Protein AF-A0A371RET3-F1 (afdb_monomer_lite)

Sequence (493 aa):
MRVFHLTDGVKMNFEPLLAAPWHIQLHAVAALTALFLGIIQIAAPKGTLPHRIIGPIWAILMTIVILTAIFIIRPRAPGEPFLQHFTFIHYIFIPVSTWGLIGGLYHVFKGGPNMKKHAGPFFGLFLGGLIIAGFFTFMPGRIMHDVLFNKNMSDNPYAYPAPYLYFLPGAEPPARDVTRPERAEEEAEDVSPAPDGARLMAVVTELSSDAYEGRATGSAGNLLARQFIIRQFEEIGLAPFGTEGFLDPFEWQRSVTEDGEVNKGAGNNILGLIPGEETGTDGPYFVITAHYDHLGTGASTDGSDALYNGADDNASGVAVALELARYFTANPPKHSVVIAILDAEEHGLQGARALLADEAIPHQDFALNLNLDMVSRADKGEIYASGSYHFPAMIPLIDEVATKAPLELLKGHDRPEDGYDDWTYLSDQGPFIAKGIPALYIGVEDHPDYHQPSDTADKINPETFLYSARTIQMLAKAMDEQLAEITASVEQE

Foldseek 3Di:
DDDDDPDPDQDFDCVLLVPDPPLSVLLVVLLVVLLVLLVVLVPDPPPDPSVVVSVVVSLVSLVSNLVSLLVVFADDDPPDDSVVRDDPLNVPLSVLLVCLSVQLVCQVVVDDPSVVVSVVSSVSNNCSVRVVSVVVCLDFQHSVVCRRPPDDCPVPVQPDGDDDDDDDDDDDDDQDPPDFDPDDDDDDAPPADFFDLVLLLVLLQVLLDVCLQQLAFPDPSVVVLLVVLVVLLVVLPFFQQAPVTQWPKDKDQLDADPVGDTDIGIHIKGKTKFAAPAQGRHFLEEEEEEESHGDGFDDDPPPDGRRASCSLFPSNSSSLLSRLSSRCNVVPFNGMYMYIHFYCQVSQLVRLLSQCVDPVRPNVSHAEYEYEGRQQPCSVLEKEKEQCVVQVLCVVVQVVLCVRASGNYYYDLCDVVCPVSNCCRSGSNVSCVVVLHRYIYMHDDDDPCVSHSPSHSVNGDSVSSSSSSRSVSSSSRSCSVCSVVRRVVSVVD

Structure (mmCIF, N/CA/C/O backbone):
data_AF-A0A371RET3-F1
#
_entry.id   AF-A0A371RET3-F1
#
loop_
_atom_site.group_PDB
_atom_site.id
_atom_site.type_symbol
_atom_site.label_atom_id
_atom_site.label_alt_id
_atom_site.label_comp_id
_atom_site.label_asym_id
_atom_site.label_entity_id
_atom_site.label_seq_id
_atom_site.pdbx_PDB_ins_code
_atom_site.Cartn_x
_atom_site.Cartn_y
_atom_site.Cartn_z
_atom_site.occupancy
_atom_site.B_iso_or_equiv
_atom_site.auth_seq_id
_atom_site.auth_comp_id
_atom_site.auth_asym_id
_atom_site.auth_atom_id
_atom_site.pdbx_PDB_model_num
ATOM 1 N N . MET A 1 1 ? -24.646 21.245 -45.099 1.00 36.22 1 MET A N 1
ATOM 2 C CA . MET A 1 1 ? -23.457 22.085 -44.850 1.00 36.22 1 MET A CA 1
ATOM 3 C C . MET A 1 1 ? -22.517 21.231 -44.010 1.00 36.22 1 MET A C 1
ATOM 5 O O . MET A 1 1 ? -22.825 20.984 -42.856 1.00 36.22 1 MET A O 1
ATOM 9 N N . ARG A 1 2 ? -21.512 20.598 -44.633 1.00 29.28 2 ARG A N 1
ATOM 10 C CA . ARG A 1 2 ? -20.566 19.706 -43.940 1.00 29.28 2 ARG A CA 1
ATOM 11 C C . ARG A 1 2 ? -19.534 20.574 -43.228 1.00 29.28 2 ARG A C 1
ATOM 13 O O . ARG A 1 2 ? -18.834 21.323 -43.901 1.00 29.28 2 ARG A O 1
ATOM 20 N N . VAL A 1 3 ? -19.459 20.469 -41.907 1.00 26.11 3 VAL A N 1
ATOM 21 C CA . VAL A 1 3 ? -18.337 20.992 -41.125 1.00 26.11 3 VAL A CA 1
ATOM 22 C C . VAL A 1 3 ? -17.346 19.841 -40.987 1.00 26.11 3 VAL A C 1
ATOM 24 O O . VAL A 1 3 ? -17.660 18.818 -40.389 1.00 26.11 3 VAL A O 1
ATOM 27 N N . PHE A 1 4 ? -16.189 19.975 -41.630 1.00 27.69 4 PHE A N 1
ATOM 28 C CA . PHE A 1 4 ? -15.026 19.135 -41.367 1.00 27.69 4 PHE A CA 1
ATOM 29 C C . PHE A 1 4 ? -14.347 19.690 -40.111 1.00 27.69 4 PHE A C 1
ATOM 31 O O . PHE A 1 4 ? -13.847 20.812 -40.150 1.00 27.69 4 PHE A O 1
ATOM 38 N N . HIS A 1 5 ? -14.331 18.927 -39.019 1.00 28.75 5 HIS A N 1
ATOM 39 C CA . HIS A 1 5 ? -13.410 19.174 -37.912 1.00 28.75 5 HIS A CA 1
ATOM 40 C C . HIS A 1 5 ? -12.123 18.389 -38.189 1.00 28.75 5 HIS A C 1
ATOM 42 O O . HIS A 1 5 ? -12.120 17.162 -38.211 1.00 28.75 5 HIS A O 1
ATOM 48 N N . LEU A 1 6 ? -11.049 19.120 -38.486 1.00 35.03 6 LEU A N 1
ATOM 49 C CA . LEU A 1 6 ? -9.684 18.610 -38.553 1.00 35.03 6 LEU A CA 1
ATOM 50 C C . LEU A 1 6 ? -9.080 18.684 -37.142 1.00 35.03 6 LEU A C 1
ATOM 52 O O . LEU A 1 6 ? -8.957 19.779 -36.605 1.00 35.03 6 LEU A O 1
ATOM 56 N N . THR A 1 7 ? -8.715 17.517 -36.599 1.00 41.16 7 THR A N 1
ATOM 57 C CA . THR A 1 7 ? -7.655 17.257 -35.599 1.00 41.16 7 THR A CA 1
ATOM 58 C C . THR A 1 7 ? -7.583 18.155 -34.354 1.00 41.16 7 THR A C 1
ATOM 60 O O . THR A 1 7 ? -7.038 19.258 -34.412 1.00 41.16 7 THR A O 1
ATOM 63 N N . ASP A 1 8 ? -7.957 17.613 -33.192 1.00 44.78 8 ASP A N 1
ATOM 64 C CA . ASP A 1 8 ? -7.431 18.085 -31.905 1.00 44.78 8 ASP A CA 1
ATOM 65 C C . ASP A 1 8 ? -5.951 17.687 -31.806 1.00 44.78 8 ASP A C 1
ATOM 67 O O . ASP A 1 8 ? -5.604 16.567 -31.435 1.00 44.78 8 ASP A O 1
ATOM 71 N N . GLY A 1 9 ? -5.065 18.589 -32.231 1.00 47.34 9 GLY A N 1
ATOM 72 C CA . GLY A 1 9 ? -3.621 18.364 -32.235 1.00 47.34 9 GLY A CA 1
ATOM 73 C C . GLY A 1 9 ? -3.044 18.151 -30.832 1.00 47.34 9 GLY A C 1
ATOM 74 O O . GLY A 1 9 ? -3.478 18.777 -29.864 1.00 47.34 9 GLY A O 1
ATOM 75 N N . VAL A 1 10 ? -2.028 17.289 -30.743 1.00 51.75 10 VAL A N 1
ATOM 76 C CA . VAL A 1 10 ? -1.144 17.147 -29.576 1.00 51.75 10 VAL A CA 1
ATOM 77 C C . VAL A 1 10 ? -0.599 18.532 -29.209 1.00 51.75 10 VAL A C 1
ATOM 79 O O . VAL A 1 10 ? 0.108 19.157 -30.003 1.00 51.75 10 VAL A O 1
ATOM 82 N N . LYS A 1 11 ? -0.965 19.050 -28.033 1.00 59.75 11 LYS A N 1
ATOM 83 C CA . LYS A 1 11 ? -0.403 20.298 -27.502 1.00 59.75 11 LYS A CA 1
ATOM 84 C C . LYS A 1 11 ? 0.820 19.945 -26.661 1.00 59.75 11 LYS A C 1
ATOM 86 O O . LYS A 1 11 ? 0.682 19.231 -25.680 1.00 59.75 11 LYS A O 1
ATOM 91 N N . MET A 1 12 ? 1.989 20.450 -27.051 1.00 75.44 12 MET A N 1
ATOM 92 C CA . MET A 1 12 ? 3.217 20.333 -26.255 1.00 75.44 12 MET A CA 1
ATOM 93 C C . MET A 1 12 ? 3.064 21.088 -24.924 1.00 75.44 12 MET A C 1
ATOM 95 O O . MET A 1 12 ? 2.618 22.240 -24.940 1.00 75.44 12 MET A O 1
ATOM 99 N N . ASN A 1 13 ? 3.472 20.478 -23.806 1.00 79.00 13 ASN A N 1
ATOM 100 C CA . ASN A 1 13 ? 3.495 21.106 -22.480 1.00 79.00 13 ASN A CA 1
ATOM 101 C C . ASN A 1 13 ? 4.944 21.330 -22.014 1.00 79.00 13 ASN A C 1
ATOM 103 O O . ASN A 1 13 ? 5.669 20.381 -21.765 1.00 79.00 13 ASN A O 1
ATOM 107 N N . PHE A 1 14 ? 5.390 22.577 -21.856 1.00 81.88 14 PHE A N 1
ATOM 108 C CA . PHE A 1 14 ? 6.772 22.866 -21.436 1.00 81.88 14 PHE A CA 1
ATOM 109 C C . PHE A 1 14 ? 6.984 22.885 -19.918 1.00 81.88 14 PHE A C 1
ATOM 111 O O . PHE A 1 14 ? 8.122 23.011 -19.467 1.00 81.88 14 PHE A O 1
ATOM 118 N N . GLU A 1 15 ? 5.921 22.760 -19.131 1.00 75.38 15 GLU A N 1
ATOM 119 C CA . GLU A 1 15 ? 5.962 22.821 -17.671 1.00 75.38 15 GLU A CA 1
ATOM 120 C C . GLU A 1 15 ? 6.931 21.809 -17.021 1.00 75.38 15 GLU A C 1
ATOM 122 O O . GLU A 1 15 ? 7.744 22.257 -16.211 1.00 75.38 15 GLU A O 1
ATOM 127 N N . PRO A 1 16 ? 7.004 20.521 -17.437 1.00 74.50 16 PRO A N 1
ATOM 128 C CA . PRO A 1 16 ? 7.999 19.586 -16.897 1.00 74.50 16 PRO A CA 1
ATOM 129 C C . PRO A 1 16 ? 9.444 20.064 -17.088 1.00 74.50 16 PRO A C 1
ATOM 131 O O . PRO A 1 16 ? 10.289 19.928 -16.205 1.00 74.50 16 PRO A O 1
ATOM 134 N N . LEU A 1 17 ? 9.745 20.651 -18.253 1.00 78.69 17 LEU A N 1
ATOM 135 C CA . LEU A 1 17 ? 11.084 21.152 -18.546 1.00 78.69 17 LEU A CA 1
ATOM 136 C C . LEU A 1 17 ? 11.394 22.407 -17.729 1.00 78.69 17 LEU A C 1
ATOM 138 O O . LEU A 1 17 ? 12.512 22.549 -17.247 1.00 78.69 17 LEU A O 1
ATOM 142 N N . LEU A 1 18 ? 10.422 23.305 -17.559 1.00 80.50 18 LEU A N 1
ATOM 143 C CA . LEU A 1 18 ? 10.592 24.533 -16.779 1.00 80.50 18 LEU A CA 1
ATOM 144 C C . LEU A 1 18 ? 10.752 24.262 -15.275 1.00 80.50 18 LEU A C 1
ATOM 146 O O . LEU A 1 18 ? 11.455 25.022 -14.609 1.00 80.50 18 LEU A O 1
ATOM 150 N N . ALA A 1 19 ? 10.149 23.186 -14.764 1.00 73.56 19 ALA A N 1
ATOM 151 C CA . ALA A 1 19 ? 10.296 22.738 -13.379 1.00 73.56 19 ALA A CA 1
ATOM 152 C C . ALA A 1 19 ? 11.629 22.010 -13.113 1.00 73.56 19 ALA A C 1
ATOM 154 O O . ALA A 1 19 ? 12.092 21.955 -11.976 1.00 73.56 19 ALA A O 1
ATOM 155 N N . ALA A 1 20 ? 12.280 21.475 -14.151 1.00 73.88 20 ALA A N 1
ATOM 156 C CA . ALA A 1 20 ? 13.540 20.754 -14.006 1.00 73.88 20 ALA A CA 1
ATOM 157 C C . ALA A 1 20 ? 14.702 21.672 -13.563 1.00 73.88 20 ALA A C 1
ATOM 159 O O . ALA A 1 20 ? 14.724 22.859 -13.903 1.00 73.88 20 ALA A O 1
ATOM 160 N N . PRO A 1 21 ? 15.744 21.141 -12.896 1.00 81.56 21 PRO A N 1
ATOM 161 C CA . PRO A 1 21 ? 16.955 21.894 -12.586 1.00 81.56 21 PRO A CA 1
ATOM 162 C C . PRO A 1 21 ? 17.569 22.615 -13.800 1.00 81.56 21 PRO A C 1
ATOM 164 O O . PRO A 1 21 ? 17.599 22.092 -14.917 1.00 81.56 21 PRO A O 1
ATOM 167 N N . TRP A 1 22 ? 18.147 23.801 -13.572 1.00 85.56 22 TRP A N 1
ATOM 168 C CA . TRP A 1 22 ? 18.626 24.702 -14.638 1.00 85.56 22 TRP A CA 1
ATOM 169 C C . TRP A 1 22 ? 19.601 24.055 -15.640 1.00 85.56 22 TRP A C 1
ATOM 171 O O . TRP A 1 22 ? 19.653 24.447 -16.806 1.00 85.56 22 TRP A O 1
ATOM 181 N N . HIS A 1 23 ? 20.384 23.064 -15.209 1.00 82.62 23 HIS A N 1
ATOM 182 C CA . HIS A 1 23 ? 21.344 22.368 -16.064 1.00 82.62 23 HIS A CA 1
ATOM 183 C C . HIS A 1 23 ? 20.660 21.399 -17.043 1.00 82.62 23 HIS A C 1
ATOM 185 O O . HIS A 1 23 ? 21.146 21.251 -18.164 1.00 82.62 23 HIS A O 1
ATOM 191 N N . ILE A 1 24 ? 19.511 20.814 -16.677 1.00 85.25 24 ILE A N 1
ATOM 192 C CA . ILE A 1 24 ? 18.667 20.011 -17.577 1.00 85.25 24 ILE A CA 1
ATOM 193 C C . ILE A 1 24 ? 18.012 20.917 -18.624 1.00 85.25 24 ILE A C 1
ATOM 195 O O . ILE A 1 24 ? 18.049 20.609 -19.816 1.00 85.25 24 ILE A O 1
ATOM 199 N N . GLN A 1 25 ? 17.501 22.080 -18.207 1.00 88.88 25 GLN A N 1
ATOM 200 C CA . GLN A 1 25 ? 16.955 23.090 -19.124 1.00 88.88 25 GLN A CA 1
ATOM 201 C C . GLN A 1 25 ? 17.999 23.543 -20.149 1.00 88.88 25 GLN A C 1
ATOM 203 O O . GLN A 1 25 ? 17.754 23.532 -21.359 1.00 88.88 25 GLN A O 1
ATOM 208 N N . LEU A 1 26 ? 19.198 23.890 -19.669 1.00 92.94 26 LEU A N 1
ATOM 209 C CA . LEU A 1 26 ? 20.318 24.290 -20.515 1.00 92.94 26 LEU A CA 1
ATOM 210 C C . LEU A 1 26 ? 20.721 23.173 -21.485 1.00 92.94 26 LEU A C 1
ATOM 212 O O . LEU A 1 26 ? 20.967 23.453 -22.660 1.00 92.94 26 LEU A O 1
ATOM 216 N N . HIS A 1 27 ? 20.764 21.923 -21.016 1.00 93.81 27 HIS A N 1
ATOM 217 C CA . HIS A 1 27 ? 21.063 20.765 -21.852 1.00 93.81 27 HIS A CA 1
ATOM 218 C C . HIS A 1 27 ? 20.042 20.603 -22.979 1.00 93.81 27 HIS A C 1
ATOM 220 O O . HIS A 1 27 ? 20.431 20.526 -24.144 1.00 93.81 27 HIS A O 1
ATOM 226 N N . ALA A 1 28 ? 18.746 20.604 -22.654 1.00 92.12 28 ALA A N 1
ATOM 227 C CA . ALA A 1 28 ? 17.669 20.416 -23.623 1.00 92.12 28 ALA A CA 1
ATOM 228 C C . ALA A 1 28 ? 17.676 21.513 -24.700 1.00 92.12 28 ALA A C 1
ATOM 230 O O . ALA A 1 28 ? 17.648 21.215 -25.896 1.00 92.12 28 ALA A O 1
ATOM 231 N N . VAL A 1 29 ? 17.803 22.782 -24.297 1.00 94.88 29 VAL A N 1
ATOM 232 C CA . VAL A 1 29 ? 17.883 23.912 -25.236 1.00 94.88 29 VAL A CA 1
ATOM 233 C C . VAL A 1 29 ? 19.122 23.801 -26.127 1.00 94.88 29 VAL A C 1
ATOM 235 O O . VAL A 1 29 ? 19.026 23.983 -27.346 1.00 94.88 29 VAL A O 1
ATOM 238 N N . ALA A 1 30 ? 20.282 23.473 -25.551 1.00 96.44 30 ALA A N 1
ATOM 239 C CA . ALA A 1 30 ? 21.515 23.311 -26.313 1.00 96.44 30 ALA A CA 1
ATOM 240 C C . ALA A 1 30 ? 21.424 22.141 -27.305 1.00 96.44 30 ALA A C 1
ATOM 242 O O . ALA A 1 30 ? 21.817 22.302 -28.461 1.00 96.44 30 ALA A O 1
ATOM 243 N N . ALA A 1 31 ? 20.862 21.003 -26.890 1.00 94.62 31 ALA A N 1
ATOM 244 C CA . ALA A 1 31 ? 20.708 19.805 -27.709 1.00 94.62 31 ALA A CA 1
ATOM 245 C C . ALA A 1 31 ? 19.727 20.020 -28.870 1.00 94.62 31 ALA A C 1
ATOM 247 O O . ALA A 1 31 ? 20.065 19.715 -30.014 1.00 94.62 31 ALA A O 1
ATOM 248 N N . LEU A 1 32 ? 18.557 20.616 -28.617 1.00 93.75 32 LEU A N 1
ATOM 249 C CA . LEU A 1 32 ? 17.570 20.923 -29.661 1.00 93.75 32 LEU A CA 1
ATOM 250 C C . LEU A 1 32 ? 18.116 21.938 -30.674 1.00 93.75 32 LEU A C 1
ATOM 252 O O . LEU A 1 32 ? 17.972 21.763 -31.888 1.00 93.75 32 LEU A O 1
ATOM 256 N N . THR A 1 33 ? 18.817 22.967 -30.190 1.00 95.69 33 THR A N 1
ATOM 257 C CA . THR A 1 33 ? 19.465 23.956 -31.063 1.00 95.69 33 THR A CA 1
ATOM 258 C C . THR A 1 33 ? 20.584 23.312 -31.885 1.00 95.69 33 THR A C 1
ATOM 260 O O . THR A 1 33 ? 20.694 23.559 -33.089 1.00 95.69 33 THR A O 1
ATOM 263 N N . ALA A 1 34 ? 21.400 22.450 -31.269 1.00 96.06 34 ALA A N 1
ATOM 264 C CA . ALA A 1 34 ? 22.457 21.715 -31.956 1.00 96.06 34 ALA A CA 1
ATOM 265 C C . ALA A 1 34 ? 21.891 20.740 -32.998 1.00 96.06 34 ALA A C 1
ATOM 267 O O . ALA A 1 34 ? 22.461 20.617 -34.081 1.00 96.06 34 ALA A O 1
ATOM 268 N N . LEU A 1 35 ? 20.762 20.086 -32.724 1.00 94.75 35 LEU A N 1
ATOM 269 C CA . LEU A 1 35 ? 20.097 19.201 -33.677 1.00 94.75 35 LEU A CA 1
ATOM 270 C C . LEU A 1 35 ? 19.680 19.978 -34.930 1.00 94.75 35 LEU A C 1
ATOM 272 O O . LEU A 1 35 ? 20.059 19.610 -36.043 1.00 94.75 35 LEU A O 1
ATOM 276 N N . PHE A 1 36 ? 18.988 21.104 -34.759 1.00 94.56 36 PHE A N 1
ATOM 277 C CA . PHE A 1 36 ? 18.542 21.924 -35.885 1.00 94.56 36 PHE A CA 1
ATOM 278 C C . PHE A 1 36 ? 19.715 22.508 -36.690 1.00 94.56 36 PHE A C 1
ATOM 280 O O . PHE A 1 36 ? 19.783 22.356 -37.913 1.00 94.56 36 PHE A O 1
ATOM 287 N N . LEU A 1 37 ? 20.684 23.131 -36.011 1.00 94.38 37 LEU A N 1
ATOM 288 C CA . LEU A 1 37 ? 21.859 23.705 -36.672 1.00 94.38 37 LEU A CA 1
ATOM 289 C C . LEU A 1 37 ? 22.749 22.634 -37.313 1.00 94.38 37 LEU A C 1
ATOM 291 O O . LEU A 1 37 ? 23.374 22.903 -38.337 1.00 94.38 37 LEU A O 1
ATOM 295 N N . GLY A 1 38 ? 22.785 21.423 -36.755 1.00 92.25 38 GLY A N 1
ATOM 296 C CA . GLY A 1 38 ? 23.534 20.292 -37.296 1.00 92.25 38 GLY A CA 1
ATOM 297 C C . GLY A 1 38 ? 23.011 19.845 -38.659 1.00 92.25 38 GLY A C 1
ATOM 298 O O . GLY A 1 38 ? 23.808 19.666 -39.581 1.00 92.25 38 GLY A O 1
ATOM 299 N N . ILE A 1 39 ? 21.685 19.768 -38.833 1.00 91.88 39 ILE A N 1
ATOM 300 C CA . ILE A 1 39 ? 21.051 19.464 -40.130 1.00 91.88 39 ILE A CA 1
ATOM 301 C C . ILE A 1 39 ? 21.478 20.496 -41.179 1.00 91.88 39 ILE A C 1
ATOM 303 O O . ILE A 1 39 ? 21.927 20.137 -42.272 1.00 91.88 39 ILE A O 1
ATOM 307 N N . ILE A 1 40 ? 21.403 21.784 -40.827 1.00 90.38 40 ILE A N 1
ATOM 308 C CA . ILE A 1 40 ? 21.799 22.882 -41.716 1.00 90.38 40 ILE A CA 1
ATOM 309 C C . ILE A 1 40 ? 23.296 22.800 -42.039 1.00 90.38 40 ILE A C 1
ATOM 311 O O . ILE A 1 40 ? 23.684 22.935 -43.198 1.00 90.38 40 ILE A O 1
ATOM 315 N N . GLN A 1 41 ? 24.142 22.552 -41.038 1.00 90.88 41 GLN A N 1
ATOM 316 C CA . GLN A 1 41 ? 25.594 22.487 -41.196 1.00 90.88 41 GLN A CA 1
ATOM 317 C C . GLN A 1 41 ? 26.038 21.327 -42.096 1.00 90.88 41 GLN A C 1
ATOM 319 O O . GLN A 1 41 ? 26.979 21.494 -42.878 1.00 90.88 41 GLN A O 1
ATOM 324 N N . ILE A 1 42 ? 25.371 20.172 -41.998 1.00 87.81 42 ILE A N 1
ATOM 325 C CA . ILE A 1 42 ? 25.636 18.985 -42.824 1.00 87.81 42 ILE A CA 1
ATOM 326 C C . ILE A 1 42 ? 25.182 19.218 -44.271 1.00 87.81 42 ILE A C 1
ATOM 328 O O . ILE A 1 42 ? 25.889 18.827 -45.200 1.00 87.81 42 ILE A O 1
ATOM 332 N N . ALA A 1 43 ? 24.041 19.883 -44.472 1.00 86.69 43 ALA A N 1
ATOM 333 C CA . ALA A 1 43 ? 23.526 20.208 -45.801 1.00 86.69 43 ALA A CA 1
ATOM 334 C C . ALA A 1 43 ? 24.286 21.366 -46.481 1.00 86.69 43 ALA A C 1
ATOM 336 O O . ALA A 1 43 ? 24.328 21.448 -47.711 1.00 86.69 43 ALA A O 1
ATOM 337 N N . ALA A 1 44 ? 24.891 22.270 -45.704 1.00 85.75 44 ALA A N 1
ATOM 338 C CA . ALA A 1 44 ? 25.589 23.439 -46.225 1.00 85.75 44 ALA A CA 1
ATOM 339 C C . ALA A 1 44 ? 26.874 23.049 -46.984 1.00 85.75 44 ALA A C 1
ATOM 341 O O . ALA A 1 44 ? 27.750 22.381 -46.420 1.00 85.75 44 ALA A O 1
ATOM 342 N N . PRO A 1 45 ? 27.072 23.534 -48.229 1.00 83.75 45 PRO A N 1
ATOM 343 C CA . PRO A 1 45 ? 28.295 23.267 -48.969 1.00 83.75 45 PRO A CA 1
ATOM 344 C C . PRO A 1 45 ? 29.518 23.766 -48.204 1.00 83.75 45 PRO A C 1
ATOM 346 O O . PRO A 1 45 ? 29.570 24.898 -47.705 1.00 83.75 45 PRO A O 1
ATOM 349 N N . LYS A 1 46 ? 30.532 22.910 -48.120 1.00 77.69 46 LYS A N 1
ATOM 350 C CA . LYS A 1 46 ? 31.742 23.195 -47.358 1.00 77.69 46 LYS A CA 1
ATOM 351 C C . LYS A 1 46 ? 32.445 24.458 -47.866 1.00 77.69 46 LYS A C 1
ATOM 353 O O . LYS A 1 46 ? 32.636 24.638 -49.065 1.00 77.69 46 LYS A O 1
ATOM 358 N N . GLY A 1 47 ? 32.897 25.297 -46.934 1.00 74.31 47 GLY A N 1
ATOM 359 C CA . GLY A 1 47 ? 33.648 26.524 -47.232 1.00 74.31 47 GLY A CA 1
ATOM 360 C C . GLY A 1 47 ? 32.778 27.744 -47.535 1.00 74.31 47 GLY A C 1
ATOM 361 O O . GLY A 1 47 ? 33.311 28.848 -47.641 1.00 74.31 47 GLY A O 1
ATOM 362 N N . THR A 1 48 ? 31.457 27.572 -47.610 1.00 84.12 48 THR A N 1
ATOM 363 C CA . THR A 1 48 ? 30.511 28.688 -47.689 1.00 84.12 48 THR A CA 1
ATOM 364 C C . THR A 1 48 ? 30.471 29.477 -46.380 1.00 84.12 48 THR A C 1
ATOM 366 O O . THR A 1 48 ? 30.832 28.972 -45.313 1.00 84.12 48 THR A O 1
ATOM 369 N N . LEU A 1 49 ? 30.030 30.736 -46.458 1.00 80.81 49 LEU A N 1
ATOM 370 C CA . LEU A 1 49 ? 29.899 31.605 -45.290 1.00 80.81 49 LEU A CA 1
ATOM 371 C C . LEU A 1 49 ? 28.996 30.990 -44.194 1.00 80.81 49 LEU A C 1
ATOM 373 O O . LEU A 1 49 ? 29.446 30.963 -43.048 1.00 80.81 49 LEU A O 1
ATOM 377 N N . PRO A 1 50 ? 27.823 30.393 -44.504 1.00 81.44 50 PRO A N 1
ATOM 378 C CA . PRO A 1 50 ? 27.012 29.697 -43.502 1.00 81.44 50 PRO A CA 1
ATOM 379 C C . PRO A 1 50 ? 27.766 28.557 -42.808 1.00 81.44 50 PRO A C 1
ATOM 381 O O . PRO A 1 50 ? 27.772 28.493 -41.584 1.00 81.44 50 PRO A O 1
ATOM 384 N N . HIS A 1 51 ? 28.498 27.724 -43.559 1.00 84.88 51 HIS A N 1
ATOM 385 C CA . HIS A 1 51 ? 29.244 26.593 -42.996 1.00 84.88 51 HIS A CA 1
ATOM 386 C C . HIS A 1 51 ? 30.357 27.035 -42.027 1.00 84.88 51 HIS A C 1
ATOM 388 O O . HIS A 1 51 ? 30.672 26.334 -41.065 1.00 84.88 51 HIS A O 1
ATOM 394 N N . ARG A 1 52 ? 30.975 28.198 -42.275 1.00 84.50 52 ARG A N 1
ATOM 395 C CA . ARG A 1 52 ? 32.049 28.752 -41.430 1.00 84.50 52 ARG A CA 1
ATOM 396 C C . ARG A 1 52 ? 31.531 29.461 -40.178 1.00 84.50 52 ARG A C 1
ATOM 398 O O . ARG A 1 52 ? 32.293 29.591 -39.227 1.00 84.50 52 ARG A O 1
ATOM 405 N N . ILE A 1 53 ? 30.276 29.909 -40.187 1.00 88.88 53 ILE A N 1
ATOM 406 C CA . ILE A 1 53 ? 29.628 30.574 -39.049 1.00 88.88 53 ILE A CA 1
ATOM 407 C C . ILE A 1 53 ? 28.925 29.549 -38.154 1.00 88.88 53 ILE A C 1
ATOM 409 O O . ILE A 1 53 ? 29.119 29.559 -36.942 1.00 88.88 53 ILE A O 1
ATOM 413 N N . ILE A 1 54 ? 28.146 28.638 -38.742 1.00 91.44 54 ILE A N 1
ATOM 414 C CA . ILE A 1 54 ? 27.329 27.671 -37.999 1.00 91.44 54 ILE A CA 1
ATOM 415 C C . ILE A 1 54 ? 28.206 26.594 -37.344 1.00 91.44 54 ILE A C 1
ATOM 417 O O . ILE A 1 54 ? 27.946 26.214 -36.208 1.00 91.44 54 ILE A O 1
ATOM 421 N N . GLY A 1 55 ? 29.283 26.148 -38.002 1.00 90.12 55 GLY A N 1
ATOM 422 C CA . GLY A 1 55 ? 30.169 25.098 -37.480 1.00 90.12 55 GLY A CA 1
ATOM 423 C C . GLY A 1 55 ? 30.734 25.369 -36.073 1.00 90.12 55 GLY A C 1
ATOM 424 O O . GLY A 1 55 ? 30.570 24.523 -35.194 1.00 90.12 55 GLY A O 1
ATOM 425 N N . PRO A 1 56 ? 31.370 26.528 -35.814 1.00 91.06 56 PRO A N 1
ATOM 426 C CA . PRO A 1 56 ? 31.851 26.880 -34.476 1.00 91.06 56 PRO A CA 1
ATOM 427 C C . PRO A 1 56 ? 30.738 26.991 -33.429 1.00 91.06 56 PRO A C 1
ATOM 429 O O . PRO A 1 56 ? 30.908 26.508 -32.313 1.00 91.06 56 PRO A O 1
ATOM 432 N N . ILE A 1 57 ? 29.592 27.581 -33.791 1.00 94.50 57 ILE A N 1
ATOM 433 C CA . ILE A 1 57 ? 28.427 27.701 -32.898 1.00 94.50 57 ILE A CA 1
ATOM 434 C C . ILE A 1 57 ? 27.934 26.309 -32.498 1.00 94.50 57 ILE A C 1
ATOM 436 O O . ILE A 1 57 ? 27.731 26.029 -31.321 1.00 94.50 57 ILE A O 1
ATOM 440 N N . TRP A 1 58 ? 27.815 25.411 -33.473 1.00 94.94 58 TRP A N 1
ATOM 441 C CA . TRP A 1 58 ? 27.412 24.031 -33.244 1.00 94.94 58 TRP A CA 1
ATOM 442 C C . TRP A 1 58 ? 28.405 23.280 -32.344 1.00 94.94 58 TRP A C 1
ATOM 444 O O . TRP A 1 58 ? 27.989 22.577 -31.428 1.00 94.94 58 TRP A O 1
ATOM 454 N N . ALA A 1 59 ? 29.716 23.478 -32.523 1.00 93.62 59 ALA A N 1
ATOM 455 C CA . ALA A 1 59 ? 30.728 22.869 -31.656 1.00 93.62 59 ALA A CA 1
ATOM 456 C C . ALA A 1 59 ? 30.646 23.370 -30.198 1.00 93.62 59 ALA A C 1
ATOM 458 O O . ALA A 1 59 ? 30.818 22.582 -29.266 1.00 93.62 59 ALA A O 1
ATOM 459 N N . ILE A 1 60 ? 30.344 24.658 -29.990 1.00 95.69 60 ILE A N 1
ATOM 460 C CA . ILE A 1 60 ? 30.098 25.227 -28.654 1.00 95.69 60 ILE A CA 1
ATOM 461 C C . ILE A 1 60 ? 28.854 24.590 -28.026 1.00 95.69 60 ILE A C 1
ATOM 463 O O . ILE A 1 60 ? 28.918 24.140 -26.885 1.00 95.69 60 ILE A O 1
ATOM 467 N N . LEU A 1 61 ? 27.752 24.480 -28.774 1.00 96.56 61 LEU A N 1
ATOM 468 C CA . LEU A 1 61 ? 26.531 23.831 -28.288 1.00 96.56 61 LEU A CA 1
ATOM 469 C C . LEU A 1 61 ? 26.782 22.371 -27.903 1.00 96.56 61 LEU A C 1
ATOM 471 O O . LEU A 1 61 ? 26.394 21.959 -26.816 1.00 96.56 61 LEU A O 1
ATOM 475 N N . MET A 1 62 ? 27.513 21.611 -28.722 1.00 95.56 62 MET A N 1
ATOM 476 C CA . MET A 1 62 ? 27.882 20.234 -28.378 1.00 95.56 62 MET A CA 1
ATOM 477 C C . MET A 1 62 ? 28.767 20.147 -27.134 1.00 95.56 62 MET A C 1
ATOM 479 O O . MET A 1 62 ? 28.655 19.192 -26.371 1.00 95.56 62 MET A O 1
ATOM 483 N N . THR A 1 63 ? 29.621 21.144 -26.896 1.00 95.88 63 THR A N 1
ATOM 484 C CA . THR A 1 63 ? 30.421 21.214 -25.665 1.00 95.88 63 THR A CA 1
ATOM 485 C C . THR A 1 63 ? 29.509 21.396 -24.452 1.00 95.88 63 THR A C 1
ATOM 487 O O . THR A 1 63 ? 29.675 20.700 -23.455 1.00 95.88 63 THR A O 1
ATOM 490 N N . ILE A 1 64 ? 28.509 22.277 -24.552 1.00 96.31 64 ILE A N 1
ATOM 491 C CA . ILE A 1 64 ? 27.506 22.491 -23.499 1.00 96.31 64 ILE A CA 1
ATOM 492 C C . ILE A 1 64 ? 26.711 21.207 -23.248 1.00 96.31 64 ILE A C 1
ATOM 494 O O . ILE A 1 64 ? 26.586 20.807 -22.095 1.00 96.31 64 ILE A O 1
ATOM 498 N N . VAL A 1 65 ? 26.239 20.531 -24.301 1.00 94.94 65 VAL A N 1
ATOM 499 C CA . VAL A 1 65 ? 25.519 19.247 -24.209 1.00 94.94 65 VAL A CA 1
ATOM 500 C C . VAL A 1 65 ? 26.353 18.207 -23.455 1.00 94.94 65 VAL A C 1
ATOM 502 O O . VAL A 1 65 ? 25.863 17.612 -22.501 1.00 94.94 65 VAL A O 1
ATOM 505 N N . ILE A 1 66 ? 27.629 18.031 -23.813 1.00 93.69 66 ILE A N 1
ATOM 506 C CA . ILE A 1 66 ? 28.518 17.058 -23.157 1.00 93.69 66 ILE A CA 1
ATOM 507 C C . ILE A 1 66 ? 28.744 17.409 -21.681 1.00 93.69 66 ILE A C 1
ATOM 509 O O . ILE A 1 66 ? 28.661 16.531 -20.828 1.00 93.69 66 ILE A O 1
ATOM 513 N N . LEU A 1 67 ? 29.028 18.678 -21.369 1.00 94.31 67 LEU A N 1
ATOM 514 C CA . LEU A 1 67 ? 29.323 19.104 -19.998 1.00 94.31 67 LEU A CA 1
ATOM 515 C C . LEU A 1 67 ? 28.098 19.022 -19.088 1.00 94.31 67 LEU A C 1
ATOM 517 O O . LEU A 1 67 ? 28.218 18.613 -17.940 1.00 94.31 67 LEU A O 1
ATOM 521 N N . THR A 1 68 ? 26.928 19.399 -19.598 1.00 91.81 68 THR A N 1
ATOM 522 C CA . THR A 1 68 ? 25.678 19.333 -18.833 1.00 91.81 68 THR A CA 1
ATOM 523 C C . THR A 1 68 ? 25.203 17.894 -18.650 1.00 91.81 68 THR A C 1
ATOM 525 O O . THR A 1 68 ? 24.736 17.577 -17.563 1.00 91.81 68 THR A O 1
ATOM 528 N N . ALA A 1 69 ? 25.419 16.999 -19.627 1.00 88.44 69 ALA A N 1
ATOM 529 C CA . ALA A 1 69 ? 25.070 15.576 -19.520 1.00 88.44 69 ALA A CA 1
ATOM 530 C C . ALA A 1 69 ? 25.719 14.873 -18.317 1.00 88.44 69 ALA A C 1
ATOM 532 O O . ALA A 1 69 ? 25.124 13.965 -17.759 1.00 88.44 69 ALA A O 1
ATOM 533 N N . ILE A 1 70 ? 26.909 15.305 -17.882 1.00 88.38 70 ILE A N 1
ATOM 534 C CA . ILE A 1 70 ? 27.609 14.750 -16.705 1.00 88.38 70 ILE A CA 1
ATOM 535 C C . ILE A 1 70 ? 26.775 14.880 -15.421 1.00 88.38 70 ILE A C 1
ATOM 537 O O . ILE A 1 70 ? 26.960 14.102 -14.491 1.00 88.38 70 ILE A O 1
ATOM 541 N N . PHE A 1 71 ? 25.881 15.867 -15.367 1.00 82.75 71 PHE A N 1
ATOM 542 C CA . PHE A 1 71 ? 25.066 16.177 -14.197 1.00 82.75 71 PHE A CA 1
ATOM 543 C C . PHE A 1 71 ? 23.620 15.681 -14.323 1.00 82.75 71 PHE A C 1
ATOM 545 O O . PHE A 1 71 ? 22.870 15.792 -13.362 1.00 82.75 71 PHE A O 1
ATOM 552 N N . ILE A 1 72 ? 23.228 15.098 -15.463 1.00 81.88 72 ILE A N 1
ATOM 553 C CA . ILE A 1 72 ? 21.892 14.502 -15.667 1.00 81.88 72 ILE A CA 1
ATOM 554 C C . ILE A 1 72 ? 21.925 13.034 -15.223 1.00 81.88 72 ILE A C 1
ATOM 556 O O . ILE A 1 72 ? 21.636 12.106 -15.976 1.00 81.88 72 ILE A O 1
ATOM 560 N N . ILE A 1 73 ? 22.354 12.833 -13.984 1.00 74.62 73 ILE A N 1
ATOM 561 C CA . ILE A 1 73 ? 22.558 11.522 -13.368 1.00 74.62 73 ILE A CA 1
ATOM 562 C C . ILE A 1 73 ? 21.329 11.102 -12.563 1.00 74.62 73 ILE A C 1
ATOM 564 O O . ILE A 1 73 ? 20.432 11.909 -12.316 1.00 74.62 73 ILE A O 1
ATOM 568 N N . ARG A 1 74 ? 21.279 9.827 -12.166 1.00 64.56 74 ARG A N 1
ATOM 569 C CA . ARG A 1 74 ? 20.262 9.361 -11.214 1.00 64.56 74 ARG A CA 1
ATOM 570 C C . ARG A 1 74 ? 20.437 10.075 -9.858 1.00 64.56 74 ARG A C 1
ATOM 572 O O . ARG A 1 74 ? 21.558 10.520 -9.579 1.00 64.56 74 ARG A O 1
ATOM 579 N N . PRO A 1 75 ? 19.372 10.192 -9.043 1.00 54.38 75 PRO A N 1
ATOM 580 C CA . PRO A 1 75 ? 19.454 10.741 -7.690 1.00 54.38 75 PRO A CA 1
ATOM 581 C C . PRO A 1 75 ? 20.581 10.100 -6.876 1.00 54.38 75 PRO A C 1
ATOM 583 O O . PRO A 1 75 ? 20.950 8.948 -7.100 1.00 54.38 75 PRO A O 1
ATOM 586 N N . ARG A 1 76 ? 21.189 10.890 -5.988 1.00 52.56 76 ARG A N 1
ATOM 587 C CA . ARG A 1 76 ? 22.417 10.518 -5.285 1.00 52.56 76 ARG A CA 1
ATOM 588 C C . ARG A 1 76 ? 22.097 9.830 -3.962 1.00 52.56 76 ARG A C 1
ATOM 590 O O . ARG A 1 76 ? 21.799 10.530 -2.999 1.00 52.56 76 ARG A O 1
ATOM 597 N N . ALA A 1 77 ? 22.264 8.512 -3.889 1.00 48.16 77 ALA A N 1
ATOM 598 C CA . ALA A 1 77 ? 22.182 7.796 -2.621 1.00 48.16 77 ALA A CA 1
ATOM 599 C C . ALA A 1 77 ? 23.344 8.211 -1.683 1.00 48.16 77 ALA A C 1
ATOM 601 O O . ALA A 1 77 ? 24.489 8.395 -2.138 1.00 48.16 77 ALA A O 1
ATOM 602 N N . PRO A 1 78 ? 23.105 8.394 -0.371 1.00 43.19 78 PRO A N 1
ATOM 603 C CA . PRO A 1 78 ? 24.161 8.728 0.578 1.00 43.19 78 PRO A CA 1
ATOM 604 C C . PRO A 1 78 ? 25.261 7.655 0.600 1.00 43.19 78 PRO A C 1
ATOM 606 O O . PRO A 1 78 ? 25.018 6.490 0.885 1.00 43.19 78 PRO A O 1
ATOM 609 N N . GLY A 1 79 ? 26.505 8.056 0.326 1.00 55.53 79 GLY A N 1
ATOM 610 C CA . GLY A 1 79 ? 27.672 7.164 0.391 1.00 55.53 79 GLY A CA 1
ATOM 611 C C . GLY A 1 79 ? 28.092 6.518 -0.934 1.00 55.53 79 GLY A C 1
ATOM 612 O O . GLY A 1 79 ? 29.203 5.989 -1.005 1.00 55.53 79 GLY A O 1
ATOM 613 N N . GLU A 1 80 ? 27.303 6.634 -2.005 1.00 54.44 80 GLU A N 1
ATOM 614 C CA . GLU A 1 80 ? 27.686 6.068 -3.301 1.00 54.44 80 GLU A CA 1
ATOM 615 C C . GLU A 1 80 ? 28.788 6.884 -4.022 1.00 54.44 80 GLU A C 1
ATOM 617 O O . GLU A 1 80 ? 28.754 8.127 -4.078 1.00 54.44 80 GLU A O 1
ATOM 622 N N . PRO A 1 81 ? 29.791 6.214 -4.626 1.00 72.50 81 PRO A N 1
ATOM 623 C CA . PRO A 1 81 ? 30.760 6.840 -5.517 1.00 72.50 81 PRO A CA 1
ATOM 624 C C . PRO A 1 81 ? 30.093 7.579 -6.687 1.00 72.50 81 PRO A C 1
ATOM 626 O O . PRO A 1 81 ? 29.225 7.049 -7.371 1.00 72.50 81 PRO A O 1
ATOM 629 N N . PHE A 1 82 ? 30.575 8.785 -7.008 1.00 70.88 82 PHE A N 1
ATOM 630 C CA . PHE A 1 82 ? 29.992 9.658 -8.045 1.00 70.88 82 PHE A CA 1
ATOM 631 C C . PHE A 1 82 ? 29.725 8.958 -9.391 1.00 70.88 82 PHE A C 1
ATOM 633 O O . PHE A 1 82 ? 28.692 9.191 -10.007 1.00 70.88 82 PHE A O 1
ATOM 640 N N . LEU A 1 83 ? 30.619 8.067 -9.827 1.00 68.38 83 LEU A N 1
ATOM 641 C CA . LEU A 1 83 ? 30.487 7.371 -11.108 1.00 68.38 83 LEU A CA 1
ATOM 642 C C . LEU A 1 83 ? 29.345 6.339 -11.131 1.00 68.38 83 LEU A C 1
ATOM 644 O O . LEU A 1 83 ? 28.804 6.083 -12.199 1.00 68.38 83 LEU A O 1
ATOM 648 N N . GLN A 1 84 ? 28.923 5.774 -9.996 1.00 65.00 84 GLN A N 1
ATOM 649 C CA . GLN A 1 84 ? 27.868 4.745 -9.969 1.00 65.00 84 GLN A CA 1
ATOM 650 C C . GLN A 1 84 ? 26.473 5.290 -10.331 1.00 65.00 84 GLN A C 1
ATOM 652 O O . GLN A 1 84 ? 25.629 4.549 -10.820 1.00 65.00 84 GLN A O 1
ATOM 657 N N . HIS A 1 85 ? 26.293 6.611 -10.284 1.00 67.88 85 HIS A N 1
ATOM 658 C CA . HIS A 1 85 ? 25.063 7.309 -10.676 1.00 67.88 85 HIS A CA 1
ATOM 659 C C . HIS A 1 85 ? 24.873 7.430 -12.200 1.00 67.88 85 HIS A C 1
ATOM 661 O O . HIS A 1 85 ? 23.837 7.900 -12.685 1.00 67.88 85 HIS A O 1
ATOM 667 N N . PHE A 1 86 ? 25.881 7.043 -12.987 1.00 74.38 86 PHE A N 1
ATOM 668 C CA . PHE A 1 86 ? 25.845 7.123 -14.443 1.00 74.38 86 PHE A CA 1
ATOM 669 C C . PHE A 1 86 ? 24.990 5.976 -14.997 1.00 74.38 86 PHE A C 1
ATOM 671 O O . PHE A 1 86 ? 25.207 4.803 -14.697 1.00 74.38 86 PHE A O 1
ATOM 678 N N . THR A 1 87 ? 24.019 6.288 -15.857 1.00 72.50 87 THR A N 1
ATOM 679 C CA . THR A 1 87 ? 23.314 5.249 -16.630 1.00 72.50 87 THR A CA 1
ATOM 680 C C . THR A 1 87 ? 24.217 4.700 -17.739 1.00 72.50 87 THR A C 1
ATOM 682 O O . THR A 1 87 ? 25.204 5.336 -18.118 1.00 72.50 87 THR A O 1
ATOM 685 N N . PHE A 1 88 ? 23.866 3.554 -18.336 1.00 75.94 88 PHE A N 1
ATOM 686 C CA . PHE A 1 88 ? 24.621 2.999 -19.472 1.00 75.94 88 PHE A CA 1
ATOM 687 C C . PHE A 1 88 ? 24.786 4.013 -20.626 1.00 75.94 88 PHE A C 1
ATOM 689 O O . PHE A 1 88 ? 25.815 4.036 -21.299 1.00 75.94 88 PHE A O 1
ATOM 696 N N . ILE A 1 89 ? 23.805 4.908 -20.810 1.00 76.44 89 ILE A N 1
ATOM 697 C CA . ILE A 1 89 ? 23.840 5.989 -21.804 1.00 76.44 89 ILE A CA 1
ATOM 698 C C . ILE A 1 89 ? 25.018 6.932 -21.524 1.00 76.44 89 ILE A C 1
ATOM 700 O O . ILE A 1 89 ? 25.731 7.305 -22.451 1.00 76.44 89 ILE A O 1
ATOM 704 N N . HIS A 1 90 ? 25.288 7.272 -20.264 1.00 82.75 90 HIS A N 1
ATOM 705 C CA . HIS A 1 90 ? 26.403 8.150 -19.904 1.00 82.75 90 HIS A CA 1
ATOM 706 C C . HIS A 1 90 ? 27.750 7.509 -20.241 1.00 82.75 90 HIS A C 1
ATOM 708 O O . HIS A 1 90 ? 28.606 8.155 -20.847 1.00 82.75 90 HIS A O 1
ATOM 714 N N . TYR A 1 91 ? 27.915 6.224 -19.916 1.00 82.31 91 TYR A N 1
ATOM 715 C CA . TYR A 1 91 ? 29.146 5.477 -20.183 1.00 82.31 91 TYR A CA 1
ATOM 716 C C . TYR A 1 91 ? 29.467 5.337 -21.672 1.00 82.31 91 TYR A C 1
ATOM 718 O O . TYR A 1 91 ? 30.633 5.217 -22.041 1.00 82.31 91 TYR A O 1
ATOM 726 N N . ILE A 1 92 ? 28.453 5.387 -22.535 1.00 81.31 92 ILE A N 1
ATOM 727 C CA . ILE A 1 92 ? 28.627 5.282 -23.984 1.00 81.31 92 ILE A CA 1
ATOM 728 C C . ILE A 1 92 ? 28.727 6.673 -24.616 1.00 81.31 92 ILE A C 1
ATOM 730 O O . ILE A 1 92 ? 29.705 6.989 -25.298 1.00 81.31 92 ILE A O 1
ATOM 734 N N . PHE A 1 93 ? 27.733 7.532 -24.395 1.00 84.00 93 PHE A N 1
ATOM 735 C CA . PHE A 1 93 ? 27.581 8.763 -25.162 1.00 84.00 93 PHE A CA 1
ATOM 736 C C . PHE A 1 93 ? 28.492 9.893 -24.692 1.00 84.00 93 PHE A C 1
ATOM 738 O O . PHE A 1 93 ? 28.930 10.659 -25.550 1.00 84.00 93 PHE A O 1
ATOM 745 N N . ILE A 1 94 ? 28.857 9.994 -23.406 1.00 88.94 94 ILE A N 1
ATOM 746 C CA . ILE A 1 94 ? 29.800 11.036 -22.959 1.00 88.94 94 ILE A CA 1
ATOM 747 C C . ILE A 1 94 ? 31.197 10.795 -23.560 1.00 88.94 94 ILE A C 1
ATOM 749 O O . ILE A 1 94 ? 31.720 11.715 -24.202 1.00 88.94 94 ILE A O 1
ATOM 753 N N . PRO A 1 95 ? 31.803 9.591 -23.466 1.00 87.31 95 PRO A N 1
ATOM 754 C CA . PRO A 1 95 ? 33.110 9.336 -24.072 1.00 87.31 95 PRO A CA 1
ATOM 755 C C . PRO A 1 95 ? 33.100 9.447 -25.598 1.00 87.31 95 PRO A C 1
ATOM 757 O O . PRO A 1 95 ? 33.975 10.103 -26.168 1.00 87.31 95 PRO A O 1
ATOM 760 N N . VAL A 1 96 ? 32.094 8.867 -26.267 1.00 84.94 96 VAL A N 1
ATOM 761 C CA . VAL A 1 96 ? 31.975 8.924 -27.734 1.00 84.94 96 VAL A CA 1
ATOM 762 C C . VAL A 1 96 ? 31.817 10.366 -28.209 1.00 84.94 96 VAL A C 1
ATOM 764 O O . VAL A 1 96 ? 32.493 10.779 -29.155 1.00 84.94 96 VAL A O 1
ATOM 767 N N . SER A 1 97 ? 30.985 11.157 -27.528 1.00 89.75 97 SER A N 1
ATOM 768 C CA . SER A 1 97 ? 30.747 12.548 -27.912 1.00 89.75 97 SER A CA 1
ATOM 769 C C . SER A 1 97 ? 31.973 13.425 -27.671 1.00 89.75 97 SER A C 1
ATOM 771 O O . SER A 1 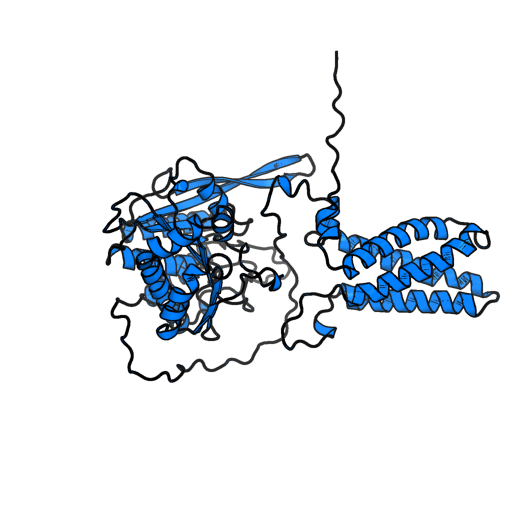97 ? 32.348 14.230 -28.526 1.00 89.75 97 SER A O 1
ATOM 773 N N . THR A 1 98 ? 32.660 13.211 -26.547 1.00 91.38 98 THR A N 1
ATOM 774 C CA . THR A 1 98 ? 33.907 13.911 -26.208 1.00 91.38 98 THR A CA 1
ATOM 775 C C . THR A 1 98 ? 35.001 13.607 -27.230 1.00 91.38 98 THR A C 1
ATOM 777 O O . THR A 1 98 ? 35.636 14.522 -27.760 1.00 91.38 98 THR A O 1
ATOM 780 N N . TRP A 1 99 ? 35.190 12.331 -27.578 1.00 87.31 99 TRP A N 1
ATOM 781 C CA . TRP A 1 99 ? 36.186 11.918 -28.565 1.00 87.31 99 TRP A CA 1
ATOM 782 C C . TRP A 1 99 ? 35.857 12.430 -29.972 1.00 87.31 99 TRP A C 1
ATOM 784 O O . TRP A 1 99 ? 36.745 12.902 -30.687 1.00 87.31 99 TRP A O 1
ATOM 794 N N . GLY A 1 100 ? 34.578 12.394 -30.360 1.00 88.12 100 GLY A N 1
ATOM 795 C CA . GLY A 1 100 ? 34.097 12.942 -31.628 1.00 88.12 100 GLY A CA 1
ATOM 796 C C . GLY A 1 100 ? 34.353 14.445 -31.750 1.00 88.12 100 GLY A C 1
ATOM 797 O O . GLY A 1 100 ? 34.866 14.902 -32.775 1.00 88.12 100 GLY A O 1
ATOM 798 N N . LEU A 1 101 ? 34.076 15.205 -30.687 1.00 91.94 101 LEU A N 1
ATOM 799 C CA . LEU A 1 101 ? 34.298 16.650 -30.642 1.00 91.94 101 LEU A CA 1
ATOM 800 C C . LEU A 1 101 ? 35.792 17.002 -30.707 1.00 91.94 101 LEU A C 1
ATOM 802 O O . LEU A 1 101 ? 36.197 17.806 -31.550 1.00 91.94 101 LEU A O 1
ATOM 806 N N . ILE A 1 102 ? 36.625 16.362 -29.878 1.00 91.38 102 ILE A N 1
ATOM 807 C CA . ILE A 1 102 ? 38.081 16.578 -29.871 1.00 91.38 102 ILE A CA 1
ATOM 808 C C . ILE A 1 102 ? 38.690 16.183 -31.221 1.00 91.38 102 ILE A C 1
ATOM 810 O O . ILE A 1 102 ? 39.471 16.947 -31.793 1.00 91.38 102 ILE A O 1
ATOM 814 N N . GLY A 1 103 ? 38.314 15.025 -31.770 1.00 85.25 103 GLY A N 1
ATOM 815 C CA . GLY A 1 103 ? 38.800 14.547 -33.065 1.00 85.25 103 GLY A CA 1
ATOM 816 C C . GLY A 1 103 ? 38.395 15.462 -34.224 1.00 85.25 103 GLY A C 1
ATOM 817 O O . GLY A 1 103 ? 39.216 15.768 -35.096 1.00 85.25 103 GLY A O 1
ATOM 818 N N . GLY A 1 104 ? 37.152 15.954 -34.218 1.00 85.56 104 GLY A N 1
ATOM 819 C CA . GLY A 1 104 ? 36.655 16.927 -35.190 1.00 85.56 104 GLY A CA 1
ATOM 820 C C . GLY A 1 104 ? 37.442 18.237 -35.143 1.00 85.56 104 GLY A C 1
ATOM 821 O O . GLY A 1 104 ? 37.969 18.678 -36.169 1.00 85.56 104 GLY A O 1
ATOM 822 N N . LEU A 1 105 ? 37.601 18.817 -33.948 1.00 87.25 105 LEU A N 1
ATOM 823 C CA . LEU A 1 105 ? 38.359 20.054 -33.736 1.00 87.25 105 LEU A CA 1
ATOM 824 C C . LEU A 1 105 ? 39.841 19.892 -34.088 1.00 87.25 105 LEU A C 1
ATOM 826 O O . LEU A 1 105 ? 40.401 20.749 -34.771 1.00 87.25 105 LEU A O 1
ATOM 830 N N . TYR A 1 106 ? 40.470 18.774 -33.723 1.00 86.38 106 TYR A N 1
ATOM 831 C CA . TYR A 1 106 ? 41.856 18.472 -34.087 1.00 86.38 106 TYR A CA 1
ATOM 832 C C . TYR A 1 106 ? 42.075 18.531 -35.606 1.00 86.38 106 TYR A C 1
ATOM 834 O O . TYR A 1 106 ? 43.037 19.140 -36.081 1.00 86.38 106 TYR A O 1
ATOM 842 N N . HIS A 1 107 ? 41.164 17.946 -36.390 1.00 82.88 107 HIS A N 1
ATOM 843 C CA . HIS A 1 107 ? 41.244 17.983 -37.851 1.00 82.88 107 HIS A CA 1
ATOM 844 C C . HIS A 1 107 ? 40.962 19.365 -38.454 1.00 82.88 107 HIS A C 1
ATOM 846 O O . HIS A 1 107 ? 41.467 19.650 -39.543 1.00 82.88 107 HIS A O 1
ATOM 852 N N . VAL A 1 108 ? 40.197 20.216 -37.765 1.00 82.38 108 VAL A N 1
ATOM 853 C CA . VAL A 1 108 ? 40.003 21.623 -38.143 1.00 82.38 108 VAL A CA 1
ATOM 854 C C . VAL A 1 108 ? 41.279 22.430 -37.878 1.00 82.38 108 VAL A C 1
ATOM 856 O O . VAL A 1 108 ? 41.762 23.107 -38.784 1.00 82.38 108 VAL A O 1
ATOM 859 N N . PHE A 1 109 ? 41.872 22.311 -36.685 1.00 82.19 109 PHE A N 1
ATOM 860 C CA . PHE A 1 109 ? 43.056 23.084 -36.284 1.00 82.19 109 PHE A CA 1
ATOM 861 C C . PHE A 1 109 ? 44.347 22.660 -36.990 1.00 82.19 109 PHE A C 1
ATOM 863 O O . PHE A 1 109 ? 45.179 23.508 -37.301 1.00 82.19 109 PHE A O 1
ATOM 870 N N . LYS A 1 110 ? 44.523 21.366 -37.289 1.00 79.38 110 LYS A N 1
ATOM 871 C CA . LYS A 1 110 ? 45.728 20.861 -37.972 1.00 79.38 110 LYS A CA 1
ATOM 872 C C . LYS A 1 110 ? 45.872 21.383 -39.410 1.00 79.38 110 LYS A C 1
ATOM 874 O O . LYS A 1 110 ? 46.986 21.428 -39.925 1.00 79.38 110 LYS A O 1
ATOM 879 N N . GLY A 1 111 ? 44.767 21.774 -40.055 1.00 67.00 111 GLY A N 1
ATOM 880 C CA . GLY A 1 111 ? 44.753 22.285 -41.430 1.00 67.00 111 GLY A CA 1
ATOM 881 C C . GLY A 1 111 ? 45.240 21.284 -42.499 1.00 67.00 111 GLY A C 1
ATOM 882 O O . GLY A 1 111 ? 45.691 20.174 -42.213 1.00 67.00 111 GLY A O 1
ATOM 883 N N . GLY A 1 112 ? 45.128 21.660 -43.779 1.00 66.12 112 GLY A N 1
ATOM 884 C CA . GLY A 1 112 ? 45.703 20.911 -44.913 1.00 66.12 112 GLY A CA 1
ATOM 885 C C . GLY A 1 112 ? 44.769 19.901 -45.619 1.00 66.12 112 GLY A C 1
ATOM 886 O O . GLY A 1 112 ? 43.549 19.930 -45.437 1.00 66.12 112 GLY A O 1
ATOM 887 N N . PRO A 1 113 ? 45.304 18.987 -46.461 1.00 60.09 113 PRO A N 1
ATOM 888 C CA . PRO A 1 113 ? 44.511 18.097 -47.330 1.00 60.09 113 PRO A CA 1
ATOM 889 C C . PRO A 1 113 ? 43.605 17.114 -46.564 1.00 60.09 113 PRO A C 1
ATOM 891 O O . PRO A 1 113 ? 42.619 16.611 -47.104 1.00 60.09 113 PRO A O 1
ATOM 894 N N . ASN A 1 114 ? 43.882 16.899 -45.273 1.00 58.09 114 ASN A N 1
ATOM 895 C CA . ASN A 1 114 ? 43.058 16.104 -44.362 1.00 58.09 114 ASN A CA 1
ATOM 896 C C . ASN A 1 114 ? 41.793 16.828 -43.876 1.00 58.09 114 ASN A C 1
ATOM 898 O O . ASN A 1 114 ? 41.004 16.228 -43.153 1.00 58.09 114 ASN A O 1
ATOM 902 N N . MET A 1 115 ? 41.520 18.064 -44.305 1.00 63.66 115 MET A N 1
ATOM 903 C CA . MET A 1 115 ? 40.289 18.768 -43.937 1.00 63.66 115 MET A CA 1
ATOM 904 C C . MET A 1 115 ? 39.032 18.061 -44.466 1.00 63.66 115 MET A C 1
ATOM 906 O O . MET A 1 115 ? 37.928 18.380 -44.053 1.00 63.66 115 MET A O 1
ATOM 910 N N . LYS A 1 116 ? 39.130 17.089 -45.380 1.00 65.62 116 LYS A N 1
ATOM 911 C CA . LYS A 1 116 ? 37.992 16.211 -45.719 1.00 65.62 116 LYS A CA 1
ATOM 912 C C . LYS A 1 116 ? 37.629 15.237 -44.582 1.00 65.62 116 LYS A C 1
ATOM 914 O O . LYS A 1 116 ? 36.486 14.811 -44.516 1.00 65.62 116 LYS A O 1
ATOM 919 N N . LYS A 1 117 ? 38.556 14.953 -43.660 1.00 71.31 117 LYS A N 1
ATOM 920 C CA . LYS A 1 117 ? 38.387 13.995 -42.556 1.00 71.31 117 LYS A CA 1
ATOM 921 C C . LYS A 1 117 ? 37.703 14.572 -41.311 1.00 71.31 117 LYS A C 1
ATOM 923 O O . LYS A 1 117 ? 37.183 13.790 -40.532 1.00 71.31 117 LYS A O 1
ATOM 928 N N . HIS A 1 118 ? 37.630 15.901 -41.143 1.00 79.56 118 HIS A N 1
ATOM 929 C CA . HIS A 1 118 ? 36.930 16.510 -39.991 1.00 79.56 118 HIS A CA 1
ATOM 930 C C . HIS A 1 118 ? 35.418 16.227 -39.981 1.00 79.56 118 HIS A C 1
ATOM 932 O O . HIS A 1 118 ? 34.805 16.206 -38.922 1.00 79.56 118 HIS A O 1
ATOM 938 N N . ALA A 1 119 ? 34.825 15.985 -41.156 1.00 82.38 119 ALA A N 1
ATOM 939 C CA . ALA A 1 119 ? 33.390 15.768 -41.287 1.00 82.38 119 ALA A CA 1
ATOM 940 C C . ALA A 1 119 ? 32.939 14.449 -40.645 1.00 82.38 119 ALA A C 1
ATOM 942 O O . ALA A 1 119 ? 31.846 14.394 -40.105 1.00 82.38 119 ALA A O 1
ATOM 943 N N . GLY A 1 120 ? 33.783 13.409 -40.661 1.00 84.62 120 GLY A N 1
ATOM 944 C CA . GLY A 1 120 ? 33.450 12.097 -40.097 1.00 84.62 120 GLY A CA 1
ATOM 945 C C . GLY A 1 120 ? 33.145 12.148 -38.594 1.00 84.62 120 GLY A C 1
ATOM 946 O O . GLY A 1 120 ? 32.047 11.761 -38.206 1.00 84.62 120 GLY A O 1
ATOM 947 N N . PRO A 1 121 ? 34.058 12.670 -37.750 1.00 87.38 121 PRO A N 1
ATOM 948 C CA . PRO A 1 121 ? 33.810 12.823 -36.317 1.00 87.38 121 PRO A CA 1
ATOM 949 C C . PRO A 1 121 ? 32.586 13.686 -35.994 1.00 87.38 121 PRO A C 1
ATOM 951 O O . PRO A 1 121 ? 31.797 13.312 -35.134 1.00 87.38 121 PRO A O 1
ATOM 954 N N . PHE A 1 122 ? 32.380 14.797 -36.710 1.00 88.31 122 PHE A N 1
ATOM 955 C CA . PHE A 1 122 ? 31.211 15.657 -36.491 1.00 88.31 122 PHE A CA 1
ATOM 956 C C . PHE A 1 122 ? 29.898 15.015 -36.945 1.00 88.31 122 PHE A C 1
ATOM 958 O O . PHE A 1 122 ? 28.884 15.162 -36.271 1.00 88.31 122 PHE A O 1
ATOM 965 N N . PHE A 1 123 ? 29.914 14.253 -38.038 1.00 88.44 123 PHE A N 1
ATOM 966 C CA . PHE A 1 123 ? 28.758 13.476 -38.476 1.00 88.44 123 PHE A CA 1
ATOM 967 C C . PHE A 1 123 ? 28.429 12.348 -37.490 1.00 88.44 123 PHE A C 1
ATOM 969 O O . PHE A 1 123 ? 27.267 12.152 -37.154 1.00 88.44 123 PHE A O 1
ATOM 976 N N . GLY A 1 124 ? 29.444 11.653 -36.966 1.00 85.44 124 GLY A N 1
ATOM 977 C CA . GLY A 1 124 ? 29.269 10.659 -35.905 1.00 85.44 124 GLY A CA 1
ATOM 978 C C . GLY A 1 124 ? 28.727 11.271 -34.612 1.00 85.44 124 GLY A C 1
ATOM 979 O O . GLY A 1 124 ? 27.852 10.686 -33.984 1.00 85.44 124 GLY A O 1
ATOM 980 N N . LEU A 1 125 ? 29.183 12.473 -34.254 1.00 89.00 125 LEU A N 1
ATOM 981 C CA . LEU A 1 125 ? 28.681 13.228 -33.105 1.00 89.00 125 LEU A CA 1
ATOM 982 C C . LEU A 1 125 ? 27.221 13.664 -33.296 1.00 89.00 125 LEU A C 1
ATOM 984 O O . LEU A 1 125 ? 26.436 13.581 -32.361 1.00 89.00 125 LEU A O 1
ATOM 988 N N . PHE A 1 126 ? 26.840 14.072 -34.506 1.00 91.00 126 PHE A N 1
ATOM 989 C CA . PHE A 1 126 ? 25.456 14.395 -34.845 1.00 91.00 126 PHE A CA 1
ATOM 990 C C . PHE A 1 126 ? 24.547 13.153 -34.800 1.00 91.00 126 PHE A C 1
ATOM 992 O O . PHE A 1 126 ? 23.499 13.171 -34.158 1.00 91.00 126 PHE A O 1
ATOM 999 N N . LEU A 1 127 ? 24.959 12.048 -35.428 1.00 88.25 127 LEU A N 1
ATOM 1000 C CA . LEU A 1 127 ? 24.160 10.823 -35.475 1.00 88.25 127 LEU A CA 1
ATOM 1001 C C . LEU A 1 127 ? 24.077 10.137 -34.102 1.00 88.25 127 LEU A C 1
ATOM 1003 O O . LEU A 1 127 ? 22.995 9.804 -33.642 1.00 88.25 127 LEU A O 1
ATOM 1007 N N . GLY A 1 128 ? 25.205 9.948 -33.422 1.00 80.12 128 GLY A N 1
ATOM 1008 C CA . GLY A 1 128 ? 25.243 9.318 -32.104 1.00 80.12 128 GLY A CA 1
ATOM 1009 C C . GLY A 1 128 ? 24.747 10.246 -31.000 1.00 80.12 128 GLY A C 1
ATOM 1010 O O . GLY A 1 128 ? 23.793 9.928 -30.300 1.00 80.12 128 GLY A O 1
ATOM 1011 N N . GLY A 1 129 ? 25.384 11.407 -30.856 1.00 81.25 129 GLY A N 1
ATOM 1012 C CA . GLY A 1 129 ? 25.175 12.313 -29.725 1.00 81.25 129 GLY A CA 1
ATOM 1013 C C . GLY A 1 129 ? 23.887 13.135 -29.766 1.00 81.25 129 GLY A C 1
ATOM 1014 O O . GLY A 1 129 ? 23.509 13.660 -28.727 1.00 81.25 129 GLY A O 1
ATOM 1015 N N . LEU A 1 130 ? 23.206 13.252 -30.915 1.00 87.38 130 LEU A N 1
ATOM 1016 C CA . LEU A 1 130 ? 21.940 13.994 -31.017 1.00 87.38 130 LEU A CA 1
ATOM 1017 C C . LEU A 1 130 ? 20.776 13.145 -31.530 1.00 87.38 130 LEU A C 1
ATOM 1019 O O . LEU A 1 130 ? 19.693 13.241 -30.968 1.00 87.38 130 LEU A O 1
ATOM 1023 N N . ILE A 1 131 ? 20.964 12.308 -32.557 1.00 86.56 131 ILE A N 1
ATOM 1024 C CA . ILE A 1 131 ? 19.860 11.475 -33.071 1.00 86.56 131 ILE A CA 1
ATOM 1025 C C . ILE A 1 131 ? 19.623 10.266 -32.164 1.00 86.56 131 ILE A C 1
ATOM 1027 O O . ILE A 1 131 ? 18.528 10.110 -31.632 1.00 86.56 131 ILE A O 1
ATOM 1031 N N . ILE A 1 132 ? 20.639 9.419 -31.965 1.00 82.56 132 ILE A N 1
ATOM 1032 C CA . ILE A 1 132 ? 20.478 8.198 -31.163 1.00 82.56 132 ILE A CA 1
ATOM 1033 C C . ILE A 1 132 ? 20.258 8.564 -29.694 1.00 82.56 132 ILE A C 1
ATOM 1035 O O . ILE A 1 132 ? 19.291 8.103 -29.102 1.00 82.56 132 ILE A O 1
ATOM 1039 N N . ALA A 1 133 ? 21.096 9.425 -29.111 1.00 80.56 133 ALA A N 1
ATOM 1040 C CA . ALA A 1 133 ? 20.891 9.887 -27.739 1.00 80.56 133 ALA A CA 1
ATOM 1041 C C . ALA A 1 133 ? 19.552 10.632 -27.572 1.00 80.56 133 ALA A C 1
ATOM 1043 O O . ALA A 1 133 ? 18.844 10.393 -26.598 1.00 80.56 133 ALA A O 1
ATOM 1044 N N . GLY A 1 134 ? 19.168 11.470 -28.545 1.00 83.31 134 GLY A N 1
ATOM 1045 C CA . GLY A 1 134 ? 17.889 12.184 -28.540 1.00 83.31 134 GLY A CA 1
ATOM 1046 C C . GLY A 1 134 ? 16.685 11.245 -28.527 1.00 83.31 134 GLY A C 1
ATOM 1047 O O . GLY A 1 134 ? 15.746 11.490 -27.778 1.00 83.31 134 GLY A O 1
ATOM 1048 N N . PHE A 1 135 ? 16.734 10.126 -29.255 1.00 85.19 135 PHE A N 1
ATOM 1049 C CA . PHE A 1 135 ? 15.687 9.100 -29.205 1.00 85.19 135 PHE A CA 1
ATOM 1050 C C . PHE A 1 135 ? 15.433 8.597 -27.774 1.00 85.19 135 PHE A C 1
ATOM 1052 O O . PHE A 1 135 ? 14.285 8.529 -27.345 1.00 85.19 135 PHE A O 1
ATOM 1059 N N . PHE A 1 136 ? 16.490 8.339 -26.995 1.00 79.44 136 PHE A N 1
ATOM 1060 C CA . PHE A 1 136 ? 16.351 7.905 -25.598 1.00 79.44 136 PHE A CA 1
ATOM 1061 C C . PHE A 1 136 ? 15.755 8.978 -24.678 1.00 79.44 136 PHE A C 1
ATOM 1063 O O . PHE A 1 136 ? 15.160 8.635 -23.660 1.00 79.44 136 PHE A O 1
ATOM 1070 N N . THR A 1 137 ? 15.878 10.267 -25.013 1.00 79.06 137 THR A N 1
ATOM 1071 C CA . THR A 1 137 ? 15.266 11.341 -24.206 1.00 79.06 137 THR A CA 1
ATOM 1072 C C . THR A 1 137 ? 13.746 11.399 -24.337 1.00 79.06 137 THR A C 1
ATOM 1074 O O . THR A 1 137 ? 13.094 11.983 -23.479 1.00 79.06 137 THR A O 1
ATOM 1077 N N . PHE A 1 138 ? 13.192 10.767 -25.373 1.00 80.88 138 PHE A N 1
ATOM 1078 C CA . PHE A 1 138 ? 11.756 10.673 -25.621 1.00 80.88 138 PHE A CA 1
ATOM 1079 C C . PHE A 1 138 ? 11.164 9.329 -25.189 1.00 80.88 138 PHE A C 1
ATOM 1081 O O . PHE A 1 138 ? 10.026 9.040 -25.535 1.00 80.88 138 PHE A O 1
ATOM 1088 N N . MET A 1 139 ? 11.914 8.492 -24.466 1.00 74.00 139 MET A N 1
ATOM 1089 C CA . MET A 1 139 ? 11.345 7.290 -23.853 1.00 74.00 139 MET A CA 1
ATOM 1090 C C . MET A 1 139 ? 10.432 7.660 -22.673 1.00 74.00 139 MET A C 1
ATOM 1092 O O . MET A 1 139 ? 10.728 8.647 -21.992 1.00 74.00 139 MET A O 1
ATOM 1096 N N . 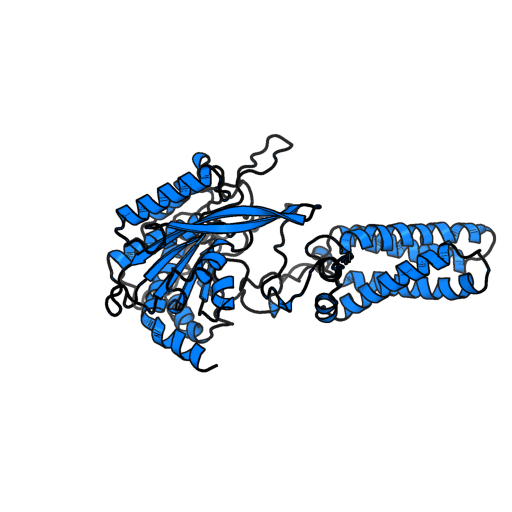PRO A 1 140 ? 9.373 6.873 -22.401 1.00 63.09 140 PRO A N 1
ATOM 1097 C CA . PRO A 1 140 ? 8.544 7.039 -21.207 1.00 63.09 140 PRO A CA 1
ATOM 1098 C C . PRO A 1 140 ? 9.388 7.161 -19.928 1.00 63.09 140 PRO A C 1
ATOM 1100 O O . PRO A 1 140 ? 10.429 6.511 -19.805 1.00 63.09 140 PRO A O 1
ATOM 1103 N N . GLY A 1 141 ? 8.976 8.037 -19.004 1.00 57.88 141 GLY A N 1
ATOM 1104 C CA . GLY A 1 141 ? 9.725 8.337 -17.773 1.00 57.88 141 GLY A CA 1
ATOM 1105 C C . GLY A 1 141 ? 10.866 9.354 -17.940 1.00 57.88 141 GLY A C 1
ATOM 1106 O O . GLY A 1 141 ? 11.728 9.486 -17.069 1.00 57.88 141 GLY A O 1
ATOM 1107 N N . ARG A 1 142 ? 10.924 10.076 -19.067 1.00 70.50 142 ARG A N 1
ATOM 1108 C CA . ARG A 1 142 ? 11.885 11.166 -19.307 1.00 70.50 142 ARG A CA 1
ATOM 1109 C C . ARG A 1 142 ? 11.160 12.494 -19.490 1.00 70.50 142 ARG A C 1
ATOM 1111 O O . ARG A 1 142 ? 10.182 12.576 -20.216 1.00 70.50 142 ARG A O 1
ATOM 1118 N N . ILE A 1 143 ? 11.745 13.573 -18.977 1.00 76.44 143 ILE A N 1
ATOM 1119 C CA . ILE A 1 143 ? 11.166 14.929 -19.038 1.00 76.44 143 ILE A CA 1
ATOM 1120 C C . ILE A 1 143 ? 10.736 15.333 -20.462 1.00 76.44 143 ILE A C 1
ATOM 1122 O O . ILE A 1 143 ? 9.673 15.912 -20.655 1.00 76.44 143 ILE A O 1
ATOM 1126 N N . MET A 1 144 ? 11.541 15.021 -21.486 1.00 81.50 144 MET A N 1
ATOM 1127 C CA . MET A 1 144 ? 11.218 15.391 -22.872 1.00 81.50 144 MET A CA 1
ATOM 1128 C C . MET A 1 144 ? 10.124 14.516 -23.504 1.00 81.50 144 MET A C 1
ATOM 1130 O O . MET A 1 144 ? 9.497 14.959 -24.467 1.00 81.50 144 MET A O 1
ATOM 1134 N N . HIS A 1 145 ? 9.873 13.313 -22.975 1.00 78.44 145 HIS A N 1
ATOM 1135 C CA . HIS A 1 145 ? 8.690 12.524 -23.320 1.00 78.44 145 HIS A CA 1
ATOM 1136 C C . HIS A 1 145 ? 7.431 13.238 -22.822 1.00 78.44 145 HIS A C 1
ATOM 1138 O O . HIS A 1 145 ? 6.505 13.460 -23.599 1.00 78.44 145 HIS A O 1
ATOM 1144 N N . ASP A 1 146 ? 7.438 13.719 -21.582 1.00 74.94 146 ASP A N 1
ATOM 1145 C CA . ASP A 1 146 ? 6.267 14.382 -20.999 1.00 74.94 146 ASP A CA 1
ATOM 1146 C C . ASP A 1 146 ? 5.974 15.720 -21.682 1.00 74.94 146 ASP A C 1
ATOM 1148 O O . ASP A 1 146 ? 4.816 16.069 -21.904 1.00 74.94 146 ASP A O 1
ATOM 1152 N N . VAL A 1 147 ? 7.017 16.426 -22.132 1.00 79.12 147 VAL A N 1
ATOM 1153 C CA . VAL A 1 147 ? 6.856 17.663 -22.907 1.00 79.12 147 VAL A CA 1
ATOM 1154 C C . VAL A 1 147 ? 6.121 17.448 -24.233 1.00 79.12 147 VAL A C 1
ATOM 1156 O O . VAL A 1 147 ? 5.365 18.319 -24.676 1.00 79.12 147 VAL A O 1
ATOM 1159 N N . LEU A 1 148 ? 6.360 16.314 -24.897 1.00 78.69 148 LEU A N 1
ATOM 1160 C CA . LEU A 1 148 ? 5.808 16.035 -26.223 1.00 78.69 148 LEU A CA 1
ATOM 1161 C C . LEU A 1 148 ? 4.506 15.240 -26.191 1.00 78.69 148 LEU A C 1
ATOM 1163 O O . LEU A 1 148 ? 3.677 15.426 -27.082 1.00 78.69 148 LEU A O 1
ATOM 1167 N N . PHE A 1 149 ? 4.347 14.351 -25.214 1.00 74.00 149 PHE A N 1
ATOM 1168 C CA . PHE A 1 149 ? 3.314 13.320 -25.236 1.00 74.00 149 PHE A CA 1
ATOM 1169 C C . PHE A 1 149 ? 2.312 13.426 -24.083 1.00 74.00 149 PHE A C 1
ATOM 1171 O O . PHE A 1 149 ? 1.261 12.794 -24.168 1.00 74.00 149 PHE A O 1
ATOM 1178 N N . ASN A 1 150 ? 2.564 14.247 -23.054 1.00 61.91 150 ASN A N 1
ATOM 1179 C CA . ASN A 1 150 ? 1.628 14.404 -21.942 1.00 61.91 150 ASN A CA 1
ATOM 1180 C C . ASN A 1 150 ? 0.654 15.576 -22.179 1.00 61.91 150 ASN A C 1
ATOM 1182 O O . ASN A 1 150 ? 1.059 16.720 -22.405 1.00 61.91 150 ASN A O 1
ATOM 1186 N N . LYS A 1 151 ? -0.653 15.293 -22.150 1.00 48.41 151 LYS A N 1
ATOM 1187 C CA . LYS A 1 151 ? -1.728 16.261 -22.413 1.00 48.41 151 LYS A CA 1
ATOM 1188 C C . LYS A 1 151 ? -2.236 16.794 -21.067 1.00 48.41 151 LYS A C 1
ATOM 1190 O O . LYS A 1 151 ? -2.845 16.042 -20.327 1.00 48.41 151 LYS A O 1
ATOM 1195 N N . ASN A 1 152 ? -2.004 18.085 -20.804 1.00 40.44 152 ASN A N 1
ATOM 1196 C CA . ASN A 1 152 ? -2.518 18.873 -19.668 1.00 40.44 152 ASN A CA 1
ATOM 1197 C C . ASN A 1 152 ? -2.286 18.281 -18.256 1.00 40.44 152 ASN A C 1
ATOM 1199 O O . ASN A 1 152 ? -3.080 17.481 -17.775 1.00 40.44 152 ASN A O 1
ATOM 1203 N N . MET A 1 153 ? -1.309 18.818 -17.511 1.00 37.69 153 MET A N 1
ATOM 1204 C CA . MET A 1 153 ? -1.225 18.607 -16.051 1.00 37.69 153 MET A CA 1
ATOM 1205 C C . MET A 1 153 ? -2.445 19.161 -15.288 1.00 37.69 153 MET A C 1
ATOM 1207 O O . MET A 1 153 ? -2.708 18.740 -14.169 1.00 37.69 153 MET A O 1
ATOM 1211 N N . SER A 1 154 ? -3.230 20.065 -15.891 1.00 37.66 154 SER A N 1
ATOM 1212 C CA . SER A 1 154 ? -4.433 20.628 -15.261 1.00 37.66 154 SER A CA 1
ATOM 1213 C C . SER A 1 154 ? -5.601 19.646 -15.130 1.00 37.66 154 SER A C 1
ATOM 1215 O O . SER A 1 154 ? -6.513 19.922 -14.360 1.00 37.66 154 SER A O 1
ATOM 1217 N N . ASP A 1 155 ? -5.589 18.537 -15.879 1.00 38.00 155 ASP A N 1
ATOM 1218 C CA . ASP A 1 155 ? -6.689 17.561 -15.902 1.00 38.00 155 ASP A CA 1
ATOM 1219 C C . ASP A 1 155 ? -6.321 16.244 -15.182 1.00 38.00 155 ASP A C 1
ATOM 1221 O O . ASP A 1 155 ? -7.165 15.360 -15.048 1.00 38.00 155 ASP A O 1
ATOM 1225 N N . ASN A 1 156 ? -5.079 16.105 -14.698 1.00 36.41 156 ASN A N 1
ATOM 1226 C CA . ASN A 1 156 ? -4.635 14.977 -13.879 1.00 36.41 156 ASN A CA 1
ATOM 1227 C C . ASN A 1 156 ? -3.461 15.392 -12.963 1.00 36.41 156 ASN A C 1
ATOM 1229 O O . ASN A 1 156 ? -2.306 15.335 -13.397 1.00 36.41 156 ASN A O 1
ATOM 1233 N N . PRO A 1 157 ? -3.726 15.778 -11.703 1.00 34.88 157 PRO A N 1
ATOM 1234 C CA . PRO A 1 157 ? -2.682 16.142 -10.744 1.00 34.88 157 PRO A CA 1
ATOM 1235 C C . PRO A 1 157 ? -1.822 14.953 -10.257 1.00 34.88 157 PRO A C 1
ATOM 1237 O O . PRO A 1 157 ? -0.922 15.167 -9.454 1.00 34.88 157 PRO A O 1
ATOM 1240 N N . TYR A 1 158 ? -2.046 13.724 -10.752 1.00 41.75 158 TYR A N 1
ATOM 1241 C CA . TYR A 1 158 ? -1.366 12.495 -10.300 1.00 41.75 158 TYR A CA 1
ATOM 1242 C C . TYR A 1 158 ? -0.471 11.841 -11.361 1.00 41.75 158 TYR A C 1
ATOM 1244 O O . TYR A 1 158 ? -0.085 10.682 -11.225 1.00 41.75 158 TYR A O 1
ATOM 1252 N N . ALA A 1 159 ? -0.139 12.550 -12.443 1.00 31.61 159 ALA A N 1
ATOM 1253 C CA . ALA A 1 159 ? 0.736 12.032 -13.493 1.00 31.61 159 ALA A CA 1
ATOM 1254 C C . ALA A 1 159 ? 2.228 12.164 -13.120 1.00 31.61 159 ALA A C 1
ATOM 1256 O O . ALA A 1 159 ? 2.970 12.895 -13.777 1.00 31.61 159 ALA A O 1
ATOM 1257 N N . TYR A 1 160 ? 2.673 11.437 -12.094 1.00 33.78 160 TYR A N 1
ATOM 1258 C CA . TYR A 1 160 ? 4.077 11.032 -11.989 1.00 33.78 160 TYR A CA 1
ATOM 1259 C C . TYR A 1 160 ? 4.259 9.709 -12.749 1.00 33.78 160 TYR A C 1
ATOM 1261 O O . TYR A 1 160 ? 3.400 8.829 -12.655 1.00 33.78 160 TYR A O 1
ATOM 1269 N N . PRO A 1 161 ? 5.313 9.550 -13.568 1.00 36.53 161 PRO A N 1
ATOM 1270 C CA . PRO A 1 161 ? 5.525 8.306 -14.289 1.00 36.53 161 PRO A CA 1
ATOM 1271 C C . PRO A 1 161 ? 5.924 7.204 -13.305 1.00 36.53 161 PRO A C 1
ATOM 1273 O O . PRO A 1 161 ? 6.954 7.320 -12.648 1.00 36.53 161 PRO A O 1
ATOM 1276 N N . ALA A 1 162 ? 5.147 6.120 -13.270 1.00 29.77 162 ALA A N 1
ATOM 1277 C CA . ALA A 1 162 ? 5.575 4.847 -12.698 1.00 29.77 162 ALA A CA 1
ATOM 1278 C C . ALA A 1 162 ? 6.919 4.427 -13.337 1.00 29.77 162 ALA A C 1
ATOM 1280 O O . ALA A 1 162 ? 6.997 4.323 -14.571 1.00 29.77 162 ALA A O 1
ATOM 1281 N N . PRO A 1 163 ? 7.993 4.214 -12.559 1.00 34.59 163 PRO A N 1
ATOM 1282 C CA . PRO A 1 163 ? 9.272 3.789 -13.096 1.00 34.59 163 PRO A CA 1
ATOM 1283 C C . PRO A 1 163 ? 9.427 2.272 -12.953 1.00 34.59 163 PRO A C 1
ATOM 1285 O O . PRO A 1 163 ? 9.886 1.779 -11.934 1.00 34.59 163 PRO A O 1
ATOM 1288 N N . TYR A 1 164 ? 9.146 1.530 -14.024 1.00 28.77 164 TYR A N 1
ATOM 1289 C CA . TYR A 1 164 ? 9.616 0.150 -14.160 1.00 28.77 164 TYR A CA 1
ATOM 1290 C C . TYR A 1 164 ? 10.770 0.044 -15.170 1.00 28.77 164 TYR A C 1
ATOM 1292 O O . TYR A 1 164 ? 10.765 0.680 -16.226 1.00 28.77 164 TYR A O 1
ATOM 1300 N N . LEU A 1 165 ? 11.722 -0.834 -14.829 1.00 27.22 165 LEU A N 1
ATOM 1301 C CA . LEU A 1 165 ? 12.958 -1.248 -15.518 1.00 27.22 165 LEU A CA 1
ATOM 1302 C C . LEU A 1 165 ? 14.176 -0.307 -15.414 1.00 27.22 165 LEU A C 1
ATOM 1304 O O . LEU A 1 165 ? 14.325 0.648 -16.170 1.00 27.22 165 LEU A O 1
ATOM 1308 N N . TYR A 1 166 ? 15.134 -0.662 -14.545 1.00 27.16 166 TYR A N 1
ATOM 1309 C CA . TYR A 1 166 ? 16.438 -1.262 -14.909 1.00 27.16 166 TYR A CA 1
ATOM 1310 C C . TYR A 1 166 ? 17.313 -1.394 -13.642 1.00 27.16 166 TYR A C 1
ATOM 1312 O O . TYR A 1 166 ? 18.057 -0.464 -13.305 1.00 27.16 166 TYR A O 1
ATOM 1320 N N . PHE A 1 167 ? 17.304 -2.566 -12.998 1.00 27.39 167 PHE A N 1
ATOM 1321 C CA . PHE A 1 167 ? 18.365 -2.981 -12.072 1.00 27.39 167 PHE A CA 1
ATOM 1322 C C . PHE A 1 167 ? 19.192 -4.101 -12.723 1.00 27.39 167 PHE A C 1
ATOM 1324 O O . PHE A 1 167 ? 18.647 -5.046 -13.289 1.00 27.39 167 PHE A O 1
ATOM 1331 N N . LEU A 1 168 ? 20.519 -3.956 -12.720 1.00 25.59 168 LEU A N 1
ATOM 1332 C CA . LEU A 1 168 ? 21.460 -5.036 -13.038 1.00 25.59 168 LEU A CA 1
ATOM 1333 C C . LEU A 1 168 ? 21.951 -5.617 -11.705 1.00 25.59 168 LEU A C 1
ATOM 1335 O O . LEU A 1 168 ? 22.197 -4.839 -10.784 1.00 25.59 168 LEU A O 1
ATOM 1339 N N . PRO A 1 169 ? 22.131 -6.942 -11.585 1.00 31.12 169 PRO A N 1
ATOM 1340 C CA . PRO A 1 169 ? 22.416 -7.578 -10.308 1.00 31.12 169 PRO A CA 1
ATOM 1341 C C . PRO A 1 169 ? 23.866 -7.330 -9.890 1.00 31.12 169 PRO A C 1
ATOM 1343 O O . PRO A 1 169 ? 24.782 -7.435 -10.712 1.00 31.12 169 PRO A O 1
ATOM 1346 N N . GLY A 1 170 ? 24.090 -7.080 -8.599 1.00 31.67 170 GLY A N 1
ATOM 1347 C CA . GLY A 1 170 ? 25.419 -7.254 -8.017 1.00 31.67 170 GLY A CA 1
ATOM 1348 C C . GLY A 1 170 ? 25.762 -6.352 -6.842 1.00 31.67 170 GLY A C 1
ATOM 1349 O O . GLY A 1 170 ? 26.589 -5.460 -7.001 1.00 31.67 170 GLY A O 1
ATOM 1350 N N . ALA A 1 171 ? 25.208 -6.653 -5.669 1.00 24.91 171 ALA A N 1
ATOM 1351 C CA . ALA A 1 171 ? 25.943 -6.757 -4.403 1.00 24.91 171 ALA A CA 1
ATOM 1352 C C . ALA A 1 171 ? 24.951 -7.145 -3.296 1.00 24.91 171 ALA A C 1
ATOM 1354 O O . ALA A 1 171 ? 24.068 -6.361 -2.969 1.00 24.91 171 ALA A O 1
ATOM 1355 N N . GLU A 1 172 ? 25.096 -8.338 -2.716 1.00 27.05 172 GLU A N 1
ATOM 1356 C CA . GLU A 1 172 ? 24.435 -8.653 -1.445 1.00 27.05 172 GLU A CA 1
ATOM 1357 C C . GLU A 1 172 ? 25.052 -7.773 -0.343 1.00 27.05 172 GLU A C 1
ATOM 1359 O O . GLU A 1 172 ? 26.277 -7.816 -0.149 1.00 27.05 172 GLU A O 1
ATOM 1364 N N . PRO A 1 173 ? 24.263 -6.967 0.388 1.00 29.80 173 PRO A N 1
ATOM 1365 C CA . PRO A 1 173 ? 24.742 -6.365 1.619 1.00 29.80 173 PRO A CA 1
ATOM 1366 C C . PRO A 1 173 ? 24.902 -7.459 2.691 1.00 29.80 173 PRO A C 1
ATOM 1368 O O . PRO A 1 173 ? 24.151 -8.435 2.706 1.00 29.80 173 PRO A O 1
ATOM 1371 N N . PRO A 1 174 ? 25.888 -7.337 3.596 1.00 27.08 174 PRO A N 1
ATOM 1372 C CA . PRO A 1 174 ? 26.107 -8.343 4.624 1.00 27.08 174 PRO A CA 1
ATOM 1373 C C . PRO A 1 174 ? 24.907 -8.400 5.574 1.00 27.08 174 PRO A C 1
ATOM 1375 O O . PRO A 1 174 ? 24.514 -7.378 6.138 1.00 27.08 174 PRO A O 1
ATOM 1378 N N . ALA A 1 175 ? 24.373 -9.605 5.779 1.00 30.61 175 ALA A N 1
ATOM 1379 C CA . ALA A 1 175 ? 23.359 -9.884 6.785 1.00 30.61 175 ALA A CA 1
ATOM 1380 C C . ALA A 1 175 ? 23.834 -9.386 8.160 1.00 30.61 175 ALA A C 1
ATOM 1382 O O . ALA A 1 175 ? 24.878 -9.817 8.664 1.00 30.61 175 ALA A O 1
ATOM 1383 N N . ARG A 1 176 ? 23.085 -8.457 8.761 1.00 36.34 176 ARG A N 1
ATOM 1384 C CA . ARG A 1 176 ? 23.212 -8.160 10.188 1.00 36.34 176 ARG A CA 1
ATOM 1385 C C . ARG A 1 176 ? 22.380 -9.184 10.946 1.00 36.34 176 ARG A C 1
ATOM 1387 O O . ARG A 1 176 ? 21.227 -9.417 10.614 1.00 36.34 176 ARG A O 1
ATOM 1394 N N . ASP A 1 177 ? 23.003 -9.798 11.941 1.00 35.97 177 ASP A N 1
ATOM 1395 C CA . ASP A 1 177 ? 22.339 -10.654 12.916 1.00 35.97 177 ASP A CA 1
ATOM 1396 C C . ASP A 1 177 ? 21.376 -9.779 13.731 1.00 35.97 177 ASP A C 1
ATOM 1398 O O . ASP A 1 177 ? 21.814 -8.934 14.518 1.00 35.97 177 ASP A O 1
ATOM 1402 N N . VAL A 1 178 ? 20.074 -9.899 13.465 1.00 41.38 178 VAL A N 1
ATOM 1403 C CA . VAL A 1 178 ? 19.014 -9.103 14.103 1.00 41.38 178 VAL A CA 1
ATOM 1404 C C . VAL A 1 178 ? 18.709 -9.697 15.480 1.00 41.38 178 VAL A C 1
ATOM 1406 O O . VAL A 1 178 ? 17.603 -10.136 15.775 1.00 41.38 178 VAL A O 1
ATOM 1409 N N . THR A 1 179 ? 19.710 -9.754 16.356 1.00 39.59 179 THR A N 1
ATOM 1410 C CA . THR A 1 179 ? 19.456 -9.993 17.777 1.00 39.59 179 THR A CA 1
ATOM 1411 C C . THR A 1 179 ? 18.938 -8.698 18.394 1.00 39.59 179 THR A C 1
ATOM 1413 O O . THR A 1 179 ? 19.648 -7.692 18.361 1.00 39.59 179 THR A O 1
ATOM 1416 N N . ARG A 1 180 ? 17.711 -8.753 18.934 1.00 43.75 180 ARG A N 1
ATOM 1417 C CA . ARG A 1 180 ? 17.020 -7.759 19.783 1.00 43.75 180 ARG A CA 1
ATOM 1418 C C . ARG A 1 180 ? 17.947 -6.628 20.277 1.00 43.75 180 ARG A C 1
ATOM 1420 O O . ARG A 1 180 ? 18.835 -6.920 21.082 1.00 43.75 180 ARG A O 1
ATOM 1427 N N . PRO A 1 181 ? 17.751 -5.352 19.884 1.00 41.91 181 PRO A N 1
ATOM 1428 C CA . PRO A 1 181 ? 18.450 -4.260 20.545 1.00 41.91 181 PRO A CA 1
ATOM 1429 C C . PRO A 1 181 ? 18.057 -4.259 22.028 1.00 41.91 181 PRO A C 1
ATOM 1431 O O . PRO A 1 181 ? 16.880 -4.278 22.386 1.00 41.91 181 PRO A O 1
ATOM 1434 N N . GLU A 1 182 ? 19.064 -4.305 22.894 1.00 38.97 182 GLU A N 1
ATOM 1435 C CA . GLU A 1 182 ? 18.936 -4.346 24.351 1.00 38.97 182 GLU A CA 1
ATOM 1436 C C . GLU A 1 182 ? 18.376 -2.994 24.850 1.00 38.97 182 GLU A C 1
ATOM 1438 O O . GLU A 1 182 ? 19.122 -2.088 25.220 1.00 38.97 182 GLU A O 1
ATOM 1443 N N . ARG A 1 183 ? 17.049 -2.805 24.784 1.00 50.22 183 ARG A N 1
ATOM 1444 C CA . ARG A 1 183 ? 16.332 -1.657 25.371 1.00 50.22 183 ARG A CA 1
ATOM 1445 C C . ARG A 1 183 ? 15.807 -2.039 26.759 1.00 50.22 183 ARG A C 1
ATOM 1447 O O . ARG A 1 183 ? 15.272 -3.127 26.948 1.00 50.22 183 ARG A O 1
ATOM 1454 N N . ALA A 1 184 ? 16.023 -1.146 27.724 1.00 35.97 184 ALA A N 1
ATOM 1455 C CA . ALA A 1 184 ? 15.778 -1.348 29.151 1.00 35.97 184 ALA A CA 1
ATOM 1456 C C . ALA A 1 184 ? 14.308 -1.693 29.476 1.00 35.97 184 ALA A C 1
ATOM 1458 O O . ALA A 1 184 ? 13.389 -1.032 29.007 1.00 35.97 184 ALA A O 1
ATOM 1459 N N . GLU A 1 185 ? 14.117 -2.719 30.309 1.00 37.88 185 GLU A N 1
ATOM 1460 C CA . GLU A 1 185 ? 12.854 -3.411 30.630 1.00 37.88 185 GLU A CA 1
ATOM 1461 C C . GLU A 1 185 ? 11.885 -2.666 31.581 1.00 37.88 185 GLU A C 1
ATOM 1463 O O . GLU A 1 185 ? 11.215 -3.305 32.386 1.00 37.88 185 GLU A O 1
ATOM 1468 N N . GLU A 1 186 ? 11.761 -1.338 31.542 1.00 43.09 186 GLU A N 1
ATOM 1469 C CA . GLU A 1 186 ? 10.891 -0.639 32.512 1.00 43.09 186 GLU A CA 1
ATOM 1470 C C . GLU A 1 186 ? 10.072 0.524 31.929 1.00 43.09 186 GLU A C 1
ATOM 1472 O O . GLU A 1 186 ? 10.069 1.609 32.493 1.00 43.09 186 GLU A O 1
ATOM 1477 N N . GLU A 1 187 ? 9.302 0.316 30.854 1.00 43.19 187 GLU A N 1
ATOM 1478 C CA . GLU A 1 187 ? 8.178 1.211 30.508 1.00 43.19 187 GLU A CA 1
ATOM 1479 C C . GLU A 1 187 ? 6.973 0.399 29.994 1.00 43.19 187 GLU A C 1
ATOM 1481 O O . GLU A 1 187 ? 7.142 -0.638 29.362 1.00 43.19 187 GLU A O 1
ATOM 1486 N N . ALA A 1 188 ? 5.757 0.825 30.361 1.00 44.72 188 ALA A N 1
ATOM 1487 C CA . ALA A 1 188 ? 4.513 0.051 30.288 1.00 44.72 188 ALA A CA 1
ATOM 1488 C C . ALA A 1 188 ? 4.305 -0.684 28.946 1.00 44.72 188 ALA A C 1
ATOM 1490 O O . ALA A 1 188 ? 4.044 -0.052 27.922 1.00 44.72 188 ALA A O 1
ATOM 1491 N N . GLU A 1 189 ? 4.385 -2.019 28.975 1.00 56.53 189 GLU A N 1
ATOM 1492 C CA . GLU A 1 189 ? 4.116 -2.876 27.816 1.00 56.53 189 GLU A CA 1
ATOM 1493 C C . GLU A 1 189 ? 2.676 -2.683 27.317 1.00 56.53 189 GLU A C 1
ATOM 1495 O O . GLU A 1 189 ? 1.727 -2.633 28.105 1.00 56.53 189 GLU A O 1
ATOM 1500 N N . ASP A 1 190 ? 2.496 -2.610 25.994 1.00 65.62 190 ASP A N 1
ATOM 1501 C CA . ASP A 1 190 ? 1.171 -2.728 25.387 1.00 65.62 190 ASP A CA 1
ATOM 1502 C C . ASP A 1 190 ? 0.590 -4.112 25.723 1.00 65.62 190 ASP A C 1
ATOM 1504 O O . ASP A 1 190 ? 1.018 -5.130 25.179 1.00 65.62 190 ASP A O 1
ATOM 1508 N N . VAL A 1 191 ? -0.399 -4.137 26.619 1.00 71.81 191 VAL A N 1
ATOM 1509 C CA . VAL A 1 191 ? -1.074 -5.351 27.110 1.00 71.81 191 VAL A CA 1
ATOM 1510 C C . VAL A 1 191 ? -2.104 -5.929 26.133 1.00 71.81 191 VAL A C 1
ATOM 1512 O O . VAL A 1 191 ? -2.732 -6.946 26.437 1.00 71.81 191 VAL A O 1
ATOM 1515 N N . SER A 1 192 ? -2.318 -5.303 24.970 1.00 76.88 192 SER A N 1
ATOM 1516 C CA . SER A 1 192 ? -3.231 -5.845 23.962 1.00 76.88 192 SER A CA 1
ATOM 1517 C C . SER A 1 192 ? -2.729 -7.193 23.423 1.00 76.88 192 SER A C 1
ATOM 1519 O O . SER A 1 192 ? -1.517 -7.363 23.262 1.00 76.88 192 SER A O 1
ATOM 1521 N N . PRO A 1 193 ? -3.626 -8.146 23.106 1.00 87.50 193 PRO A N 1
ATOM 1522 C CA . PRO A 1 193 ? -3.241 -9.389 22.446 1.00 87.50 193 PRO A CA 1
ATOM 1523 C C . PRO A 1 193 ? -2.413 -9.123 21.184 1.00 87.50 193 PRO A C 1
ATOM 1525 O O . PRO A 1 193 ? -2.813 -8.317 20.342 1.00 87.50 193 PRO A O 1
ATOM 1528 N N . ALA A 1 194 ? -1.261 -9.785 21.077 1.00 89.31 194 ALA A N 1
ATOM 1529 C CA . ALA A 1 194 ? -0.393 -9.695 19.907 1.00 89.31 194 ALA A CA 1
ATOM 1530 C C . ALA A 1 194 ? -1.037 -10.360 18.671 1.00 89.31 194 ALA A C 1
ATOM 1532 O O . ALA A 1 194 ? -1.876 -11.255 18.841 1.00 89.31 194 ALA A O 1
ATOM 1533 N N . PRO A 1 195 ? -0.636 -9.973 17.443 1.00 94.75 195 PRO A N 1
ATOM 1534 C CA . PRO A 1 195 ? -1.072 -10.644 16.223 1.00 94.75 195 PRO A CA 1
ATOM 1535 C C . PRO A 1 195 ? -0.628 -12.108 16.214 1.00 94.75 195 PRO A C 1
ATOM 1537 O O . PRO A 1 195 ? 0.352 -12.485 16.862 1.00 94.75 195 PRO A O 1
ATOM 1540 N N . ASP A 1 196 ? -1.324 -12.951 15.457 1.00 95.75 196 ASP A N 1
ATOM 1541 C CA . ASP A 1 196 ? -0.939 -14.354 15.319 1.00 95.75 196 ASP A CA 1
ATOM 1542 C C . ASP A 1 196 ? -0.022 -14.550 14.110 1.00 95.75 196 ASP A C 1
ATOM 1544 O O . ASP A 1 196 ? -0.465 -14.556 12.959 1.00 95.75 196 ASP A O 1
ATOM 1548 N N . GLY A 1 197 ? 1.267 -14.758 14.385 1.00 94.50 197 GLY A N 1
ATOM 1549 C CA . GLY A 1 197 ? 2.283 -14.992 13.358 1.00 94.50 197 GLY A CA 1
ATOM 1550 C C . GLY A 1 197 ? 1.984 -16.182 12.440 1.00 94.50 197 GLY A C 1
ATOM 1551 O O . GLY A 1 197 ? 2.333 -16.147 11.261 1.00 94.50 197 GLY A O 1
ATOM 1552 N N . ALA A 1 198 ? 1.295 -17.220 12.928 1.00 96.56 198 ALA A N 1
ATOM 1553 C CA . ALA A 1 198 ? 0.933 -18.361 12.093 1.00 96.56 198 ALA A CA 1
ATOM 1554 C C . ALA A 1 198 ? -0.196 -18.009 11.115 1.00 96.56 198 ALA A C 1
ATOM 1556 O O . ALA A 1 198 ? -0.151 -18.445 9.966 1.00 96.56 198 ALA A O 1
ATOM 1557 N N . ARG A 1 199 ? -1.178 -17.195 11.534 1.00 97.62 199 ARG A N 1
ATOM 1558 C CA . ARG A 1 199 ? -2.220 -16.690 10.622 1.00 97.62 199 ARG A CA 1
ATOM 1559 C C . ARG A 1 199 ? -1.654 -15.724 9.589 1.00 97.62 199 ARG A C 1
ATOM 1561 O O . ARG A 1 199 ? -2.004 -15.854 8.419 1.00 97.62 199 ARG A O 1
ATOM 1568 N N . LEU A 1 200 ? -0.752 -14.828 9.998 1.00 98.44 200 LEU A N 1
ATOM 1569 C CA . LEU A 1 200 ? -0.039 -13.930 9.084 1.00 98.44 200 LEU A CA 1
ATOM 1570 C C . LEU A 1 200 ? 0.666 -14.723 7.976 1.00 98.44 200 LEU A C 1
ATOM 1572 O O . LEU A 1 200 ? 0.383 -14.528 6.795 1.00 98.44 200 LEU A O 1
ATOM 1576 N N . MET A 1 201 ? 1.506 -15.691 8.356 1.00 98.38 201 MET A N 1
ATOM 1577 C CA . MET A 1 201 ? 2.215 -16.530 7.387 1.00 98.38 201 MET A CA 1
ATOM 1578 C C . MET A 1 201 ? 1.275 -17.390 6.539 1.00 98.38 201 MET A C 1
ATOM 1580 O O . MET A 1 201 ? 1.564 -17.613 5.365 1.00 98.38 201 MET A O 1
ATOM 1584 N N . ALA A 1 202 ? 0.157 -17.870 7.093 1.00 97.75 202 ALA A N 1
ATOM 1585 C CA . ALA A 1 202 ? -0.817 -18.653 6.337 1.00 97.75 202 ALA A CA 1
ATOM 1586 C C . ALA A 1 202 ? -1.482 -17.831 5.224 1.00 97.75 202 ALA A C 1
ATOM 1588 O O . ALA A 1 202 ? -1.605 -18.330 4.108 1.00 97.75 202 ALA A O 1
ATOM 1589 N N . VAL A 1 203 ? -1.865 -16.578 5.500 1.00 98.62 203 VAL A N 1
ATOM 1590 C CA . VAL A 1 203 ? -2.437 -15.684 4.480 1.00 98.62 203 VAL A CA 1
ATOM 1591 C C . VAL A 1 203 ? -1.419 -15.402 3.380 1.00 98.62 203 VAL A C 1
ATOM 1593 O O . VAL A 1 203 ? -1.751 -15.563 2.207 1.00 98.62 203 VAL A O 1
ATOM 1596 N N . VAL A 1 204 ? -0.182 -15.044 3.744 1.00 98.56 204 VAL A N 1
ATOM 1597 C CA . VAL A 1 204 ? 0.857 -14.756 2.746 1.00 98.56 204 VAL A CA 1
ATOM 1598 C C . VAL A 1 204 ? 1.157 -15.987 1.897 1.00 98.56 204 VAL A C 1
ATOM 1600 O O . VAL A 1 204 ? 1.161 -15.897 0.673 1.00 98.56 204 VAL A O 1
ATOM 1603 N N . THR A 1 205 ? 1.340 -17.151 2.526 1.00 97.88 205 THR A N 1
ATOM 1604 C CA . THR A 1 205 ? 1.622 -18.412 1.818 1.00 97.88 205 THR A CA 1
ATOM 1605 C C . THR A 1 205 ? 0.503 -18.781 0.848 1.00 97.88 205 THR A C 1
ATOM 1607 O O . THR A 1 205 ? 0.780 -19.257 -0.248 1.00 97.88 205 THR A O 1
ATOM 1610 N N . GLU A 1 206 ? -0.757 -18.569 1.232 1.00 96.88 206 GLU A N 1
ATOM 1611 C CA . GLU A 1 206 ? -1.904 -18.853 0.370 1.00 96.88 206 GLU A CA 1
ATOM 1612 C C . GLU A 1 206 ? -1.947 -17.891 -0.823 1.00 96.88 206 GLU A C 1
ATOM 1614 O O . GLU A 1 206 ? -1.888 -18.342 -1.968 1.00 96.88 206 GLU A O 1
ATOM 1619 N N . LEU A 1 207 ? -2.003 -16.579 -0.563 1.00 97.94 207 LEU A N 1
ATOM 1620 C CA . LEU A 1 207 ? -2.173 -15.560 -1.603 1.00 97.94 207 LEU A CA 1
ATOM 1621 C C . LEU A 1 207 ? -1.002 -15.519 -2.584 1.00 97.94 207 LEU A C 1
ATOM 1623 O O . LEU A 1 207 ? -1.225 -15.260 -3.765 1.00 97.94 207 LEU A O 1
ATOM 1627 N N . SER A 1 208 ? 0.217 -15.797 -2.117 1.00 97.69 208 SER A N 1
ATOM 1628 C CA . SER A 1 208 ? 1.426 -15.847 -2.948 1.00 97.69 208 SER A CA 1
ATOM 1629 C C . SER A 1 208 ? 1.745 -17.240 -3.496 1.00 97.69 208 SER A C 1
ATOM 1631 O O . SER A 1 208 ? 2.814 -17.447 -4.059 1.00 97.69 208 SER A O 1
ATOM 1633 N N . SER A 1 209 ? 0.850 -18.223 -3.376 1.00 93.81 209 SER A N 1
ATOM 1634 C CA . SER A 1 209 ? 1.078 -19.532 -3.998 1.00 93.81 209 SER A CA 1
ATOM 1635 C C . SER A 1 209 ? 0.857 -19.498 -5.513 1.00 93.81 209 SER A C 1
ATOM 1637 O O . SER A 1 209 ? 0.060 -18.710 -6.027 1.00 93.81 209 SER A O 1
ATOM 1639 N N . ASP A 1 210 ? 1.491 -20.421 -6.240 1.00 91.88 210 ASP A N 1
ATOM 1640 C CA . ASP A 1 210 ? 1.371 -20.503 -7.703 1.00 91.88 210 ASP A CA 1
ATOM 1641 C C . ASP A 1 210 ? -0.073 -20.658 -8.198 1.00 91.88 210 ASP A C 1
ATOM 1643 O O . ASP A 1 210 ? -0.406 -20.265 -9.315 1.00 91.88 210 ASP A O 1
ATOM 1647 N N . ALA A 1 211 ? -0.957 -21.202 -7.353 1.00 90.88 211 ALA A N 1
ATOM 1648 C CA . ALA A 1 211 ? -2.380 -21.344 -7.647 1.00 90.88 211 ALA A CA 1
ATOM 1649 C C . ALA A 1 211 ? -3.085 -19.996 -7.888 1.00 90.88 211 ALA A C 1
ATOM 1651 O O . ALA A 1 211 ? -4.129 -19.968 -8.538 1.00 90.88 211 ALA A O 1
ATOM 1652 N N . TYR A 1 212 ? -2.521 -18.898 -7.377 1.00 93.50 212 TYR A N 1
ATOM 1653 C CA . TYR A 1 212 ? -3.046 -17.543 -7.519 1.00 93.50 212 TYR A CA 1
ATOM 1654 C C . TYR A 1 212 ? -2.404 -16.779 -8.680 1.00 93.50 212 TYR A C 1
ATOM 1656 O O . TYR A 1 212 ? -2.713 -15.604 -8.851 1.00 93.50 212 TYR A O 1
ATOM 1664 N N . GLU A 1 213 ? -1.551 -17.420 -9.488 1.00 91.56 213 GLU A N 1
ATOM 1665 C CA . GLU A 1 213 ? -1.062 -16.916 -10.783 1.00 91.56 213 GLU A CA 1
ATOM 1666 C C . GLU A 1 213 ? -0.578 -15.446 -10.750 1.00 91.56 213 GLU A C 1
ATOM 1668 O O . GLU A 1 213 ? -0.748 -14.698 -11.714 1.00 91.56 213 GLU A O 1
ATOM 1673 N N . GLY A 1 214 ? -0.006 -15.016 -9.619 1.00 90.75 214 GLY A N 1
ATOM 1674 C CA . GLY A 1 214 ? 0.497 -13.659 -9.400 1.00 90.75 214 GLY A CA 1
ATOM 1675 C C . GLY A 1 214 ? -0.565 -12.562 -9.355 1.00 90.75 214 GLY A C 1
ATOM 1676 O O . GLY A 1 214 ? -0.241 -11.393 -9.504 1.00 90.75 214 GLY A O 1
ATOM 1677 N N . ARG A 1 215 ? -1.841 -12.925 -9.189 1.00 96.56 215 ARG A N 1
ATOM 1678 C CA . ARG A 1 215 ? -2.968 -12.035 -8.855 1.00 96.56 215 ARG A CA 1
ATOM 1679 C C . ARG A 1 215 ? -3.164 -10.808 -9.758 1.00 96.56 215 ARG A C 1
ATOM 1681 O O . ARG A 1 215 ? -3.869 -9.885 -9.356 1.00 96.56 215 ARG A O 1
ATOM 1688 N N . ALA A 1 216 ? -2.672 -10.836 -11.000 1.00 93.62 216 ALA A N 1
ATOM 1689 C CA . ALA A 1 216 ? -2.916 -9.770 -11.977 1.00 93.62 216 ALA A CA 1
ATOM 1690 C C . ALA A 1 216 ? -4.403 -9.458 -12.111 1.00 93.62 216 ALA A C 1
ATOM 1692 O O . ALA A 1 216 ? -5.214 -10.378 -12.272 1.00 93.62 216 ALA A O 1
ATOM 1693 N N . THR A 1 217 ? -4.771 -8.178 -12.074 1.00 92.19 217 THR A N 1
ATOM 1694 C CA . THR A 1 217 ? -6.181 -7.793 -12.028 1.00 92.19 217 THR A CA 1
ATOM 1695 C C . THR A 1 217 ? -6.997 -8.404 -13.166 1.00 92.19 217 THR A C 1
ATOM 1697 O O . THR A 1 217 ? -6.622 -8.373 -14.343 1.00 92.19 217 THR A O 1
ATOM 1700 N N . GLY A 1 218 ? -8.143 -8.987 -12.801 1.00 89.06 218 GLY A N 1
ATOM 1701 C CA . GLY A 1 218 ? -9.055 -9.659 -13.727 1.00 89.06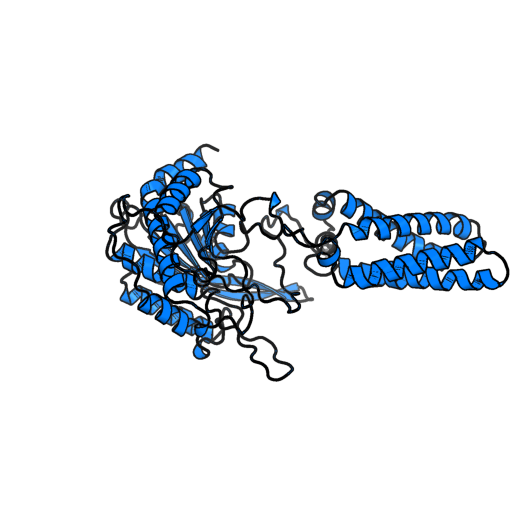 218 GLY A CA 1
ATOM 1702 C C . GLY A 1 218 ? -8.613 -11.061 -14.173 1.00 89.06 218 GLY A C 1
ATOM 1703 O O . GLY A 1 218 ? -9.318 -11.690 -14.965 1.00 89.06 218 GLY A O 1
ATOM 1704 N N . SER A 1 219 ? -7.479 -11.574 -13.683 1.00 89.69 219 SER A N 1
ATOM 1705 C CA . SER A 1 219 ? -7.050 -12.964 -13.900 1.00 89.69 219 SER A CA 1
ATOM 1706 C C . SER A 1 219 ? -7.846 -13.969 -13.054 1.00 89.69 219 SER A C 1
ATOM 1708 O O . SER A 1 219 ? -8.584 -13.608 -12.133 1.00 89.69 219 SER A O 1
ATOM 1710 N N . ALA A 1 220 ? -7.674 -15.264 -13.345 1.00 87.62 220 ALA A N 1
ATOM 1711 C CA . ALA A 1 220 ? -8.234 -16.333 -12.519 1.00 87.62 220 ALA A CA 1
ATOM 1712 C C . ALA A 1 220 ? -7.643 -16.317 -11.099 1.00 87.62 220 ALA A C 1
ATOM 1714 O O . ALA A 1 220 ? -8.380 -16.463 -10.126 1.00 87.62 220 ALA A O 1
ATOM 1715 N N . GLY A 1 221 ? -6.340 -16.062 -10.985 1.00 91.69 221 GLY A N 1
ATOM 1716 C CA . GLY A 1 221 ? -5.645 -15.901 -9.716 1.00 91.69 221 GLY A CA 1
ATOM 1717 C C . GLY A 1 221 ? -6.158 -14.745 -8.851 1.00 91.69 221 GLY A C 1
ATOM 1718 O O . GLY A 1 221 ? -6.411 -14.919 -7.660 1.00 91.69 221 GLY A O 1
ATOM 1719 N N . ASN A 1 222 ? -6.426 -13.587 -9.460 1.00 97.00 222 ASN A N 1
ATOM 1720 C CA . ASN A 1 222 ? -7.046 -12.442 -8.781 1.00 97.00 222 ASN A CA 1
ATOM 1721 C C . ASN A 1 222 ? -8.469 -12.771 -8.286 1.00 97.00 222 ASN A C 1
ATOM 1723 O O . ASN A 1 222 ? -8.826 -12.466 -7.148 1.00 97.00 222 ASN A O 1
ATOM 1727 N N . LEU A 1 223 ? -9.267 -13.492 -9.085 1.00 94.38 223 LEU A N 1
ATOM 1728 C CA . LEU A 1 223 ? -10.583 -13.981 -8.657 1.00 94.38 223 LEU A CA 1
ATOM 1729 C C . LEU A 1 223 ? -10.487 -14.929 -7.449 1.00 94.38 223 LEU A C 1
ATOM 1731 O O . LEU A 1 223 ? -11.332 -14.856 -6.552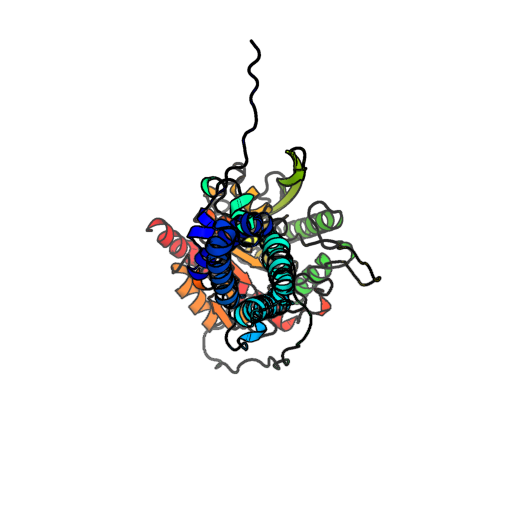 1.00 94.38 223 LEU A O 1
ATOM 1735 N N . LEU A 1 224 ? -9.488 -15.817 -7.420 1.00 90.31 224 LEU A N 1
ATOM 1736 C CA . LEU A 1 224 ? -9.238 -16.695 -6.276 1.00 90.31 224 LEU A CA 1
ATOM 1737 C C . LEU A 1 224 ? -8.850 -15.888 -5.033 1.00 90.31 224 LEU A C 1
ATOM 1739 O O . LEU A 1 224 ? -9.425 -16.136 -3.971 1.00 90.31 224 LEU A O 1
ATOM 1743 N N . ALA A 1 225 ? -7.963 -14.893 -5.170 1.00 98.12 225 ALA A N 1
ATOM 1744 C CA . ALA A 1 225 ? -7.563 -13.984 -4.086 1.00 98.12 225 ALA A CA 1
ATOM 1745 C C . ALA A 1 225 ? -8.782 -13.300 -3.474 1.00 98.12 225 ALA A C 1
ATOM 1747 O O . ALA A 1 225 ? -9.027 -13.399 -2.272 1.00 98.12 225 ALA A O 1
ATOM 1748 N N . ARG A 1 226 ? -9.631 -12.726 -4.326 1.00 98.00 226 ARG A N 1
ATOM 1749 C CA . ARG A 1 226 ? -10.876 -12.083 -3.917 1.00 98.00 226 ARG A CA 1
ATOM 1750 C C . ARG A 1 226 ? -11.803 -13.020 -3.148 1.00 98.00 226 ARG A C 1
ATOM 1752 O O . ARG A 1 226 ? -12.324 -12.657 -2.099 1.00 98.00 226 ARG A O 1
ATOM 1759 N N . GLN A 1 227 ? -12.002 -14.243 -3.639 1.00 96.75 227 GLN A N 1
ATOM 1760 C CA . GLN A 1 227 ? -12.829 -15.234 -2.942 1.00 96.75 227 GLN A CA 1
ATOM 1761 C C . GLN A 1 227 ? -12.224 -15.656 -1.601 1.00 96.75 227 GLN A C 1
ATOM 1763 O O . GLN A 1 227 ? -12.966 -15.899 -0.652 1.00 96.75 227 GLN A O 1
ATOM 1768 N N . PHE A 1 228 ? -10.899 -15.776 -1.518 1.00 98.19 228 PHE A N 1
ATOM 1769 C CA . PHE A 1 228 ? -10.207 -16.066 -0.268 1.00 98.19 228 PHE A CA 1
ATOM 1770 C C . PHE A 1 228 ? -10.407 -14.941 0.753 1.00 98.19 228 PHE A C 1
ATOM 1772 O O . PHE A 1 228 ? -10.840 -15.219 1.869 1.00 98.19 228 PHE A O 1
ATOM 1779 N N . ILE A 1 229 ? -10.190 -13.686 0.356 1.00 98.75 229 ILE A N 1
ATOM 1780 C CA . ILE A 1 229 ? -10.324 -12.514 1.232 1.00 98.75 229 ILE A CA 1
ATOM 1781 C C . ILE A 1 229 ? -11.772 -12.343 1.708 1.00 98.75 229 ILE A C 1
ATOM 1783 O O . ILE A 1 229 ? -11.990 -12.147 2.900 1.00 98.75 229 ILE A O 1
ATOM 1787 N N . ILE A 1 230 ? -12.771 -12.513 0.832 1.00 98.56 230 ILE A N 1
ATOM 1788 C CA . ILE A 1 230 ? -14.189 -12.467 1.234 1.00 98.56 230 ILE A CA 1
ATOM 1789 C C . ILE A 1 230 ? -14.504 -13.541 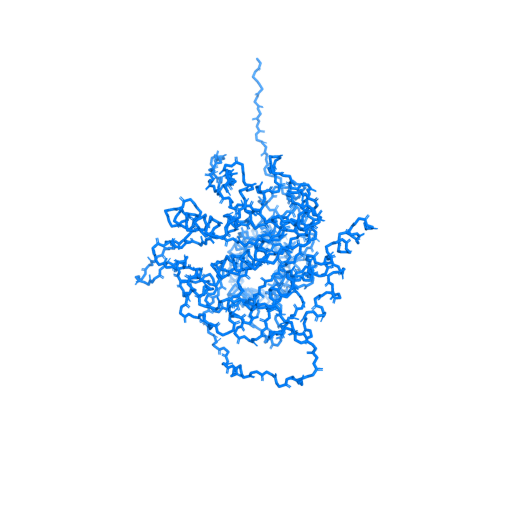2.278 1.00 98.56 230 ILE A C 1
ATOM 1791 O O . ILE A 1 230 ? -15.145 -13.237 3.280 1.00 98.56 230 ILE A O 1
ATOM 1795 N N . ARG A 1 231 ? -14.013 -14.778 2.103 1.00 98.19 231 ARG A N 1
ATOM 1796 C CA . ARG A 1 231 ? -14.184 -15.824 3.127 1.00 98.19 231 ARG A CA 1
ATOM 1797 C C . ARG A 1 231 ? -13.534 -15.426 4.449 1.00 98.19 231 ARG A C 1
ATOM 1799 O O . ARG A 1 231 ? -14.120 -15.667 5.496 1.00 98.19 231 ARG A O 1
ATOM 1806 N N . GLN A 1 232 ? -12.356 -14.800 4.412 1.00 98.75 232 GLN A N 1
ATOM 1807 C CA . GLN A 1 232 ? -11.729 -14.277 5.625 1.00 98.75 232 GLN A CA 1
ATOM 1808 C C . GLN A 1 232 ? -12.593 -13.188 6.273 1.00 98.75 232 GLN A C 1
ATOM 1810 O O . GLN A 1 232 ? -12.789 -13.227 7.482 1.00 98.75 232 GLN A O 1
ATOM 1815 N N . PHE A 1 233 ? -13.177 -12.268 5.500 1.00 98.81 233 PHE A N 1
ATOM 1816 C CA . PHE A 1 233 ? -14.086 -11.253 6.039 1.00 98.81 233 PHE A CA 1
ATOM 1817 C C . PHE A 1 233 ? -15.329 -11.874 6.696 1.00 98.81 233 PHE A C 1
ATOM 1819 O O . PHE A 1 233 ? -15.705 -11.483 7.803 1.00 98.81 233 PHE A O 1
ATOM 1826 N N . GLU A 1 234 ? -15.932 -12.877 6.059 1.00 98.56 234 GLU A N 1
ATOM 1827 C CA . GLU A 1 234 ? -17.078 -13.620 6.598 1.00 98.56 234 GLU A CA 1
ATOM 1828 C C . GLU A 1 234 ? -16.724 -14.393 7.880 1.00 98.56 234 GLU A C 1
ATOM 1830 O O . GLU A 1 234 ? -17.493 -14.372 8.840 1.00 98.56 234 GLU A O 1
ATOM 1835 N N . GLU A 1 235 ? -15.562 -15.053 7.919 1.00 98.19 235 GLU A N 1
ATOM 1836 C CA . GLU A 1 235 ? -15.072 -15.803 9.086 1.00 98.19 235 GLU A CA 1
ATOM 1837 C C . GLU A 1 235 ? -14.763 -14.895 10.281 1.00 98.19 235 GLU A C 1
ATOM 1839 O O . GLU A 1 235 ? -15.009 -15.276 11.426 1.00 98.19 235 GLU A O 1
ATOM 1844 N N . ILE A 1 236 ? -14.229 -13.700 10.019 1.00 98.44 236 ILE A N 1
ATOM 1845 C CA . ILE A 1 236 ? -13.966 -12.681 11.041 1.00 98.44 236 ILE A CA 1
ATOM 1846 C C . ILE A 1 236 ? -15.282 -12.056 11.527 1.00 98.44 236 ILE A C 1
ATOM 1848 O O . ILE A 1 236 ? -15.406 -11.744 12.710 1.00 98.44 236 ILE A O 1
ATOM 1852 N N . GLY A 1 237 ? -16.272 -11.924 10.639 1.00 98.38 237 GLY A N 1
ATOM 1853 C CA . GLY A 1 237 ? -17.583 -11.352 10.939 1.00 98.38 237 GLY A CA 1
ATOM 1854 C C . GLY A 1 237 ? -17.707 -9.862 10.615 1.00 98.38 237 GLY A C 1
ATOM 1855 O O . GLY A 1 237 ? -18.486 -9.173 11.275 1.00 98.38 237 GLY A O 1
ATOM 1856 N N . LEU A 1 238 ? -16.964 -9.358 9.620 1.00 98.69 238 LEU A N 1
ATOM 1857 C CA . LEU A 1 238 ? -17.129 -7.977 9.150 1.00 98.69 238 LEU A CA 1
ATOM 1858 C C . LEU A 1 238 ? -18.516 -7.773 8.525 1.00 98.69 238 LEU A C 1
ATOM 1860 O O . LEU A 1 238 ? -19.075 -8.676 7.899 1.00 98.69 238 LEU A O 1
ATOM 1864 N N . ALA A 1 239 ? -19.062 -6.564 8.649 1.00 98.38 239 ALA A N 1
ATOM 1865 C CA . ALA A 1 239 ? -20.245 -6.170 7.895 1.00 98.38 239 ALA A CA 1
ATOM 1866 C C . ALA A 1 239 ? -19.843 -5.776 6.459 1.00 98.38 239 ALA A C 1
ATOM 1868 O O . ALA A 1 239 ? -18.802 -5.149 6.279 1.00 98.38 239 ALA A O 1
ATOM 1869 N N . PRO A 1 240 ? -20.625 -6.108 5.422 1.00 98.44 240 PRO A N 1
ATOM 1870 C CA . PRO A 1 240 ? -20.307 -5.673 4.065 1.00 98.44 240 PRO A CA 1
ATOM 1871 C C . PRO A 1 240 ? -20.432 -4.152 3.900 1.00 98.44 240 PRO A C 1
ATOM 1873 O O . PRO A 1 240 ? -21.403 -3.569 4.384 1.00 98.44 240 PRO A O 1
ATOM 1876 N N . PHE A 1 241 ? -19.467 -3.527 3.218 1.00 98.19 241 PHE A N 1
ATOM 1877 C CA . PHE A 1 241 ? -19.425 -2.074 2.976 1.00 98.19 241 PHE A CA 1
ATOM 1878 C C . PHE A 1 241 ? -19.355 -1.701 1.484 1.00 98.19 241 PHE A C 1
ATOM 1880 O O . PHE A 1 241 ? -19.381 -0.526 1.136 1.00 98.19 241 PHE A O 1
ATOM 1887 N N . GLY A 1 242 ? -19.266 -2.692 0.596 1.00 97.62 242 GLY A N 1
ATOM 1888 C CA . GLY A 1 242 ? -19.258 -2.489 -0.848 1.00 97.62 242 GLY A CA 1
ATOM 1889 C C . GLY A 1 242 ? -20.657 -2.302 -1.439 1.00 97.62 242 GLY A C 1
ATOM 1890 O O . GLY A 1 242 ? -21.684 -2.578 -0.810 1.00 97.62 242 GLY A O 1
ATOM 1891 N N . THR A 1 243 ? -20.699 -1.865 -2.694 1.00 97.44 243 THR A N 1
ATOM 1892 C CA . THR A 1 243 ? -21.939 -1.682 -3.461 1.00 97.44 243 THR A CA 1
ATOM 1893 C C . THR A 1 243 ? -22.631 -3.008 -3.802 1.00 97.44 243 THR A C 1
ATOM 1895 O O . THR A 1 243 ? -23.859 -3.066 -3.916 1.00 97.44 243 THR A O 1
ATOM 1898 N N . GLU A 1 244 ? -21.868 -4.101 -3.877 1.00 97.31 244 GLU A N 1
ATOM 1899 C CA . GLU A 1 244 ? -22.332 -5.474 -4.082 1.00 97.31 244 GLU A CA 1
ATOM 1900 C C . GLU A 1 244 ? -21.892 -6.388 -2.923 1.00 97.31 244 GLU A C 1
ATOM 1902 O O . GLU A 1 244 ? -21.087 -7.315 -3.065 1.00 97.31 244 GLU A O 1
ATOM 1907 N N . GLY A 1 245 ? -22.435 -6.136 -1.730 1.00 97.94 245 GLY A N 1
ATOM 1908 C CA . GLY A 1 245 ? -22.039 -6.863 -0.525 1.00 97.94 245 GLY A CA 1
ATOM 1909 C C . GLY A 1 245 ? -20.655 -6.410 -0.074 1.00 97.94 245 GLY A C 1
ATOM 1910 O O . GLY A 1 245 ? -20.493 -5.266 0.324 1.00 97.94 245 GLY A O 1
ATOM 1911 N N . PHE A 1 246 ? -19.662 -7.302 -0.070 1.00 98.62 246 PHE A N 1
ATOM 1912 C CA . PHE A 1 246 ? -18.278 -6.896 0.216 1.00 98.62 246 PHE A CA 1
ATOM 1913 C C . PHE A 1 246 ? -17.592 -6.293 -1.009 1.00 98.62 246 PHE A C 1
ATOM 1915 O O . PHE A 1 246 ? -16.541 -5.685 -0.868 1.00 98.62 246 PHE A O 1
ATOM 1922 N N . LEU A 1 247 ? -18.140 -6.491 -2.208 1.00 98.69 247 LEU A N 1
ATOM 1923 C CA . LEU A 1 247 ? -17.502 -6.055 -3.439 1.00 98.69 247 LEU A CA 1
ATOM 1924 C C . LEU A 1 247 ? -17.874 -4.621 -3.776 1.00 98.69 247 LEU A C 1
ATOM 1926 O O . LEU A 1 247 ? -19.031 -4.227 -3.648 1.00 98.69 247 LEU A O 1
ATOM 1930 N N . ASP A 1 248 ? -16.893 -3.900 -4.290 1.00 98.31 248 ASP A N 1
ATOM 1931 C CA . ASP A 1 248 ? -17.060 -2.605 -4.928 1.00 98.31 248 ASP A CA 1
ATOM 1932 C C . ASP A 1 248 ? -16.438 -2.655 -6.342 1.00 98.31 248 ASP A C 1
ATOM 1934 O O . ASP A 1 248 ? -15.225 -2.473 -6.509 1.00 98.31 248 ASP A O 1
ATOM 1938 N N . PRO A 1 249 ? -17.225 -3.068 -7.360 1.00 97.81 249 PRO A N 1
ATOM 1939 C CA . PRO A 1 249 ? -16.741 -3.262 -8.724 1.00 97.81 249 PRO A CA 1
ATOM 1940 C C . PRO A 1 249 ? -16.502 -1.940 -9.459 1.00 97.81 249 PRO A C 1
ATOM 1942 O O . PRO A 1 249 ? -17.345 -1.047 -9.443 1.00 97.81 249 PRO A O 1
ATOM 1945 N N . PHE A 1 250 ? -15.418 -1.860 -10.231 1.00 96.12 250 PHE A N 1
ATOM 1946 C CA . PHE A 1 250 ? -15.097 -0.680 -11.033 1.00 96.12 250 PHE A CA 1
ATOM 1947 C C . PHE A 1 250 ? -14.511 -1.022 -12.408 1.00 96.12 250 PHE A C 1
ATOM 1949 O O . PHE A 1 250 ? -14.014 -2.123 -12.664 1.00 96.12 250 PHE A O 1
ATOM 1956 N N . GLU A 1 251 ? -14.559 -0.038 -13.309 1.00 93.31 251 GLU A N 1
ATOM 1957 C CA . GLU A 1 251 ? -13.876 -0.063 -14.603 1.00 93.31 251 GLU A CA 1
ATOM 1958 C C . GLU A 1 251 ? -12.809 1.035 -14.648 1.00 93.31 251 GLU A C 1
ATOM 1960 O O . GLU A 1 251 ? -13.062 2.164 -14.228 1.00 93.31 251 GLU A O 1
ATOM 1965 N N . TRP A 1 252 ? -11.649 0.753 -15.242 1.00 84.00 252 TRP A N 1
ATOM 1966 C CA . TRP A 1 252 ? -10.626 1.772 -15.505 1.00 84.00 252 TRP A CA 1
ATOM 1967 C C . TRP A 1 252 ? -10.130 1.720 -16.944 1.00 84.00 252 TRP A C 1
ATOM 1969 O O . TRP A 1 252 ? -10.283 0.729 -17.659 1.00 84.00 252 TRP A O 1
ATOM 1979 N N . GLN A 1 253 ? -9.499 2.802 -17.386 1.00 82.12 253 GLN A N 1
ATOM 1980 C CA . GLN A 1 253 ? -8.821 2.848 -18.673 1.00 82.12 253 GLN A CA 1
ATOM 1981 C C . GLN A 1 253 ? -7.479 2.112 -18.575 1.00 82.12 253 GLN A C 1
ATOM 1983 O O . GLN A 1 253 ? -6.509 2.639 -18.038 1.00 82.12 253 GLN A O 1
ATOM 1988 N N . ARG A 1 254 ? -7.416 0.897 -19.126 1.00 74.94 254 ARG A N 1
ATOM 1989 C CA . ARG A 1 254 ? -6.213 0.053 -19.107 1.00 74.94 254 ARG A CA 1
ATOM 1990 C C . ARG A 1 254 ? -5.206 0.452 -20.180 1.00 74.94 254 ARG A C 1
ATOM 1992 O O . ARG A 1 254 ? -4.006 0.447 -19.941 1.00 74.94 254 ARG A O 1
ATOM 1999 N N . SER A 1 255 ? -5.677 0.740 -21.391 1.00 75.69 255 SER A N 1
ATOM 2000 C CA . SER A 1 255 ? -4.822 1.223 -22.479 1.00 75.69 255 SER A CA 1
ATOM 2001 C C . SER A 1 255 ? -5.625 1.991 -23.518 1.00 75.69 255 SER A C 1
ATOM 2003 O O . SER A 1 255 ? -6.851 1.899 -23.572 1.00 75.69 255 SER A O 1
ATOM 2005 N N . VAL A 1 256 ? -4.919 2.743 -24.357 1.00 74.38 256 VAL A N 1
ATOM 2006 C CA . VAL A 1 256 ? -5.482 3.381 -25.549 1.00 74.38 256 VAL A CA 1
ATOM 2007 C C . VAL A 1 256 ? -4.738 2.826 -26.753 1.00 74.38 256 VAL A C 1
ATOM 2009 O O . VAL A 1 256 ? -3.506 2.828 -26.769 1.00 74.38 256 VAL A O 1
ATOM 2012 N N . THR A 1 257 ? -5.467 2.303 -27.733 1.00 75.44 257 THR A N 1
ATOM 2013 C CA . THR A 1 257 ? -4.874 1.815 -28.984 1.00 75.44 257 THR A CA 1
ATOM 2014 C C . THR A 1 257 ? -4.360 2.981 -29.833 1.00 75.44 257 THR A C 1
ATOM 2016 O O . THR A 1 257 ? -4.753 4.130 -29.630 1.00 75.44 257 THR A O 1
ATOM 2019 N N . GLU A 1 258 ? -3.500 2.700 -30.819 1.00 74.56 258 GLU A N 1
ATOM 2020 C CA . GLU A 1 258 ? -3.029 3.724 -31.772 1.00 74.56 258 GLU A CA 1
ATOM 2021 C C . GLU A 1 258 ? -4.189 4.421 -32.510 1.00 74.56 258 GLU A C 1
ATOM 2023 O O . GLU A 1 258 ? -4.084 5.598 -32.853 1.00 74.56 258 GLU A O 1
ATOM 2028 N N . ASP A 1 259 ? -5.317 3.724 -32.681 1.00 81.25 259 ASP A N 1
ATOM 2029 C CA . ASP A 1 259 ? -6.537 4.241 -33.308 1.00 81.25 259 ASP A CA 1
ATOM 2030 C C . ASP A 1 259 ? -7.433 5.046 -32.339 1.00 81.25 259 ASP A C 1
ATOM 2032 O O . ASP A 1 259 ? -8.485 5.556 -32.733 1.00 81.25 259 ASP A O 1
ATOM 2036 N N . GLY A 1 260 ? -7.020 5.199 -31.076 1.00 75.19 260 GLY A N 1
ATOM 2037 C CA . GLY A 1 260 ? -7.738 5.957 -30.050 1.00 75.19 260 GLY A CA 1
ATOM 2038 C C . GLY A 1 260 ? -8.844 5.178 -29.333 1.00 75.19 260 GLY A C 1
ATOM 2039 O O . GLY A 1 260 ? -9.620 5.784 -28.593 1.00 75.19 260 GLY A O 1
ATOM 2040 N N . GLU A 1 261 ? -8.941 3.858 -29.525 1.00 78.50 261 GLU A N 1
ATOM 2041 C CA . GLU A 1 261 ? -9.894 3.032 -28.777 1.00 78.50 261 GLU A CA 1
ATOM 2042 C C . GLU A 1 261 ? -9.406 2.818 -27.344 1.00 78.50 261 GLU A C 1
ATOM 2044 O O . GLU A 1 261 ? -8.272 2.397 -27.108 1.00 78.50 261 GLU A O 1
ATOM 2049 N N . VAL A 1 262 ? -10.282 3.098 -26.381 1.00 76.06 262 VAL A N 1
ATOM 2050 C CA . VAL A 1 262 ? -10.012 2.886 -24.959 1.00 76.06 262 VAL A CA 1
ATOM 2051 C C . VAL A 1 262 ? -10.334 1.440 -24.602 1.00 76.06 262 VAL A C 1
ATOM 2053 O O . VAL A 1 262 ? -11.499 1.039 -24.585 1.00 76.06 262 VAL A O 1
ATOM 2056 N N . ASN A 1 263 ? -9.304 0.667 -24.268 1.00 77.19 263 ASN A N 1
ATOM 2057 C CA . ASN A 1 263 ? -9.471 -0.643 -23.658 1.00 77.19 263 ASN A CA 1
ATOM 2058 C C . ASN A 1 263 ? -9.699 -0.462 -22.162 1.00 77.19 263 ASN A C 1
ATOM 2060 O O . ASN A 1 263 ? -8.850 0.093 -21.458 1.00 77.19 263 ASN A O 1
ATOM 2064 N N . LYS A 1 264 ? -10.832 -0.961 -21.678 1.00 82.88 264 LYS A N 1
ATOM 2065 C CA . LYS A 1 264 ? -11.164 -0.933 -20.259 1.00 82.88 264 LYS A CA 1
ATOM 2066 C C . LYS A 1 264 ? -10.648 -2.181 -19.543 1.00 82.88 264 LYS A C 1
ATOM 2068 O O . LYS A 1 264 ? -10.702 -3.279 -20.095 1.00 82.88 264 LYS A O 1
ATOM 2073 N N . GLY A 1 265 ? -10.139 -1.997 -18.332 1.00 84.88 265 GLY A N 1
ATOM 2074 C CA . GLY A 1 265 ? -9.983 -3.053 -17.339 1.00 84.88 265 GLY A CA 1
ATOM 2075 C C . GLY A 1 265 ? -11.189 -3.076 -16.400 1.00 84.88 265 GLY A C 1
ATOM 2076 O O . GLY A 1 265 ? -11.922 -2.091 -16.322 1.00 84.88 265 GLY A O 1
ATOM 2077 N N . ALA A 1 266 ? -11.399 -4.206 -15.729 1.00 91.62 266 ALA A N 1
ATOM 2078 C CA . ALA A 1 266 ? -12.428 -4.381 -14.708 1.00 91.62 266 ALA A CA 1
ATOM 2079 C C . ALA A 1 266 ? -11.801 -5.005 -13.457 1.00 91.62 266 ALA A C 1
ATOM 2081 O O . ALA A 1 266 ? -10.954 -5.894 -13.579 1.00 91.62 266 ALA A O 1
ATOM 2082 N N . GLY A 1 267 ? -12.196 -4.516 -12.284 1.00 95.50 267 GLY A N 1
ATOM 2083 C CA . GLY A 1 267 ? -11.534 -4.778 -11.001 1.00 95.50 267 GLY A CA 1
ATOM 2084 C C . GLY A 1 267 ? -12.523 -4.598 -9.868 1.00 95.50 267 GLY A C 1
ATOM 2085 O O . GLY A 1 267 ? -13.651 -4.152 -10.097 1.00 95.50 267 GLY A O 1
ATOM 2086 N N . ASN A 1 268 ? -12.175 -5.090 -8.685 1.00 98.19 268 ASN A N 1
ATOM 2087 C CA . ASN A 1 268 ? -13.108 -5.116 -7.564 1.00 98.19 268 ASN A CA 1
ATOM 2088 C C . ASN A 1 268 ? -12.377 -4.863 -6.254 1.00 98.19 268 ASN A C 1
ATOM 2090 O O . ASN A 1 268 ? -11.649 -5.734 -5.787 1.00 98.19 268 ASN A O 1
ATOM 2094 N N . ASN A 1 269 ? -12.665 -3.735 -5.615 1.00 98.81 269 ASN A N 1
ATOM 2095 C CA . ASN A 1 269 ? -12.262 -3.554 -4.228 1.00 98.81 269 ASN A CA 1
ATOM 2096 C C . ASN A 1 269 ? -13.112 -4.463 -3.323 1.00 98.81 269 ASN A C 1
ATOM 2098 O O . ASN A 1 269 ? -14.237 -4.844 -3.671 1.00 98.81 269 ASN A O 1
ATOM 2102 N N . ILE A 1 270 ? -12.573 -4.818 -2.159 1.00 98.88 270 ILE A N 1
ATOM 2103 C CA . ILE A 1 270 ? -13.236 -5.648 -1.151 1.00 98.88 270 ILE A CA 1
ATOM 2104 C C . ILE A 1 270 ? -13.300 -4.845 0.148 1.00 98.88 270 ILE A C 1
ATOM 2106 O O . ILE A 1 270 ? -12.278 -4.613 0.792 1.00 98.88 270 ILE A O 1
ATOM 2110 N N . LEU A 1 271 ? -14.499 -4.408 0.524 1.00 98.88 271 LEU A N 1
ATOM 2111 C CA . LEU A 1 271 ? -14.729 -3.457 1.607 1.00 98.88 271 LEU A CA 1
ATOM 2112 C C . LEU A 1 271 ? -15.548 -4.095 2.731 1.00 98.88 271 LEU A C 1
ATOM 2114 O O . LEU A 1 271 ? -16.687 -4.526 2.520 1.00 98.88 271 LEU A O 1
ATOM 2118 N N . GLY A 1 272 ? -14.981 -4.125 3.935 1.00 98.75 272 GLY A N 1
ATOM 2119 C CA . GLY A 1 272 ? -15.629 -4.613 5.150 1.00 98.75 272 GLY A CA 1
ATOM 2120 C C . GLY A 1 272 ? -15.645 -3.548 6.241 1.00 98.75 272 GLY A C 1
ATOM 2121 O O . GLY A 1 272 ? -14.688 -2.799 6.397 1.00 98.75 272 GLY A O 1
ATOM 2122 N N . LEU A 1 273 ? -16.727 -3.495 7.010 1.00 98.81 273 LEU A N 1
ATOM 2123 C CA . LEU A 1 273 ? -16.954 -2.544 8.089 1.00 98.81 273 LEU A CA 1
ATOM 2124 C C . LEU A 1 273 ? -16.887 -3.245 9.447 1.00 98.81 273 LEU A C 1
ATOM 2126 O O . LEU A 1 273 ? -17.532 -4.276 9.670 1.00 98.81 273 LEU A O 1
ATOM 2130 N N . ILE A 1 274 ? -16.152 -2.633 10.368 1.00 98.81 274 ILE A N 1
ATOM 2131 C CA . ILE A 1 274 ? -16.106 -2.978 11.786 1.00 98.81 274 ILE A CA 1
ATOM 2132 C C . ILE A 1 274 ? -16.762 -1.823 12.548 1.00 98.81 274 ILE A C 1
ATOM 2134 O O . ILE A 1 274 ? -16.251 -0.702 12.487 1.00 98.81 274 ILE A O 1
ATOM 2138 N N . PRO A 1 275 ? -17.887 -2.063 13.244 1.00 98.25 275 PRO A N 1
ATOM 2139 C CA . PRO A 1 275 ? -18.561 -1.011 13.986 1.00 98.25 275 PRO A CA 1
ATOM 2140 C C . PRO A 1 275 ? -17.698 -0.439 15.118 1.00 98.25 275 PRO A C 1
ATOM 2142 O O . PRO A 1 275 ? -17.105 -1.203 15.882 1.00 98.25 275 PRO A O 1
ATOM 2145 N N . GLY A 1 276 ? -17.675 0.887 15.248 1.00 97.75 276 GLY A N 1
ATOM 2146 C CA . GLY A 1 276 ? -17.028 1.579 16.361 1.00 97.75 276 GLY A CA 1
ATOM 2147 C C . GLY A 1 276 ? -17.918 1.657 17.606 1.00 97.75 276 GLY A C 1
ATOM 2148 O O . GLY A 1 276 ? -19.148 1.676 17.511 1.00 97.75 276 GLY A O 1
ATOM 2149 N N . GLU A 1 277 ? -17.314 1.751 18.790 1.00 97.31 277 GLU A N 1
ATOM 2150 C CA . GLU A 1 277 ? -18.020 1.932 20.064 1.00 97.31 277 GLU A CA 1
ATOM 2151 C C . GLU A 1 277 ? -18.781 3.262 20.122 1.00 97.31 277 GLU A C 1
ATOM 2153 O O . GLU A 1 277 ? -19.886 3.319 20.668 1.00 97.31 277 GLU A O 1
ATOM 2158 N N . GLU A 1 278 ? -18.207 4.328 19.556 1.00 94.94 278 GLU A N 1
ATOM 2159 C CA . GLU A 1 278 ? -18.779 5.678 19.610 1.00 94.94 278 GLU A CA 1
ATOM 2160 C C . GLU A 1 278 ? -19.620 6.008 18.372 1.00 94.94 278 GLU A C 1
ATOM 2162 O O . GLU A 1 278 ? -20.654 6.670 18.473 1.00 94.94 278 GLU A O 1
ATOM 2167 N N . THR A 1 279 ? -19.194 5.529 17.205 1.00 94.56 279 THR A N 1
ATOM 2168 C CA . THR A 1 279 ? -19.789 5.864 15.895 1.00 94.56 279 THR A CA 1
ATOM 2169 C C . THR A 1 279 ? -20.754 4.797 15.371 1.00 94.56 279 THR A C 1
ATOM 2171 O O . THR A 1 279 ? -21.524 5.056 14.447 1.00 94.56 279 THR A O 1
ATOM 2174 N N . GLY A 1 280 ? -20.784 3.604 15.973 1.00 95.19 280 GLY A N 1
ATOM 2175 C CA . GLY A 1 280 ? -21.640 2.516 15.516 1.00 95.19 280 GLY A CA 1
ATOM 2176 C C . GLY A 1 280 ? -21.235 2.062 14.119 1.00 95.19 280 GLY A C 1
ATOM 2177 O O . GLY A 1 280 ? -20.162 1.508 13.951 1.00 95.19 280 GLY A O 1
ATOM 2178 N N . THR A 1 281 ? -22.101 2.253 13.126 1.00 95.38 281 THR A N 1
ATOM 2179 C CA . THR A 1 281 ? -21.809 1.941 11.712 1.00 95.38 281 THR A CA 1
ATOM 2180 C C . THR A 1 281 ? -21.654 3.187 10.849 1.00 95.38 281 THR A C 1
ATOM 2182 O O . THR A 1 281 ? -21.524 3.059 9.636 1.00 95.38 281 THR A O 1
ATOM 2185 N N . ASP A 1 282 ? -21.735 4.369 11.456 1.00 95.56 282 ASP A N 1
ATOM 2186 C CA . ASP A 1 282 ? -21.661 5.650 10.764 1.00 95.56 282 ASP A CA 1
ATOM 2187 C C . ASP A 1 282 ? -20.221 6.191 10.791 1.00 95.56 282 ASP A C 1
ATOM 2189 O O . ASP A 1 282 ? -19.360 5.679 11.515 1.00 95.56 282 ASP A O 1
ATOM 2193 N N . GLY A 1 283 ? -19.954 7.226 9.991 1.00 92.06 283 GLY A N 1
ATOM 2194 C CA . GLY A 1 283 ? -18.677 7.938 10.005 1.00 92.06 283 GLY A CA 1
ATOM 2195 C C . GLY A 1 283 ? -18.519 8.878 11.216 1.00 92.06 283 GLY A C 1
ATOM 2196 O O . GLY A 1 283 ? -19.483 9.113 11.953 1.00 92.06 283 GLY A O 1
ATOM 2197 N N . PRO A 1 284 ? -17.327 9.467 11.422 1.00 96.06 284 PRO A N 1
ATOM 2198 C CA . PRO A 1 284 ? -16.146 9.392 10.557 1.00 96.06 284 PRO A CA 1
ATOM 2199 C C . PRO A 1 284 ? -15.507 7.998 10.532 1.00 96.06 284 PRO A C 1
ATOM 2201 O O . PRO A 1 284 ? -15.450 7.319 11.556 1.00 96.06 284 PRO A O 1
ATOM 2204 N N . TYR A 1 285 ? -15.023 7.584 9.361 1.00 98.31 285 TYR A N 1
ATOM 2205 C CA . TYR A 1 285 ? -14.408 6.273 9.162 1.00 98.31 285 TYR A CA 1
ATOM 2206 C C . TYR A 1 285 ? -12.881 6.346 9.231 1.00 98.31 285 TYR A C 1
ATOM 2208 O O . TYR A 1 285 ? -12.258 7.176 8.559 1.00 98.31 285 TYR A O 1
ATOM 2216 N N . PHE A 1 286 ? -12.282 5.418 9.978 1.00 98.62 286 PHE A N 1
ATOM 2217 C CA . PHE A 1 286 ? -10.863 5.086 9.871 1.00 98.62 286 PHE A CA 1
ATOM 2218 C C . PHE A 1 286 ? -10.686 3.975 8.828 1.00 98.62 286 PHE A C 1
ATOM 2220 O O . PHE A 1 286 ? -11.204 2.872 8.990 1.00 98.62 286 PHE A O 1
ATOM 2227 N N . VAL A 1 287 ? -9.983 4.257 7.736 1.00 98.88 287 VAL A N 1
ATOM 2228 C CA . VAL A 1 287 ? -9.835 3.340 6.601 1.00 98.88 287 VAL A CA 1
ATOM 2229 C C . VAL A 1 287 ? -8.460 2.679 6.633 1.00 98.88 287 VAL A C 1
ATOM 2231 O O . VAL A 1 287 ? -7.442 3.361 6.574 1.00 98.88 287 VAL A O 1
ATOM 2234 N N . ILE A 1 288 ? -8.413 1.352 6.674 1.00 98.94 288 ILE A N 1
ATOM 2235 C CA . ILE A 1 288 ? -7.173 0.576 6.562 1.00 98.94 288 ILE A CA 1
ATOM 2236 C C . ILE A 1 288 ? -7.130 -0.042 5.167 1.00 98.94 288 ILE A C 1
ATOM 2238 O O . ILE A 1 288 ? -8.039 -0.794 4.810 1.00 98.94 288 ILE A O 1
ATOM 2242 N N . THR A 1 289 ? -6.091 0.271 4.395 1.00 98.94 289 THR A N 1
ATOM 2243 C CA . THR A 1 289 ? -5.924 -0.184 3.010 1.00 98.94 289 THR A CA 1
ATOM 2244 C C . THR A 1 289 ? -4.732 -1.119 2.840 1.00 98.94 289 THR A C 1
ATOM 2246 O O . THR A 1 289 ? -3.736 -1.011 3.550 1.00 98.94 289 THR A O 1
ATOM 2249 N N . ALA A 1 290 ? -4.865 -2.050 1.900 1.00 98.88 290 ALA A N 1
ATOM 2250 C CA . ALA A 1 290 ? -3.786 -2.849 1.319 1.00 98.88 290 ALA A CA 1
ATOM 2251 C C . ALA A 1 290 ? -4.267 -3.348 -0.048 1.00 98.88 290 ALA A C 1
ATOM 2253 O O . ALA A 1 290 ? -5.447 -3.699 -0.165 1.00 98.88 290 ALA A O 1
ATOM 2254 N N . HIS A 1 291 ? -3.411 -3.427 -1.062 1.00 98.88 291 HIS A N 1
ATOM 2255 C CA . HIS A 1 291 ? -3.822 -4.007 -2.343 1.00 98.88 291 HIS A CA 1
ATOM 2256 C C . HIS A 1 291 ? -3.608 -5.520 -2.372 1.00 98.88 291 HIS A C 1
ATOM 2258 O O . HIS A 1 291 ? -2.742 -6.066 -1.691 1.00 98.88 291 HIS A O 1
ATOM 2264 N N . TYR A 1 292 ? -4.441 -6.226 -3.138 1.00 98.62 292 TYR A N 1
ATOM 2265 C CA . TYR A 1 292 ? -4.343 -7.680 -3.285 1.00 98.62 292 TYR A CA 1
ATOM 2266 C C . TYR A 1 292 ? -3.939 -8.131 -4.686 1.00 98.62 292 TYR A C 1
ATOM 2268 O O . TYR A 1 292 ? -3.622 -9.315 -4.862 1.00 98.62 292 TYR A O 1
ATOM 2276 N N . ASP A 1 293 ? -3.972 -7.244 -5.683 1.00 98.06 293 ASP A N 1
ATOM 2277 C CA . ASP A 1 293 ? -3.390 -7.536 -6.985 1.00 98.06 293 ASP A CA 1
ATOM 2278 C C . ASP A 1 293 ? -1.866 -7.568 -6.923 1.00 98.06 293 ASP A C 1
ATOM 2280 O O . ASP A 1 293 ? -1.252 -7.141 -5.950 1.00 98.06 293 ASP A O 1
ATOM 2284 N N . HIS A 1 294 ? -1.279 -8.160 -7.956 1.00 95.06 294 HIS A N 1
ATOM 2285 C CA . HIS A 1 294 ? 0.151 -8.093 -8.221 1.00 95.06 294 HIS A CA 1
ATOM 2286 C C . HIS A 1 294 ? 0.391 -8.282 -9.732 1.00 95.06 294 HIS A C 1
ATOM 2288 O O . HIS A 1 294 ? -0.551 -8.317 -10.529 1.00 95.06 294 HIS A O 1
ATOM 2294 N N . LEU A 1 295 ? 1.641 -8.424 -10.166 1.00 88.06 295 LEU A N 1
ATOM 2295 C CA . LEU A 1 295 ? 2.046 -8.343 -11.575 1.00 88.06 295 LEU A CA 1
ATOM 2296 C C . LEU A 1 295 ? 1.623 -9.524 -12.475 1.00 88.06 295 LEU A C 1
ATOM 2298 O O . LEU A 1 295 ? 1.642 -9.407 -13.706 1.00 88.06 295 LEU A O 1
ATOM 2302 N N . GLY A 1 296 ? 1.224 -10.665 -11.911 1.00 91.81 296 GLY A N 1
ATOM 2303 C CA . GLY A 1 296 ? 0.841 -11.859 -12.669 1.00 91.81 296 GLY A CA 1
ATOM 2304 C C . GLY A 1 296 ? 2.026 -12.666 -13.197 1.00 91.81 296 GLY A C 1
ATOM 2305 O O . GLY A 1 296 ? 2.960 -12.985 -12.472 1.00 91.81 296 GLY A O 1
ATOM 2306 N N . THR A 1 297 ? 1.986 -13.057 -14.474 1.00 85.81 297 THR A N 1
ATOM 2307 C CA . THR A 1 297 ? 3.057 -13.836 -15.119 1.00 85.81 297 THR A CA 1
ATOM 2308 C C . THR A 1 297 ? 3.692 -13.045 -16.261 1.00 85.81 297 THR A C 1
ATOM 2310 O O . THR A 1 297 ? 3.010 -12.631 -17.201 1.00 85.81 297 THR A O 1
ATOM 2313 N N . GLY A 1 298 ? 5.010 -12.864 -16.203 1.00 78.25 298 GLY A N 1
ATOM 2314 C CA . GLY A 1 298 ? 5.808 -12.226 -17.247 1.00 78.25 298 GLY A CA 1
ATOM 2315 C C . GLY A 1 298 ? 6.199 -13.164 -18.392 1.00 78.25 298 GLY A C 1
ATOM 2316 O O . GLY A 1 298 ? 5.753 -14.305 -18.507 1.00 78.25 298 GLY A O 1
ATOM 2317 N N . ALA A 1 299 ? 7.076 -12.675 -19.272 1.00 70.00 299 ALA A N 1
ATOM 2318 C CA . ALA A 1 299 ? 7.592 -13.448 -20.398 1.00 70.00 299 ALA A CA 1
ATOM 2319 C C . ALA A 1 299 ? 8.919 -14.144 -20.038 1.00 70.00 299 ALA A C 1
ATOM 2321 O O . ALA A 1 299 ? 9.963 -13.497 -19.990 1.00 70.00 299 ALA A O 1
ATOM 2322 N N . SER A 1 300 ? 8.901 -15.470 -19.863 1.00 66.56 300 SER A N 1
ATOM 2323 C CA . SER A 1 300 ? 10.131 -16.270 -19.756 1.00 66.56 300 SER A CA 1
ATOM 2324 C C . SER A 1 300 ? 10.729 -16.527 -21.143 1.00 66.56 300 SER A C 1
ATOM 2326 O O . SER A 1 300 ? 10.042 -17.007 -22.048 1.00 66.56 300 SER A O 1
ATOM 2328 N N . THR A 1 301 ? 12.013 -16.209 -21.334 1.00 60.59 301 THR A N 1
ATOM 2329 C CA . THR A 1 301 ? 12.719 -16.421 -22.619 1.00 60.59 301 THR A CA 1
ATOM 2330 C C . THR A 1 301 ? 13.778 -17.522 -22.566 1.00 60.59 301 THR A C 1
ATOM 2332 O O . THR A 1 301 ? 14.228 -17.993 -23.611 1.00 60.59 301 THR A O 1
ATOM 2335 N N . ASP A 1 302 ? 14.139 -17.974 -21.368 1.00 68.38 302 ASP A N 1
ATOM 2336 C CA . ASP A 1 302 ? 15.180 -18.970 -21.102 1.00 68.38 302 ASP A CA 1
ATOM 2337 C C . ASP A 1 302 ? 14.689 -20.152 -20.242 1.00 68.38 302 ASP A C 1
ATOM 2339 O O . ASP A 1 302 ? 15.471 -21.052 -19.933 1.00 68.38 302 ASP A O 1
ATOM 2343 N N . GLY A 1 303 ? 13.393 -20.190 -19.908 1.00 67.19 303 GLY A N 1
ATOM 2344 C CA . GLY A 1 303 ? 12.788 -21.230 -19.075 1.00 67.19 303 GLY A CA 1
ATOM 2345 C C . GLY A 1 303 ? 12.920 -20.983 -17.571 1.00 67.19 303 GLY A C 1
ATOM 2346 O O . GLY A 1 303 ? 12.572 -21.875 -16.800 1.00 67.19 303 GLY A O 1
ATOM 2347 N N . SER A 1 304 ? 13.417 -19.811 -17.158 1.00 75.94 304 SER A N 1
ATOM 2348 C CA . SER A 1 304 ? 13.324 -19.339 -15.773 1.00 75.94 304 SER A CA 1
ATOM 2349 C C . SER A 1 304 ? 11.875 -19.083 -15.361 1.00 75.94 304 SER A C 1
ATOM 2351 O O . SER A 1 304 ? 11.003 -18.886 -16.216 1.00 75.94 304 SER A O 1
ATOM 2353 N N . ASP A 1 305 ? 11.630 -19.117 -14.051 1.00 79.75 305 ASP A N 1
ATOM 2354 C CA . ASP A 1 305 ? 10.341 -18.729 -13.497 1.00 79.75 305 ASP A CA 1
ATOM 2355 C C . ASP A 1 305 ? 10.032 -17.272 -13.862 1.00 79.75 305 ASP A C 1
ATOM 2357 O O . ASP A 1 305 ? 10.901 -16.402 -13.809 1.00 79.75 305 ASP A O 1
ATOM 2361 N N . ALA A 1 306 ? 8.800 -17.034 -14.291 1.00 86.12 306 ALA A N 1
ATOM 2362 C CA . ALA A 1 306 ? 8.296 -15.718 -14.660 1.00 86.12 306 ALA A CA 1
ATOM 2363 C C . ALA A 1 306 ? 6.986 -15.405 -13.935 1.00 86.12 306 ALA A C 1
ATOM 2365 O O . ALA A 1 306 ? 6.286 -14.468 -14.320 1.00 86.12 306 ALA A O 1
ATOM 2366 N N . LEU A 1 307 ? 6.626 -16.209 -12.935 1.00 87.38 307 LEU A N 1
ATOM 2367 C CA . LEU A 1 307 ? 5.498 -15.944 -12.072 1.00 87.38 307 LEU A CA 1
ATOM 2368 C C . LEU A 1 307 ? 5.917 -14.962 -10.981 1.00 87.38 307 LEU A C 1
ATOM 2370 O O . LEU A 1 307 ? 6.873 -15.206 -10.262 1.00 87.38 307 LEU A O 1
ATOM 2374 N N . TYR A 1 308 ? 5.205 -13.850 -10.867 1.00 91.44 308 TYR A N 1
ATOM 2375 C CA . TYR A 1 308 ? 5.412 -12.876 -9.807 1.00 91.44 308 TYR A CA 1
ATOM 2376 C C . TYR A 1 308 ? 4.444 -13.224 -8.686 1.00 91.44 308 TYR A C 1
ATOM 2378 O O . TYR A 1 308 ? 3.252 -12.957 -8.797 1.00 91.44 308 TYR A O 1
ATOM 2386 N N . ASN A 1 309 ? 4.924 -13.918 -7.656 1.00 94.25 309 ASN A N 1
ATOM 2387 C CA . ASN A 1 309 ? 4.071 -14.429 -6.584 1.00 94.25 309 ASN A CA 1
ATOM 2388 C C . ASN A 1 309 ? 3.612 -13.334 -5.612 1.00 94.25 309 ASN A C 1
ATOM 2390 O O . ASN A 1 309 ? 2.511 -13.453 -5.073 1.00 94.25 309 ASN A O 1
ATOM 2394 N N . GLY A 1 310 ? 4.400 -12.277 -5.408 1.00 96.44 310 GLY A N 1
ATOM 2395 C CA . GLY A 1 310 ? 3.992 -11.114 -4.623 1.00 96.44 310 GLY A CA 1
ATOM 2396 C C . GLY A 1 310 ? 3.717 -11.446 -3.158 1.00 96.44 310 GLY A C 1
ATOM 2397 O O . GLY A 1 310 ? 2.578 -11.316 -2.692 1.00 96.44 310 GLY A O 1
ATOM 2398 N N . ALA A 1 311 ? 4.699 -12.033 -2.473 1.00 98.12 311 ALA A N 1
ATOM 2399 C CA . ALA A 1 311 ? 4.582 -12.427 -1.074 1.00 98.12 311 ALA A CA 1
ATOM 2400 C C . ALA A 1 311 ? 4.701 -11.231 -0.128 1.00 98.12 311 ALA A C 1
ATOM 2402 O O . ALA A 1 311 ? 3.842 -11.068 0.744 1.00 98.12 311 ALA A O 1
ATOM 2403 N N . ASP A 1 312 ? 5.728 -10.400 -0.300 1.00 98.25 312 ASP A N 1
ATOM 2404 C CA . ASP A 1 312 ? 5.791 -9.122 0.399 1.00 98.25 312 ASP A CA 1
ATOM 2405 C C . ASP A 1 312 ? 4.874 -8.100 -0.263 1.00 98.25 312 ASP A C 1
ATOM 2407 O O . ASP A 1 312 ? 4.145 -7.421 0.453 1.00 98.25 312 ASP A O 1
ATOM 2411 N N . ASP A 1 313 ? 4.830 -8.092 -1.597 1.00 96.44 313 ASP A N 1
ATOM 2412 C CA . ASP A 1 313 ? 4.084 -7.140 -2.420 1.00 96.44 313 ASP A CA 1
ATOM 2413 C C . ASP A 1 313 ? 2.858 -7.788 -3.112 1.00 96.44 313 ASP A C 1
ATOM 2415 O O . ASP A 1 313 ? 2.950 -8.489 -4.115 1.00 96.44 313 ASP A O 1
ATOM 2419 N N . ASN A 1 314 ? 1.642 -7.656 -2.594 1.00 98.44 314 ASN A N 1
ATOM 2420 C CA . ASN A 1 314 ? 1.312 -7.126 -1.277 1.00 98.44 314 ASN A CA 1
ATOM 2421 C C . ASN A 1 314 ? 0.428 -8.091 -0.474 1.00 98.44 314 ASN A C 1
ATOM 2423 O O . ASN A 1 314 ? -0.490 -7.726 0.265 1.00 98.44 314 ASN A O 1
ATOM 2427 N N . ALA A 1 315 ? 0.722 -9.395 -0.582 1.00 98.81 315 ALA A N 1
ATOM 2428 C CA . ALA A 1 315 ? 0.078 -10.387 0.278 1.00 98.81 315 ALA A CA 1
ATOM 2429 C C . ALA A 1 315 ? 0.365 -10.122 1.772 1.00 98.81 315 ALA A C 1
ATOM 2431 O O . ALA A 1 315 ? -0.465 -10.460 2.624 1.00 98.81 315 ALA A O 1
ATOM 2432 N N . SER A 1 316 ? 1.503 -9.494 2.094 1.00 98.81 316 SER A N 1
ATOM 2433 C CA . SER A 1 316 ? 1.868 -9.110 3.459 1.00 98.81 316 SER A CA 1
ATOM 2434 C C . SER A 1 316 ? 0.942 -8.044 4.055 1.00 98.81 316 SER A C 1
ATOM 2436 O O . SER A 1 316 ? 0.452 -8.236 5.174 1.00 98.81 316 SER A O 1
ATOM 2438 N N . GLY A 1 317 ? 0.625 -6.975 3.315 1.00 98.88 317 GLY A N 1
ATOM 2439 C CA . GLY A 1 317 ? -0.293 -5.920 3.746 1.00 98.88 317 GLY A CA 1
ATOM 2440 C C . GLY A 1 317 ? -1.700 -6.462 3.963 1.00 98.88 317 GLY A C 1
ATOM 2441 O O . GLY A 1 317 ? -2.302 -6.218 5.012 1.00 98.88 317 GLY A O 1
ATOM 2442 N N . VAL A 1 318 ? -2.186 -7.312 3.049 1.00 98.94 318 VAL A N 1
ATOM 2443 C CA . VAL A 1 318 ? -3.481 -8.002 3.200 1.00 98.94 318 VAL A CA 1
ATOM 2444 C C . VAL A 1 318 ? -3.506 -8.877 4.457 1.00 98.94 318 VAL A C 1
ATOM 2446 O O . VAL A 1 318 ? -4.495 -8.878 5.197 1.00 98.94 318 VAL A O 1
ATOM 2449 N N . ALA A 1 319 ? -2.426 -9.609 4.744 1.00 98.94 319 ALA A N 1
ATOM 2450 C CA . ALA A 1 319 ? -2.333 -10.436 5.945 1.00 98.94 319 ALA A CA 1
ATOM 2451 C C . ALA A 1 319 ? -2.428 -9.602 7.231 1.00 98.94 319 ALA A C 1
ATOM 2453 O O . ALA A 1 319 ? -3.180 -9.969 8.143 1.00 98.94 319 ALA A O 1
ATOM 2454 N N . VAL A 1 320 ? -1.719 -8.470 7.292 1.00 98.94 320 VAL A N 1
ATOM 2455 C CA . VAL A 1 320 ? -1.770 -7.565 8.448 1.00 98.94 320 VAL A CA 1
ATOM 2456 C C . VAL A 1 320 ? -3.139 -6.896 8.562 1.00 98.94 320 VAL A C 1
ATOM 2458 O O . VAL A 1 320 ? -3.706 -6.905 9.653 1.00 98.94 320 VAL A O 1
ATOM 2461 N N . ALA A 1 321 ? -3.734 -6.415 7.467 1.00 98.94 321 ALA A N 1
ATOM 2462 C CA . ALA A 1 321 ? -5.077 -5.829 7.469 1.00 98.94 321 ALA A CA 1
ATOM 2463 C C . ALA A 1 321 ? -6.138 -6.806 8.013 1.00 98.94 321 ALA A C 1
ATOM 2465 O O . ALA A 1 321 ? -6.981 -6.425 8.828 1.00 98.94 321 ALA A O 1
ATOM 2466 N N . LEU A 1 322 ? -6.062 -8.091 7.642 1.00 98.94 322 LEU A N 1
ATOM 2467 C CA . LEU A 1 322 ? -6.945 -9.129 8.182 1.00 98.94 322 LEU A CA 1
ATOM 2468 C C . LEU A 1 322 ? -6.707 -9.394 9.681 1.00 98.94 322 LEU A C 1
ATOM 2470 O O . LEU A 1 322 ? -7.666 -9.638 10.415 1.00 98.94 322 LEU A O 1
ATOM 2474 N N . GLU A 1 323 ? -5.461 -9.354 10.167 1.00 98.75 323 GLU A N 1
ATOM 2475 C CA . GLU A 1 323 ? -5.188 -9.463 11.610 1.00 98.75 323 GLU A CA 1
ATOM 2476 C C . GLU A 1 323 ? -5.683 -8.241 12.391 1.00 98.75 323 GLU A C 1
ATOM 2478 O O . GLU A 1 323 ? -6.259 -8.412 13.467 1.00 98.75 323 GLU A O 1
ATOM 2483 N N . LEU A 1 324 ? -5.540 -7.027 11.849 1.00 98.88 324 LEU A N 1
ATOM 2484 C CA . LEU A 1 324 ? -6.139 -5.824 12.436 1.00 98.88 324 LEU A CA 1
ATOM 2485 C C . LEU A 1 324 ? -7.663 -5.943 12.478 1.00 98.88 324 LEU A C 1
ATOM 2487 O O . LEU A 1 324 ? -8.271 -5.622 13.497 1.00 98.88 324 LEU A O 1
ATOM 2491 N N . ALA A 1 325 ? -8.277 -6.488 11.426 1.00 98.81 325 ALA A N 1
ATOM 2492 C CA . ALA A 1 325 ? -9.713 -6.724 11.388 1.00 98.81 325 ALA A CA 1
ATOM 2493 C C . ALA A 1 325 ? -10.173 -7.692 12.490 1.00 98.81 325 ALA A C 1
ATOM 2495 O O . ALA A 1 325 ? -11.147 -7.419 13.195 1.00 98.81 325 ALA A O 1
ATOM 2496 N N . ARG A 1 326 ? -9.445 -8.800 12.696 1.00 98.69 326 ARG A N 1
ATOM 2497 C CA . ARG A 1 326 ? -9.685 -9.737 13.811 1.00 98.69 326 ARG A CA 1
ATOM 2498 C C . ARG A 1 326 ? -9.545 -9.046 15.159 1.00 98.69 326 ARG A C 1
ATOM 2500 O O . ARG A 1 326 ? -10.385 -9.241 16.037 1.00 98.69 326 ARG A O 1
ATOM 2507 N N . TYR A 1 327 ? -8.495 -8.244 15.315 1.00 98.56 327 TYR A N 1
ATOM 2508 C CA . TYR A 1 327 ? -8.234 -7.519 16.547 1.00 98.56 327 TYR A CA 1
ATOM 2509 C C . TYR A 1 327 ? -9.362 -6.538 16.874 1.00 98.56 327 TYR A C 1
ATOM 2511 O O . TYR A 1 327 ? -9.915 -6.631 17.967 1.00 98.56 327 TYR A O 1
ATOM 2519 N N . PHE A 1 328 ? -9.737 -5.666 15.935 1.00 98.50 328 PHE A N 1
ATOM 2520 C CA . PHE A 1 328 ? -10.777 -4.654 16.130 1.00 98.50 328 PHE A CA 1
ATOM 2521 C C . PHE A 1 328 ? -12.184 -5.246 16.225 1.00 98.50 328 PHE A C 1
ATOM 2523 O O . PHE A 1 328 ? -13.021 -4.727 16.949 1.00 98.50 328 PHE A O 1
ATOM 2530 N N . THR A 1 329 ? -12.451 -6.388 15.590 1.00 98.12 329 THR A N 1
ATOM 2531 C CA . THR A 1 329 ? -13.727 -7.095 15.794 1.00 98.12 329 THR A CA 1
ATOM 2532 C C . THR A 1 329 ? -13.829 -7.674 17.212 1.00 98.12 329 THR A C 1
ATOM 2534 O O . THR A 1 329 ? -14.898 -7.660 17.821 1.00 98.12 329 THR A O 1
ATOM 2537 N N . ALA A 1 330 ? -12.719 -8.175 17.766 1.00 97.31 330 ALA A N 1
ATOM 2538 C CA . ALA A 1 330 ? -12.668 -8.693 19.135 1.00 97.31 330 ALA A CA 1
ATOM 2539 C C . ALA A 1 330 ? -12.516 -7.594 20.206 1.00 97.31 330 ALA A C 1
ATOM 2541 O O . ALA A 1 330 ? -12.869 -7.817 21.364 1.00 97.31 330 ALA A O 1
ATOM 2542 N N . ASN A 1 331 ? -11.982 -6.433 19.825 1.00 96.81 331 ASN A N 1
ATOM 2543 C CA . ASN A 1 331 ? -11.729 -5.266 20.668 1.00 96.81 331 ASN A CA 1
ATOM 2544 C C . ASN A 1 331 ? -12.241 -4.031 19.909 1.00 96.81 331 ASN A C 1
ATOM 2546 O O . ASN A 1 331 ? -11.444 -3.398 19.212 1.00 96.81 331 ASN A O 1
ATOM 2550 N N . PRO A 1 332 ? -13.554 -3.745 19.983 1.00 95.69 332 PRO A N 1
ATOM 2551 C CA . PRO A 1 332 ? -14.179 -2.696 19.188 1.00 95.69 332 PRO A CA 1
ATOM 2552 C C . PRO A 1 332 ? -13.409 -1.363 19.250 1.00 95.69 332 PRO A C 1
ATOM 2554 O O . PRO A 1 332 ? -13.094 -0.906 20.351 1.00 95.69 332 PRO A O 1
ATOM 2557 N N . PRO A 1 333 ? -13.070 -0.761 18.094 1.00 97.44 333 PRO A N 1
ATOM 2558 C CA . PRO A 1 333 ? -12.416 0.547 18.024 1.00 97.44 333 PRO A CA 1
ATOM 2559 C C . PRO A 1 333 ? -13.384 1.653 18.462 1.00 97.44 333 PRO A C 1
ATOM 2561 O O . PRO A 1 333 ? -14.594 1.436 18.504 1.00 97.44 333 PRO A O 1
ATOM 2564 N N . LYS A 1 334 ? -12.898 2.863 18.746 1.00 97.50 334 LYS A N 1
ATOM 2565 C CA . LYS A 1 334 ? -13.781 4.011 19.022 1.00 97.50 334 LYS A CA 1
ATOM 2566 C C . LYS A 1 334 ? -14.580 4.404 17.781 1.00 97.50 334 LYS A C 1
ATOM 2568 O O . LYS A 1 334 ? -15.798 4.605 17.859 1.00 97.50 334 LYS A O 1
ATOM 2573 N N . HIS A 1 335 ? -13.905 4.483 16.638 1.00 98.12 335 HIS A N 1
ATOM 2574 C CA . HIS A 1 335 ? -14.491 4.876 15.363 1.00 98.12 335 HIS A CA 1
ATOM 2575 C C . HIS A 1 335 ? -14.721 3.667 14.458 1.00 98.12 335 HIS A C 1
ATOM 2577 O O . HIS A 1 335 ? -14.009 2.671 14.537 1.00 98.12 335 HIS A O 1
ATOM 2583 N N . SER A 1 336 ? -15.722 3.755 13.588 1.00 98.25 336 SER A N 1
ATOM 2584 C CA . SER A 1 336 ? -16.001 2.749 12.573 1.00 98.25 336 SER A CA 1
ATOM 2585 C C . SER A 1 336 ? -14.770 2.553 11.694 1.00 98.25 336 SER A C 1
ATOM 2587 O O . SER A 1 336 ? -14.263 3.511 11.104 1.00 98.25 336 SER A O 1
ATOM 2589 N N . VAL A 1 337 ? -14.301 1.311 11.582 1.00 98.81 337 VAL A N 1
ATOM 2590 C CA . VAL A 1 337 ? -13.135 0.968 10.760 1.00 98.81 337 VAL A CA 1
ATOM 2591 C C . VAL A 1 337 ? -13.595 0.321 9.463 1.00 98.81 337 VAL A C 1
ATOM 2593 O O . VAL A 1 337 ? -14.324 -0.672 9.483 1.00 98.81 337 VAL A O 1
ATOM 2596 N N . VAL A 1 338 ? -13.138 0.854 8.333 1.00 98.88 338 VAL A N 1
ATOM 2597 C CA . VAL A 1 338 ? -13.316 0.239 7.014 1.00 98.88 338 VAL A CA 1
ATOM 2598 C C . VAL A 1 338 ? -12.020 -0.470 6.640 1.00 98.88 338 VAL A C 1
ATOM 2600 O O . VAL A 1 338 ? -10.985 0.166 6.469 1.00 98.88 338 VAL A O 1
ATOM 2603 N N . ILE A 1 339 ? -12.076 -1.791 6.495 1.00 98.94 339 ILE A N 1
ATOM 2604 C CA . ILE A 1 339 ? -10.999 -2.582 5.900 1.00 98.94 339 ILE A CA 1
ATOM 2605 C C . ILE A 1 339 ? -11.240 -2.609 4.393 1.00 98.94 339 ILE A C 1
ATOM 2607 O O . ILE A 1 339 ? -12.201 -3.228 3.930 1.00 98.94 339 ILE A O 1
ATOM 2611 N N . ALA A 1 340 ? -10.385 -1.923 3.641 1.00 98.88 340 ALA A N 1
ATOM 2612 C CA . ALA A 1 340 ? -10.485 -1.772 2.198 1.00 98.88 340 ALA A CA 1
ATOM 2613 C C . ALA A 1 340 ? -9.318 -2.493 1.513 1.00 98.88 340 ALA A C 1
ATOM 2615 O O . ALA A 1 340 ? -8.202 -1.987 1.466 1.00 98.88 340 ALA A O 1
ATOM 2616 N N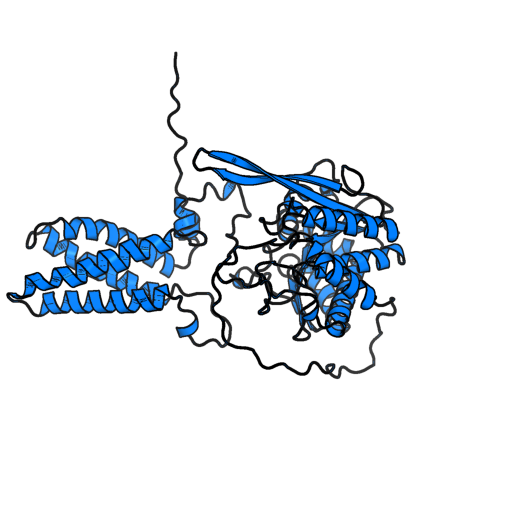 . ILE A 1 341 ? -9.577 -3.688 0.985 1.00 98.88 341 ILE A N 1
ATOM 2617 C CA . ILE A 1 341 ? -8.582 -4.461 0.239 1.00 98.88 341 ILE A CA 1
ATOM 2618 C C . ILE A 1 341 ? -8.745 -4.152 -1.253 1.00 98.88 341 ILE A C 1
ATOM 2620 O O . ILE A 1 341 ? -9.784 -4.464 -1.842 1.00 98.88 341 ILE A O 1
ATOM 2624 N N . LEU A 1 342 ? -7.759 -3.469 -1.831 1.00 98.88 342 LEU A N 1
ATOM 2625 C CA . LEU A 1 342 ? -7.866 -2.750 -3.103 1.00 98.88 342 LEU A CA 1
ATOM 2626 C C . LEU A 1 342 ? -7.309 -3.557 -4.285 1.00 98.88 342 LEU A C 1
ATOM 2628 O O . LEU A 1 342 ? -6.463 -4.429 -4.112 1.00 98.88 342 LEU A O 1
ATOM 2632 N N . ASP A 1 343 ? -7.825 -3.293 -5.483 1.00 98.38 343 ASP A N 1
ATOM 2633 C CA . ASP A 1 343 ? -7.425 -3.968 -6.728 1.00 98.38 343 ASP A CA 1
ATOM 2634 C C . ASP A 1 343 ? -6.808 -2.967 -7.717 1.00 98.38 343 ASP A C 1
ATOM 2636 O O . ASP A 1 343 ? -7.134 -1.779 -7.703 1.00 98.38 343 ASP A O 1
ATOM 2640 N N . ALA A 1 344 ? -6.008 -3.458 -8.658 1.00 95.88 344 ALA A N 1
ATOM 2641 C CA . ALA A 1 344 ? -5.352 -2.669 -9.701 1.00 95.88 344 ALA A CA 1
ATOM 2642 C C . ALA A 1 344 ? -4.493 -1.499 -9.171 1.00 95.88 344 ALA A C 1
ATOM 2644 O O . ALA A 1 344 ? -4.440 -0.433 -9.808 1.00 95.88 344 ALA A O 1
ATOM 2645 N N . GLU A 1 345 ? -3.815 -1.692 -8.039 1.00 95.44 345 GLU A N 1
ATOM 2646 C CA . GLU A 1 345 ? -2.765 -0.790 -7.548 1.00 95.44 345 GLU A CA 1
ATOM 2647 C C . GLU A 1 345 ? -1.618 -0.730 -8.569 1.00 95.44 345 GLU A C 1
ATOM 2649 O O . GLU A 1 345 ? -1.276 0.349 -9.063 1.00 95.44 345 GLU A O 1
ATOM 2654 N N . GLU A 1 346 ? -1.202 -1.895 -9.073 1.00 86.00 346 GLU A N 1
ATOM 2655 C CA . GLU A 1 346 ? -0.068 -2.080 -9.995 1.00 86.00 346 GLU A CA 1
ATOM 2656 C C . GLU A 1 346 ? -0.331 -1.500 -11.396 1.00 86.00 346 GLU A C 1
ATOM 2658 O O . GLU A 1 346 ? 0.511 -1.444 -12.302 1.00 86.00 346 GLU A O 1
ATOM 2663 N N . HIS A 1 347 ? -1.572 -1.075 -11.621 1.00 85.00 347 HIS A N 1
ATOM 2664 C CA . HIS A 1 347 ? -2.024 -0.366 -12.811 1.00 85.00 347 HIS A CA 1
ATOM 2665 C C . HIS A 1 347 ? -2.249 1.127 -12.543 1.00 85.00 347 HIS A C 1
ATOM 2667 O O . HIS A 1 347 ? -2.964 1.817 -13.284 1.00 85.00 347 HIS A O 1
ATOM 2673 N N . GLY A 1 348 ? -1.574 1.631 -11.511 1.00 87.12 348 GLY A N 1
ATOM 2674 C CA . GLY A 1 348 ? -1.578 3.004 -11.058 1.00 87.12 348 GLY A CA 1
ATOM 2675 C C . GLY A 1 348 ? -2.767 3.288 -10.157 1.00 87.12 348 GLY A C 1
ATOM 2676 O O . GLY A 1 348 ? -3.565 4.146 -10.516 1.00 87.12 348 GLY A O 1
ATOM 2677 N N . LEU A 1 349 ? -2.878 2.628 -9.007 1.00 94.75 349 LEU A N 1
ATOM 2678 C CA . LEU A 1 349 ? -3.775 2.993 -7.899 1.00 94.75 349 LEU A CA 1
ATOM 2679 C C . LEU A 1 349 ? -5.260 3.042 -8.303 1.00 94.75 349 LEU A C 1
ATOM 2681 O O . LEU A 1 349 ? -6.013 3.917 -7.862 1.00 94.75 349 LEU A O 1
ATOM 2685 N N . GLN A 1 350 ? -5.680 2.193 -9.248 1.00 95.50 350 GLN A N 1
ATOM 2686 C CA . GLN A 1 350 ? -7.007 2.315 -9.865 1.00 95.50 350 GLN A CA 1
ATOM 2687 C C . GLN A 1 350 ? -8.119 1.971 -8.871 1.00 95.50 350 GLN A C 1
ATOM 2689 O O . GLN A 1 350 ? -9.153 2.638 -8.893 1.00 95.50 350 GLN A O 1
ATOM 2694 N N . GLY A 1 351 ? -7.893 1.004 -7.977 1.00 97.88 351 GLY A N 1
ATOM 2695 C CA . GLY A 1 351 ? -8.824 0.630 -6.913 1.00 97.88 351 GLY A CA 1
ATOM 2696 C C . GLY A 1 351 ? -9.082 1.763 -5.932 1.00 97.88 351 GLY A C 1
ATOM 2697 O O . GLY A 1 351 ? -10.235 2.166 -5.773 1.00 97.88 351 GLY A O 1
ATOM 2698 N N . ALA A 1 352 ? -8.031 2.349 -5.346 1.00 98.06 352 ALA A N 1
ATOM 2699 C CA . ALA A 1 352 ? -8.162 3.516 -4.467 1.00 98.06 352 ALA A CA 1
ATOM 2700 C C . ALA A 1 352 ? -8.852 4.700 -5.165 1.00 98.06 352 ALA A C 1
ATOM 2702 O O . ALA A 1 352 ? -9.715 5.365 -4.587 1.00 98.06 352 ALA A O 1
ATOM 2703 N N . ARG A 1 353 ? -8.519 4.964 -6.436 1.00 96.50 353 ARG A N 1
ATOM 2704 C CA . ARG A 1 353 ? -9.162 6.041 -7.207 1.00 96.50 353 ARG A CA 1
ATOM 2705 C C . ARG A 1 353 ? -10.637 5.780 -7.466 1.00 96.50 353 ARG A C 1
ATOM 2707 O O . ARG A 1 353 ? -11.419 6.723 -7.390 1.00 96.50 353 ARG A O 1
ATOM 2714 N N . ALA A 1 354 ? -11.005 4.542 -7.782 1.00 97.50 354 ALA A N 1
ATOM 2715 C CA . ALA A 1 354 ? -12.394 4.158 -7.978 1.00 97.50 354 ALA A CA 1
ATOM 2716 C C . ALA A 1 354 ? -13.192 4.288 -6.674 1.00 97.50 354 ALA A C 1
ATOM 2718 O O . ALA A 1 354 ? -14.243 4.923 -6.681 1.00 97.50 354 ALA A O 1
ATOM 2719 N N . LEU A 1 355 ? -12.637 3.809 -5.555 1.00 98.38 355 LEU A N 1
ATOM 2720 C CA . LEU A 1 355 ? -13.243 3.923 -4.227 1.00 98.38 355 LEU A CA 1
ATOM 2721 C C . LEU A 1 355 ? -13.561 5.383 -3.861 1.00 98.38 355 LEU A C 1
ATOM 2723 O O . LEU A 1 355 ? -14.652 5.694 -3.393 1.00 98.38 355 LEU A O 1
ATOM 2727 N N . LEU A 1 356 ? -12.621 6.299 -4.113 1.00 97.50 356 LEU A N 1
ATOM 2728 C CA . LEU A 1 356 ? -12.769 7.735 -3.821 1.00 97.50 356 LEU A CA 1
ATOM 2729 C C . LEU A 1 356 ? -13.528 8.523 -4.907 1.00 97.50 356 LEU A C 1
ATOM 2731 O O . LEU A 1 356 ? -13.597 9.760 -4.852 1.00 97.50 356 LEU A O 1
ATOM 2735 N N . ALA A 1 357 ? -14.044 7.829 -5.922 1.00 95.69 357 ALA A N 1
ATOM 2736 C CA . ALA A 1 357 ? -14.893 8.380 -6.972 1.00 95.69 357 ALA A CA 1
ATOM 2737 C C . ALA A 1 357 ? -16.319 7.806 -6.946 1.00 95.69 357 ALA A C 1
ATOM 2739 O O . ALA A 1 357 ? -17.198 8.391 -7.580 1.00 95.69 357 ALA A O 1
ATOM 2740 N N . ASP A 1 358 ? -16.560 6.698 -6.240 1.00 95.44 358 ASP A N 1
ATOM 2741 C CA . ASP A 1 358 ? -17.885 6.097 -6.143 1.00 95.44 358 ASP A CA 1
ATOM 2742 C C . ASP A 1 358 ? -18.770 6.851 -5.137 1.00 95.44 358 ASP A C 1
ATOM 2744 O O . ASP A 1 358 ? -18.557 6.821 -3.926 1.00 95.44 358 ASP A O 1
ATOM 2748 N N . GLU A 1 359 ? -19.802 7.523 -5.650 1.00 94.56 359 GLU A N 1
ATOM 2749 C CA . GLU A 1 359 ? -20.804 8.245 -4.856 1.00 94.56 359 GLU A CA 1
ATOM 2750 C C . GLU A 1 359 ? -21.738 7.315 -4.056 1.00 94.56 359 GLU A C 1
ATOM 2752 O O . GLU A 1 359 ? -22.457 7.786 -3.171 1.00 94.56 359 GLU A O 1
ATOM 2757 N N . ALA A 1 360 ? -21.771 6.012 -4.361 1.00 95.31 360 ALA A N 1
ATOM 2758 C CA . ALA A 1 360 ? -22.518 5.025 -3.584 1.00 95.31 360 ALA A CA 1
ATOM 2759 C C . ALA A 1 360 ? -21.800 4.641 -2.281 1.00 95.31 360 ALA A C 1
ATOM 2761 O O . ALA A 1 360 ? -22.456 4.210 -1.328 1.00 95.31 360 ALA A O 1
ATOM 2762 N N . ILE A 1 361 ? -20.481 4.838 -2.225 1.00 96.25 361 ILE A N 1
ATOM 2763 C CA . ILE A 1 361 ? -19.679 4.716 -1.011 1.00 96.25 361 ILE A CA 1
ATOM 2764 C C . ILE A 1 361 ? -19.645 6.085 -0.316 1.00 96.25 361 ILE A C 1
ATOM 2766 O O . ILE A 1 361 ? -19.383 7.091 -0.980 1.00 96.25 361 ILE A O 1
ATOM 2770 N N . PRO A 1 362 ? -19.865 6.176 1.011 1.00 95.31 362 PRO A N 1
ATOM 2771 C CA . PRO A 1 362 ? -19.811 7.442 1.746 1.00 95.31 362 PRO A CA 1
ATOM 2772 C C . PRO A 1 362 ? -18.359 7.906 1.976 1.00 95.31 362 PRO A C 1
ATOM 2774 O O . PRO A 1 362 ? -17.938 8.169 3.100 1.00 95.31 362 PRO A O 1
ATOM 2777 N N . HIS A 1 363 ? -17.569 7.996 0.905 1.00 92.31 363 HIS A N 1
ATOM 2778 C CA . HIS A 1 363 ? -16.145 8.323 0.943 1.00 92.31 363 HIS A CA 1
ATOM 2779 C C . HIS A 1 363 ? -15.871 9.740 1.470 1.00 92.31 363 HIS A C 1
ATOM 2781 O O . HIS A 1 363 ? -14.770 10.014 1.937 1.00 92.31 363 HIS A O 1
ATOM 2787 N N . GLN A 1 364 ? -16.863 10.638 1.453 1.00 93.62 364 GLN A N 1
ATOM 2788 C CA . GLN A 1 364 ? -16.772 11.951 2.101 1.00 93.62 364 GLN A CA 1
ATOM 2789 C C . GLN A 1 364 ? -16.594 11.877 3.626 1.00 93.62 364 GLN A C 1
ATOM 2791 O O . GLN A 1 364 ? -16.150 12.851 4.225 1.00 93.62 364 GLN A O 1
ATOM 2796 N N . ASP A 1 365 ? -16.945 10.745 4.240 1.00 96.38 365 ASP A N 1
ATOM 2797 C CA . ASP A 1 365 ? -16.815 10.517 5.679 1.00 96.38 365 ASP A CA 1
ATOM 2798 C C . ASP A 1 365 ? -15.527 9.740 6.021 1.00 96.38 365 ASP A C 1
ATOM 2800 O O . ASP A 1 365 ? -15.309 9.380 7.179 1.00 96.38 365 ASP A O 1
ATOM 2804 N N . PHE A 1 366 ? -14.663 9.459 5.036 1.00 98.00 366 PHE A N 1
ATOM 2805 C CA . PHE A 1 366 ? -13.339 8.882 5.273 1.00 98.00 366 PHE A CA 1
ATOM 2806 C C . PHE A 1 366 ? -12.430 9.937 5.898 1.00 98.00 366 PHE A C 1
ATOM 2808 O O . PHE A 1 366 ? -12.055 10.917 5.259 1.00 98.00 366 PHE A O 1
ATOM 2815 N N . ALA A 1 367 ? -12.090 9.728 7.165 1.00 97.50 367 ALA A N 1
ATOM 2816 C CA . ALA A 1 367 ? -11.431 10.733 7.987 1.00 97.50 367 ALA A CA 1
ATOM 2817 C C . ALA A 1 367 ? -9.924 10.500 8.136 1.00 97.50 367 ALA A C 1
ATOM 2819 O O . ALA A 1 367 ? -9.173 11.443 8.368 1.00 97.50 367 ALA A O 1
ATOM 2820 N N . LEU A 1 368 ? -9.477 9.251 8.014 1.00 98.00 368 LEU A N 1
ATOM 2821 C CA . LEU A 1 368 ? -8.080 8.863 8.171 1.00 98.00 368 LEU A CA 1
ATOM 2822 C C . LEU A 1 368 ? -7.810 7.589 7.373 1.00 98.00 368 LEU A C 1
ATOM 2824 O O . LEU A 1 368 ? -8.645 6.686 7.381 1.00 98.00 368 LEU A O 1
ATOM 2828 N N . ASN A 1 369 ? -6.647 7.494 6.732 1.00 98.75 369 ASN A N 1
ATOM 2829 C CA . ASN A 1 369 ? -6.189 6.294 6.044 1.00 98.75 369 ASN A CA 1
ATOM 2830 C C . ASN A 1 369 ? -4.874 5.753 6.635 1.00 98.75 369 ASN A C 1
ATOM 2832 O O . ASN A 1 369 ? -3.939 6.506 6.902 1.00 98.75 369 ASN A O 1
ATOM 2836 N N . LEU A 1 370 ? -4.805 4.438 6.831 1.00 98.88 370 LEU A N 1
ATOM 2837 C CA . LEU A 1 370 ? -3.579 3.689 7.099 1.00 98.88 370 LEU A CA 1
ATOM 2838 C C . LEU A 1 370 ? -3.372 2.703 5.946 1.00 98.88 370 LEU A C 1
ATOM 2840 O O . LEU A 1 370 ? -4.111 1.725 5.853 1.00 98.88 370 LEU A O 1
ATOM 2844 N N . ASN A 1 371 ? -2.389 2.959 5.085 1.00 98.94 371 ASN A N 1
ATOM 2845 C CA . ASN A 1 371 ? -2.055 2.087 3.963 1.00 98.94 371 ASN A CA 1
ATOM 2846 C C . ASN A 1 371 ? -0.907 1.141 4.321 1.00 98.94 371 ASN A C 1
ATOM 2848 O O . ASN A 1 371 ? 0.098 1.579 4.880 1.00 98.94 371 ASN A O 1
ATOM 2852 N N . LEU A 1 372 ? -1.067 -0.144 4.013 1.00 98.88 372 LEU A N 1
ATOM 2853 C CA . LEU A 1 372 ? -0.107 -1.201 4.316 1.00 98.88 372 LEU A CA 1
ATOM 2854 C C . LEU A 1 372 ? 0.427 -1.790 3.016 1.00 98.88 372 LEU A C 1
ATOM 2856 O O . LEU A 1 372 ? -0.343 -2.357 2.238 1.00 98.88 372 LEU A O 1
ATOM 2860 N N . ASP A 1 373 ? 1.735 -1.696 2.818 1.00 98.44 373 ASP A N 1
ATOM 2861 C CA . ASP A 1 373 ? 2.384 -2.184 1.610 1.00 98.44 373 ASP A CA 1
ATOM 2862 C C . ASP A 1 373 ? 3.809 -2.642 1.900 1.00 98.44 373 ASP A C 1
ATOM 2864 O O . ASP A 1 373 ? 4.564 -1.929 2.559 1.00 98.44 373 ASP A O 1
ATOM 2868 N N . MET A 1 374 ? 4.152 -3.858 1.471 1.00 97.69 374 MET A N 1
ATOM 2869 C CA . MET A 1 374 ? 5.456 -4.476 1.735 1.00 97.69 374 MET A CA 1
ATOM 2870 C C . MET A 1 374 ? 5.855 -4.432 3.221 1.00 97.69 374 MET A C 1
ATOM 2872 O O . MET A 1 374 ? 6.782 -3.742 3.647 1.00 97.69 374 MET A O 1
ATOM 2876 N N . VAL A 1 375 ? 5.116 -5.152 4.067 1.00 98.38 375 VAL A N 1
ATOM 2877 C CA . VAL A 1 375 ? 5.258 -5.088 5.534 1.00 98.38 375 VAL A CA 1
ATOM 2878 C C . VAL A 1 375 ? 5.880 -6.344 6.150 1.00 98.38 375 VAL A C 1
ATOM 2880 O O . VAL A 1 375 ? 5.941 -6.456 7.377 1.00 98.38 375 VAL A O 1
ATOM 2883 N N . SER A 1 376 ? 6.356 -7.305 5.357 1.00 97.25 376 SER A N 1
ATOM 2884 C CA . SER A 1 376 ? 6.939 -8.561 5.858 1.00 97.25 376 SER A CA 1
ATOM 2885 C C . SER A 1 376 ? 8.460 -8.652 5.755 1.00 97.25 376 SER A C 1
ATOM 2887 O O . SER A 1 376 ? 9.060 -9.442 6.491 1.00 97.25 376 SER A O 1
ATOM 2889 N N . ARG A 1 377 ? 9.104 -7.819 4.927 1.00 94.81 377 ARG A N 1
ATOM 2890 C CA . ARG A 1 377 ? 10.562 -7.827 4.692 1.00 94.81 377 ARG A CA 1
ATOM 2891 C C . ARG A 1 377 ? 11.315 -6.734 5.448 1.00 94.81 377 ARG A C 1
ATOM 2893 O O . ARG A 1 377 ? 12.277 -6.155 4.947 1.00 94.81 377 ARG A O 1
ATOM 2900 N N . ALA A 1 378 ? 10.950 -6.506 6.711 1.00 92.06 378 ALA A N 1
ATOM 2901 C CA . ALA A 1 378 ? 11.671 -5.602 7.618 1.00 92.06 378 ALA A CA 1
ATOM 2902 C C . ALA A 1 378 ? 13.012 -6.203 8.099 1.00 92.06 378 ALA A C 1
ATOM 2904 O O . ALA A 1 378 ? 13.355 -6.153 9.279 1.00 92.06 378 ALA A O 1
ATOM 2905 N N . ASP A 1 379 ? 13.793 -6.787 7.184 1.00 86.31 379 ASP A N 1
ATOM 2906 C CA . ASP A 1 379 ? 15.001 -7.584 7.437 1.00 86.31 379 ASP A CA 1
ATOM 2907 C C . ASP A 1 379 ? 16.099 -6.794 8.177 1.00 86.31 379 ASP A C 1
ATOM 2909 O O . ASP A 1 379 ? 16.984 -7.376 8.804 1.00 86.31 379 ASP A O 1
ATOM 2913 N N . LYS A 1 380 ? 16.036 -5.457 8.134 1.00 88.75 380 LYS A N 1
ATOM 2914 C CA . LYS A 1 380 ? 16.929 -4.542 8.866 1.00 88.75 380 LYS A CA 1
ATOM 2915 C C . LYS A 1 380 ? 16.463 -4.230 10.295 1.00 88.75 380 LYS A C 1
ATOM 2917 O O . LYS A 1 380 ? 17.201 -3.589 11.035 1.00 88.75 380 LYS A O 1
ATOM 2922 N N . GLY A 1 381 ? 15.275 -4.687 10.691 1.00 89.31 381 GLY A N 1
ATOM 2923 C CA . GLY A 1 381 ? 14.616 -4.304 11.941 1.00 89.31 381 GLY A CA 1
ATOM 2924 C C . GLY A 1 381 ? 13.939 -2.929 11.889 1.00 89.31 381 GLY A C 1
ATOM 2925 O O . GLY A 1 381 ? 13.581 -2.395 12.936 1.00 89.31 381 GLY A O 1
ATOM 2926 N N . GLU A 1 382 ? 13.774 -2.367 10.693 1.00 94.69 382 GLU A N 1
ATOM 2927 C CA . GLU A 1 382 ? 13.272 -1.015 10.430 1.00 94.69 382 GLU A CA 1
ATOM 2928 C C . GLU A 1 382 ? 11.958 -1.099 9.643 1.00 94.69 382 GLU A C 1
ATOM 2930 O O . GLU A 1 382 ? 11.810 -1.955 8.767 1.00 94.69 382 GLU A O 1
ATOM 2935 N N . ILE A 1 383 ? 11.019 -0.203 9.941 1.00 97.69 383 ILE A N 1
ATOM 2936 C CA . ILE A 1 383 ? 9.786 -0.013 9.171 1.00 97.69 383 ILE A CA 1
ATOM 2937 C C . ILE A 1 383 ? 9.473 1.480 9.092 1.00 97.69 383 ILE A C 1
ATOM 2939 O O . ILE A 1 383 ? 9.727 2.221 10.044 1.00 97.69 383 ILE A O 1
ATOM 2943 N N . TYR A 1 384 ? 8.943 1.934 7.963 1.00 98.19 384 TYR A N 1
ATOM 2944 C CA . TYR A 1 384 ? 8.796 3.355 7.675 1.00 98.19 384 TYR A CA 1
ATOM 2945 C C . TYR A 1 384 ? 7.342 3.792 7.702 1.00 98.19 384 TYR A C 1
ATOM 2947 O O . TYR A 1 384 ? 6.467 3.102 7.196 1.00 98.19 384 TYR A O 1
ATOM 2955 N N . ALA A 1 385 ? 7.121 4.972 8.269 1.00 98.12 385 ALA A N 1
ATOM 2956 C CA . ALA A 1 385 ? 5.882 5.720 8.254 1.00 98.12 385 ALA A CA 1
ATOM 2957 C C . ALA A 1 385 ? 6.041 6.950 7.350 1.00 98.12 385 ALA A C 1
ATOM 2959 O O . ALA A 1 385 ? 6.718 7.916 7.718 1.00 98.12 385 ALA A O 1
ATOM 2960 N N . SER A 1 386 ? 5.415 6.897 6.175 1.00 97.50 386 SER A N 1
ATOM 2961 C CA . SER A 1 386 ? 5.409 7.967 5.170 1.00 97.50 386 SER A CA 1
ATOM 2962 C C . SER A 1 386 ? 4.051 8.676 5.172 1.00 97.50 386 SER A C 1
ATOM 2964 O O . SER A 1 386 ? 3.003 8.035 5.114 1.00 97.50 386 SER A O 1
ATOM 2966 N N . GLY A 1 387 ? 4.056 10.004 5.309 1.00 94.31 387 GLY A N 1
ATOM 2967 C CA . GLY A 1 387 ? 2.849 10.845 5.339 1.00 94.31 387 GLY A CA 1
ATOM 2968 C C . GLY A 1 387 ? 2.890 11.936 6.413 1.00 94.31 387 GLY A C 1
ATOM 2969 O O . GLY A 1 387 ? 2.194 12.945 6.312 1.00 94.31 387 GLY A O 1
ATOM 2970 N N . SER A 1 388 ? 3.759 11.786 7.415 1.00 93.25 388 SER A N 1
ATOM 2971 C CA . SER A 1 388 ? 3.923 12.732 8.527 1.00 93.25 388 SER A CA 1
ATOM 2972 C C . SER A 1 388 ? 4.397 14.131 8.107 1.00 93.25 388 SER A C 1
ATOM 2974 O O . SER A 1 388 ? 4.153 15.098 8.828 1.00 93.25 388 SER A O 1
ATOM 2976 N N . TYR A 1 389 ? 5.053 14.261 6.950 1.00 92.19 389 TYR A N 1
ATOM 2977 C CA . TYR A 1 389 ? 5.380 15.554 6.347 1.00 92.19 389 TYR A CA 1
ATOM 2978 C C . TYR A 1 389 ? 4.127 16.320 5.901 1.00 92.19 389 TYR A C 1
ATOM 2980 O O . TYR A 1 389 ? 4.045 17.524 6.139 1.00 92.19 389 TYR A O 1
ATOM 2988 N N . HIS A 1 390 ? 3.149 15.625 5.307 1.00 88.88 390 HIS A N 1
ATOM 2989 C CA . HIS A 1 390 ? 1.877 16.211 4.858 1.00 88.88 390 HIS A CA 1
ATOM 2990 C C . HIS A 1 390 ? 0.891 16.397 6.011 1.00 88.88 390 HIS A C 1
ATOM 2992 O O . HIS A 1 390 ? 0.104 17.337 5.995 1.00 88.88 390 HIS A O 1
ATOM 2998 N N . PHE A 1 391 ? 0.969 15.539 7.034 1.00 93.38 391 PHE A N 1
ATOM 2999 C CA . PHE A 1 391 ? 0.098 15.584 8.212 1.00 93.38 391 PHE A CA 1
ATOM 3000 C C . PHE A 1 391 ? 0.914 15.597 9.519 1.00 93.38 391 PHE A C 1
ATOM 3002 O O . PHE A 1 391 ? 0.978 14.588 10.232 1.00 93.38 391 PHE A O 1
ATOM 3009 N N . PRO A 1 392 ? 1.522 16.743 9.894 1.00 92.12 392 PRO A N 1
ATOM 3010 C CA . PRO A 1 392 ? 2.411 16.834 11.057 1.00 92.12 392 PRO A CA 1
ATOM 3011 C C . PRO A 1 392 ? 1.760 16.483 12.399 1.00 92.12 392 PRO A C 1
ATOM 3013 O O . PRO A 1 392 ? 2.463 16.136 13.349 1.00 92.12 392 PRO A O 1
ATOM 3016 N N . ALA A 1 393 ? 0.427 16.534 12.491 1.00 90.56 393 ALA A N 1
ATOM 3017 C CA . ALA A 1 393 ? -0.317 16.104 13.673 1.00 90.56 393 ALA A CA 1
ATOM 3018 C C . ALA A 1 393 ? -0.119 14.617 14.011 1.00 90.56 393 ALA A C 1
ATOM 3020 O O . ALA A 1 393 ? -0.293 14.234 15.163 1.00 90.56 393 ALA A O 1
ATOM 3021 N N . MET A 1 394 ? 0.316 13.788 13.053 1.00 93.88 394 MET A N 1
ATOM 3022 C CA . MET A 1 394 ? 0.649 12.384 13.308 1.00 93.88 394 MET A CA 1
ATOM 3023 C C . MET A 1 394 ? 2.026 12.195 13.966 1.00 93.88 394 MET A C 1
ATOM 3025 O O . MET A 1 394 ? 2.304 11.120 14.492 1.00 93.88 394 MET A O 1
ATOM 3029 N N . ILE A 1 395 ? 2.907 13.206 13.968 1.00 95.19 395 ILE A N 1
ATOM 3030 C CA . ILE A 1 395 ? 4.283 13.065 14.481 1.00 95.19 395 ILE A CA 1
ATOM 3031 C C . ILE A 1 395 ? 4.320 12.644 15.960 1.00 95.19 395 ILE A C 1
ATOM 3033 O O . ILE A 1 395 ? 5.021 11.674 16.252 1.00 95.19 395 ILE A O 1
ATOM 3037 N N . PRO A 1 396 ? 3.591 13.296 16.895 1.00 94.44 396 PRO A N 1
ATOM 3038 C CA . PRO A 1 396 ? 3.616 12.901 18.304 1.00 94.44 396 PRO A CA 1
ATOM 3039 C C . PRO A 1 396 ? 3.153 11.458 18.522 1.00 94.44 396 PRO A C 1
ATOM 3041 O O . PRO A 1 396 ? 3.748 10.738 19.321 1.00 94.44 396 PRO A O 1
ATOM 3044 N N . LEU A 1 397 ? 2.137 11.028 17.771 1.00 95.56 397 LEU A N 1
ATOM 3045 C CA . LEU A 1 397 ? 1.620 9.663 17.792 1.00 95.56 397 LEU A CA 1
ATOM 3046 C C . LEU A 1 397 ? 2.672 8.658 17.315 1.00 95.56 397 LEU A C 1
ATOM 3048 O O . LEU A 1 397 ? 2.920 7.656 17.987 1.00 95.56 397 LEU A O 1
ATOM 3052 N N . ILE A 1 398 ? 3.314 8.928 16.174 1.00 97.25 398 ILE A N 1
ATOM 3053 C CA . ILE A 1 398 ? 4.352 8.052 15.615 1.00 97.25 398 ILE A CA 1
ATOM 3054 C C . ILE A 1 398 ? 5.538 7.958 16.580 1.00 97.25 398 ILE A C 1
ATOM 3056 O O . ILE A 1 398 ? 6.036 6.861 16.834 1.00 97.25 398 ILE A O 1
ATOM 3060 N N . ASP A 1 399 ? 5.968 9.087 17.149 1.00 96.69 399 ASP A N 1
ATOM 3061 C CA . ASP A 1 399 ? 7.054 9.131 18.130 1.00 96.69 399 ASP A CA 1
ATOM 3062 C C . ASP A 1 399 ? 6.713 8.320 19.382 1.00 96.69 399 ASP A C 1
ATOM 3064 O O . ASP A 1 399 ? 7.557 7.564 19.864 1.00 96.69 399 ASP A O 1
ATOM 3068 N N . GLU A 1 400 ? 5.478 8.419 19.885 1.00 94.50 400 GLU A N 1
ATOM 3069 C CA . GLU A 1 400 ? 5.032 7.619 21.022 1.00 94.50 400 GLU A CA 1
ATOM 3070 C C . GLU A 1 400 ? 5.115 6.121 20.711 1.00 94.50 400 GLU A C 1
ATOM 3072 O O . GLU A 1 400 ? 5.705 5.364 21.488 1.00 94.50 400 GLU A O 1
ATOM 3077 N N . VAL A 1 401 ? 4.573 5.680 19.573 1.00 96.12 401 VAL A N 1
ATOM 3078 C CA . VAL A 1 401 ? 4.612 4.262 19.193 1.00 96.12 401 VAL A CA 1
ATOM 3079 C C . VAL A 1 401 ? 6.052 3.784 18.992 1.00 96.12 401 VAL A C 1
ATOM 3081 O O . VAL A 1 401 ? 6.407 2.718 19.495 1.00 96.12 401 VAL A O 1
ATOM 3084 N N . ALA A 1 402 ? 6.922 4.591 18.379 1.00 96.00 402 ALA A N 1
ATOM 3085 C CA . ALA A 1 402 ? 8.335 4.266 18.161 1.00 96.00 402 ALA A CA 1
ATOM 3086 C C . ALA A 1 402 ? 9.140 4.047 19.462 1.00 96.00 402 ALA A C 1
ATOM 3088 O O . ALA A 1 402 ? 10.174 3.367 19.459 1.00 96.00 402 ALA A O 1
ATOM 3089 N N . THR A 1 403 ? 8.689 4.586 20.604 1.00 95.25 403 THR A N 1
ATOM 3090 C CA . THR A 1 403 ? 9.329 4.298 21.903 1.00 95.25 403 THR A CA 1
ATOM 3091 C C . THR A 1 403 ? 9.079 2.869 22.388 1.00 95.25 403 THR A C 1
ATOM 3093 O O . THR A 1 403 ? 9.946 2.291 23.046 1.00 95.25 403 THR A O 1
ATOM 3096 N N . LYS A 1 404 ? 7.932 2.288 22.015 1.00 93.12 404 LYS A N 1
ATOM 3097 C CA . LYS A 1 404 ? 7.416 1.006 22.521 1.00 93.12 404 LYS A CA 1
ATOM 3098 C C . LYS A 1 404 ? 7.457 -0.119 21.475 1.00 93.12 404 LYS A C 1
ATOM 3100 O O . LYS A 1 404 ? 7.329 -1.285 21.842 1.00 93.12 404 LYS A O 1
ATOM 3105 N N . ALA A 1 405 ? 7.571 0.220 20.191 1.00 92.06 405 ALA A N 1
ATOM 3106 C CA . ALA A 1 405 ? 7.489 -0.728 19.087 1.00 92.06 405 ALA A CA 1
ATOM 3107 C C . ALA A 1 405 ? 8.650 -1.744 19.096 1.00 92.06 405 ALA A C 1
ATOM 3109 O O . ALA A 1 405 ? 9.777 -1.393 19.457 1.00 92.06 405 ALA A O 1
ATOM 3110 N N . PRO A 1 406 ? 8.399 -3.001 18.684 1.00 92.25 406 PRO A N 1
ATOM 3111 C CA . PRO A 1 406 ? 9.451 -4.007 18.550 1.00 92.25 406 PRO A CA 1
ATOM 3112 C C . PRO A 1 406 ? 10.375 -3.770 17.342 1.00 92.25 406 PRO A C 1
ATOM 3114 O O . PRO A 1 406 ? 11.503 -4.260 17.360 1.00 92.25 406 PRO A O 1
ATOM 3117 N N . LEU A 1 407 ? 9.923 -3.034 16.318 1.00 91.88 407 LEU A N 1
ATOM 3118 C CA . LEU A 1 407 ? 10.760 -2.546 15.215 1.00 91.88 407 LEU A CA 1
ATOM 3119 C C . LEU A 1 407 ? 11.131 -1.073 15.406 1.00 91.88 407 LEU A C 1
ATOM 3121 O O . LEU A 1 407 ? 10.417 -0.315 16.067 1.00 91.88 407 LEU A O 1
ATOM 3125 N N . GLU A 1 408 ? 12.228 -0.653 14.778 1.00 95.38 408 GLU A N 1
ATOM 3126 C CA . GLU A 1 408 ? 12.562 0.760 14.642 1.00 95.38 408 GLU A CA 1
ATOM 3127 C C . GLU A 1 408 ? 11.591 1.415 13.651 1.00 95.38 408 GLU A C 1
ATOM 3129 O O . GLU A 1 408 ? 11.716 1.273 12.437 1.00 95.38 408 GLU A O 1
ATOM 3134 N N . LEU A 1 409 ? 10.586 2.104 14.196 1.00 97.56 409 LEU A N 1
ATOM 3135 C CA . LEU A 1 409 ? 9.607 2.858 13.424 1.00 97.56 409 LEU A CA 1
ATOM 3136 C C . LEU A 1 409 ? 10.185 4.222 13.027 1.00 97.56 409 LEU A C 1
ATOM 3138 O O . LEU A 1 409 ? 10.339 5.123 13.861 1.00 97.56 409 LEU A O 1
ATOM 3142 N N . LEU A 1 410 ? 10.499 4.369 11.746 1.00 96.75 410 LEU A N 1
ATOM 3143 C CA . LEU A 1 410 ? 11.113 5.554 11.159 1.00 96.75 410 LEU A CA 1
ATOM 3144 C C . LEU A 1 410 ? 10.067 6.418 10.452 1.00 96.75 410 LEU A C 1
ATOM 3146 O O . LEU A 1 410 ? 9.061 5.921 9.967 1.00 96.75 410 LEU A O 1
ATOM 3150 N N . LYS A 1 411 ? 10.313 7.726 10.376 1.00 96.25 411 LYS A N 1
ATOM 3151 C CA . LYS A 1 411 ? 9.537 8.659 9.542 1.00 96.25 411 LYS A CA 1
ATOM 3152 C C . LYS A 1 411 ? 10.392 9.078 8.358 1.00 96.25 411 LYS A C 1
ATOM 3154 O O . LYS A 1 411 ? 11.568 9.391 8.564 1.00 96.25 411 LYS A O 1
ATOM 3159 N N . GLY A 1 412 ? 9.815 9.149 7.168 1.00 92.88 412 GLY A N 1
ATOM 3160 C CA . GLY A 1 412 ? 10.516 9.605 5.970 1.00 92.88 412 GLY A CA 1
ATOM 3161 C C . GLY A 1 412 ? 9.805 9.178 4.696 1.00 92.88 412 GLY A C 1
ATOM 3162 O O . GLY A 1 412 ? 8.691 8.664 4.761 1.00 92.88 412 GLY A O 1
ATOM 3163 N N . HIS A 1 413 ? 10.475 9.380 3.561 1.00 92.62 413 HIS A N 1
ATOM 3164 C CA . HIS A 1 413 ? 9.940 9.067 2.235 1.00 92.62 413 HIS A CA 1
ATOM 3165 C C . HIS A 1 413 ? 8.623 9.785 1.939 1.00 92.62 413 HIS A C 1
ATOM 3167 O O . HIS A 1 413 ? 7.695 9.214 1.372 1.00 92.62 413 HIS A O 1
ATOM 3173 N N . ASP A 1 414 ? 8.501 11.023 2.400 1.00 89.62 414 ASP A N 1
ATOM 3174 C CA . ASP A 1 414 ? 7.285 11.825 2.274 1.00 89.62 414 ASP A CA 1
ATOM 3175 C C . ASP A 1 414 ? 7.574 13.291 1.945 1.00 89.62 414 ASP A C 1
ATOM 3177 O O . ASP A 1 414 ? 6.674 14.133 2.005 1.00 89.62 414 ASP A O 1
ATOM 3181 N N . ARG A 1 415 ? 8.828 13.617 1.600 1.00 84.81 415 ARG A N 1
ATOM 3182 C CA . ARG A 1 415 ? 9.240 14.977 1.261 1.00 84.81 415 ARG A CA 1
ATOM 3183 C C . ARG A 1 415 ? 9.519 15.111 -0.229 1.00 84.81 415 ARG A C 1
ATOM 3185 O O . ARG A 1 415 ? 10.235 14.282 -0.786 1.00 84.81 415 ARG A O 1
ATOM 3192 N N . PRO A 1 416 ? 9.147 16.244 -0.851 1.00 76.31 416 PRO A N 1
ATOM 3193 C CA . PRO A 1 416 ? 9.512 16.516 -2.239 1.00 76.31 416 PRO A CA 1
ATOM 3194 C C . PRO A 1 416 ? 11.025 16.457 -2.505 1.00 76.31 416 PRO A C 1
ATOM 3196 O O . PRO A 1 416 ? 11.455 16.194 -3.630 1.00 76.31 416 PRO A O 1
ATOM 3199 N N . GLU A 1 417 ? 11.856 16.731 -1.491 1.00 78.69 417 GLU A N 1
ATOM 3200 C CA . GLU A 1 417 ? 13.314 16.645 -1.599 1.00 78.69 417 GLU A CA 1
ATOM 3201 C C . GLU A 1 417 ? 13.853 15.210 -1.709 1.00 78.69 417 GLU A C 1
ATOM 3203 O O . GLU A 1 417 ? 14.982 15.043 -2.184 1.00 78.69 417 GLU A O 1
ATOM 3208 N N . ASP A 1 418 ? 13.066 14.201 -1.322 1.00 63.91 418 ASP A N 1
ATOM 3209 C CA . ASP A 1 418 ? 13.432 12.780 -1.395 1.00 63.91 418 ASP A CA 1
ATOM 3210 C C . ASP A 1 418 ? 13.378 12.264 -2.852 1.00 63.91 418 ASP A C 1
ATOM 3212 O O . ASP A 1 418 ? 14.059 11.308 -3.231 1.00 63.91 418 ASP A O 1
ATOM 3216 N N . GLY A 1 419 ? 12.682 12.979 -3.743 1.00 79.50 419 GLY A N 1
ATOM 3217 C CA . GLY A 1 419 ? 12.749 12.769 -5.186 1.00 79.50 419 GLY A CA 1
ATOM 3218 C C . GLY A 1 419 ? 12.173 11.422 -5.620 1.00 79.50 419 GLY A C 1
ATOM 3219 O O . GLY A 1 419 ? 10.963 11.276 -5.699 1.00 79.50 419 GLY A O 1
ATOM 3220 N N . TYR A 1 420 ? 13.038 10.469 -5.988 1.00 69.44 420 TYR A N 1
ATOM 3221 C CA . TYR A 1 420 ? 12.589 9.109 -6.333 1.00 69.44 420 TYR A CA 1
ATOM 3222 C C . TYR A 1 420 ? 12.134 8.335 -5.091 1.00 69.44 420 TYR A C 1
ATOM 3224 O O . TYR A 1 420 ? 11.253 7.493 -5.195 1.00 69.44 420 TYR A O 1
ATOM 3232 N N . ASP A 1 421 ? 12.703 8.666 -3.931 1.00 79.88 421 ASP A N 1
ATOM 3233 C CA . ASP A 1 421 ? 12.412 8.008 -2.660 1.00 79.88 421 ASP A CA 1
ATOM 3234 C C . ASP A 1 421 ? 11.242 8.692 -1.924 1.00 79.88 421 ASP A C 1
ATOM 3236 O O . ASP A 1 421 ? 11.034 8.430 -0.746 1.00 79.88 421 ASP A O 1
ATOM 3240 N N . ASP A 1 422 ? 10.492 9.586 -2.584 1.00 86.44 422 ASP A N 1
ATOM 3241 C CA . ASP A 1 422 ? 9.246 10.155 -2.057 1.00 86.44 422 ASP A CA 1
ATOM 3242 C C . ASP A 1 422 ? 8.081 9.198 -2.344 1.00 86.44 422 ASP A C 1
ATOM 3244 O O . ASP A 1 422 ? 7.566 9.125 -3.463 1.00 86.44 422 ASP A O 1
ATOM 3248 N N . TRP A 1 423 ? 7.657 8.464 -1.320 1.00 92.44 423 TRP A N 1
ATOM 3249 C CA . TRP A 1 423 ? 6.609 7.453 -1.404 1.00 92.44 423 TRP A CA 1
ATOM 3250 C C . TRP A 1 423 ? 5.198 8.031 -1.266 1.00 92.44 423 TRP A C 1
ATOM 3252 O O . TRP A 1 423 ? 4.232 7.276 -1.346 1.00 92.44 423 TRP A O 1
ATOM 3262 N N . THR A 1 424 ? 5.035 9.354 -1.121 1.00 85.31 424 THR A N 1
ATOM 3263 C CA . THR A 1 424 ? 3.730 10.012 -0.894 1.00 85.31 424 THR A CA 1
ATOM 3264 C C . THR A 1 424 ? 2.631 9.524 -1.846 1.00 85.31 424 THR A C 1
ATOM 3266 O O . THR A 1 424 ? 1.490 9.333 -1.432 1.00 85.31 424 THR A O 1
ATOM 3269 N N . TYR A 1 425 ? 2.966 9.300 -3.120 1.00 88.38 425 TYR A N 1
ATOM 3270 C CA . TYR A 1 425 ? 2.010 8.923 -4.168 1.00 88.38 425 TYR A CA 1
ATOM 3271 C C . TYR A 1 425 ? 2.337 7.588 -4.851 1.00 88.38 425 TYR A C 1
ATOM 3273 O O . TYR A 1 425 ? 1.880 7.366 -5.973 1.00 88.38 425 TYR A O 1
ATOM 3281 N N . LEU A 1 426 ? 3.151 6.738 -4.216 1.00 88.50 426 LEU A N 1
ATOM 3282 C CA . LEU A 1 426 ? 3.633 5.488 -4.816 1.00 88.50 426 LEU A CA 1
ATOM 3283 C C . LEU A 1 426 ? 2.807 4.248 -4.455 1.00 88.50 426 LEU A C 1
ATOM 3285 O O . LEU A 1 426 ? 3.088 3.203 -5.013 1.00 88.50 426 LEU A O 1
ATOM 3289 N N . SER A 1 427 ? 1.805 4.374 -3.581 1.00 96.12 427 SER A N 1
ATOM 3290 C CA . SER A 1 427 ? 0.844 3.309 -3.259 1.00 96.12 427 SER A CA 1
ATOM 3291 C C . SER A 1 427 ? -0.526 3.928 -2.926 1.00 96.12 427 SER A C 1
ATOM 3293 O O . SER A 1 427 ? -0.738 5.140 -3.092 1.00 96.12 427 SER A O 1
ATOM 3295 N N . ASP A 1 428 ? -1.490 3.119 -2.495 1.00 97.94 428 ASP A N 1
ATOM 3296 C CA . ASP A 1 428 ? -2.911 3.470 -2.383 1.00 97.94 428 ASP A CA 1
ATOM 3297 C C . ASP A 1 428 ? -3.238 4.641 -1.438 1.00 97.94 428 ASP A C 1
ATOM 3299 O O . ASP A 1 428 ? -4.301 5.248 -1.584 1.00 97.94 428 ASP A O 1
ATOM 3303 N N . GLN A 1 429 ? -2.337 5.044 -0.534 1.00 97.88 429 GLN A N 1
ATOM 3304 C CA . GLN A 1 429 ? -2.475 6.289 0.239 1.00 97.88 429 GLN A CA 1
ATOM 3305 C C . GLN A 1 429 ? -2.526 7.526 -0.662 1.00 97.88 429 GLN A C 1
ATOM 3307 O O . GLN A 1 429 ? -3.174 8.515 -0.321 1.00 97.88 429 GLN A O 1
ATOM 3312 N N . GLY A 1 430 ? -1.856 7.492 -1.819 1.00 96.31 430 GLY A N 1
ATOM 3313 C CA . GLY A 1 430 ? -1.697 8.646 -2.700 1.00 96.31 430 GLY A CA 1
ATOM 3314 C C . GLY A 1 430 ? -3.036 9.306 -3.053 1.00 96.31 430 GLY A C 1
ATOM 3315 O O . GLY A 1 430 ? -3.182 10.507 -2.828 1.00 96.31 430 GLY A O 1
ATOM 3316 N N . PRO A 1 431 ? -4.036 8.551 -3.554 1.00 96.94 431 PRO A N 1
ATOM 3317 C CA . PRO A 1 431 ? -5.400 9.025 -3.788 1.00 96.94 431 PRO A CA 1
ATOM 3318 C C . PRO A 1 431 ? -6.136 9.599 -2.563 1.00 96.94 431 PRO A C 1
ATOM 3320 O O . PRO A 1 431 ? -6.977 10.482 -2.744 1.00 96.94 431 PRO A O 1
ATOM 3323 N N . PHE A 1 432 ? -5.819 9.169 -1.338 1.00 97.06 432 PHE A N 1
ATOM 3324 C CA . PHE A 1 432 ? -6.378 9.758 -0.113 1.00 97.06 432 PHE A CA 1
ATOM 3325 C C . PHE A 1 432 ? -5.736 11.120 0.184 1.00 97.06 432 PHE A C 1
ATOM 3327 O O . PHE A 1 432 ? -6.456 12.114 0.322 1.00 97.06 432 PHE A O 1
ATOM 3334 N N . ILE A 1 433 ? -4.399 11.204 0.158 1.00 94.94 433 ILE A N 1
ATOM 3335 C CA . ILE A 1 433 ? -3.636 12.457 0.352 1.00 94.94 433 ILE A CA 1
ATOM 3336 C C . ILE A 1 433 ? -4.077 13.515 -0.663 1.00 94.94 433 ILE A C 1
ATOM 3338 O O . ILE A 1 433 ? -4.389 14.657 -0.334 1.00 94.94 433 ILE A O 1
ATOM 3342 N N . ALA A 1 434 ? -4.189 13.086 -1.912 1.00 90.06 434 ALA A N 1
ATOM 3343 C CA . ALA A 1 434 ? -4.737 13.797 -3.054 1.00 90.06 434 ALA A CA 1
ATOM 3344 C C . ALA A 1 434 ? -6.112 14.455 -2.835 1.00 90.06 434 ALA A C 1
ATOM 3346 O O . ALA A 1 434 ? -6.406 15.480 -3.455 1.00 90.06 434 ALA A O 1
ATOM 3347 N N . LYS A 1 435 ? -6.961 13.850 -1.999 1.00 91.00 435 LYS A N 1
ATOM 3348 C CA . LYS A 1 435 ? -8.294 14.343 -1.625 1.00 91.00 435 LYS A CA 1
ATOM 3349 C C . LYS A 1 435 ? -8.279 15.161 -0.330 1.00 91.00 435 LYS A C 1
ATOM 3351 O O . LYS A 1 435 ? -9.335 15.620 0.092 1.00 91.00 435 LYS A O 1
ATOM 3356 N N . GLY A 1 436 ? -7.107 15.362 0.272 1.00 91.12 436 GLY A N 1
ATOM 3357 C CA . GLY A 1 436 ? -6.946 16.026 1.563 1.00 91.12 436 GLY A CA 1
ATOM 3358 C C . GLY A 1 436 ? -7.311 15.141 2.754 1.00 91.12 436 GLY A C 1
ATOM 3359 O O . GLY A 1 436 ? -7.463 15.659 3.854 1.00 91.12 436 GLY A O 1
ATOM 3360 N N . ILE A 1 437 ? -7.465 13.828 2.554 1.00 95.69 437 ILE A N 1
ATOM 3361 C CA . ILE A 1 437 ? -7.704 12.887 3.649 1.00 95.69 437 ILE A CA 1
ATOM 3362 C C . ILE A 1 437 ? -6.341 12.561 4.278 1.00 95.69 437 ILE A C 1
ATOM 3364 O O . ILE A 1 437 ? -5.450 12.106 3.552 1.00 95.69 437 ILE A O 1
ATOM 3368 N N . PRO A 1 438 ? -6.156 12.771 5.597 1.00 97.00 438 PRO A N 1
ATOM 3369 C CA . PRO A 1 438 ? -4.959 12.338 6.308 1.00 97.00 438 PRO A CA 1
ATOM 3370 C C . PRO A 1 438 ? -4.649 10.872 6.021 1.00 97.00 438 PRO A C 1
ATOM 3372 O O . PRO A 1 438 ? -5.514 10.016 6.204 1.00 97.00 438 PRO A O 1
ATOM 3375 N N . ALA A 1 439 ? -3.427 10.572 5.590 1.00 97.62 439 ALA A N 1
ATOM 3376 C CA . ALA A 1 439 ? -3.019 9.208 5.283 1.00 97.62 439 ALA A CA 1
ATOM 3377 C C . ALA A 1 439 ? -1.599 8.917 5.771 1.00 97.62 439 ALA A C 1
ATOM 3379 O O . ALA A 1 439 ? -0.730 9.791 5.730 1.00 97.62 439 ALA A O 1
ATOM 3380 N N . LEU A 1 440 ? -1.382 7.680 6.214 1.00 98.25 440 LEU A N 1
ATOM 3381 C CA . LEU A 1 440 ? -0.083 7.163 6.622 1.00 98.25 440 LEU A CA 1
ATOM 3382 C C . LEU A 1 440 ? 0.192 5.848 5.892 1.00 98.25 440 LEU A C 1
ATOM 3384 O O . LEU A 1 440 ? -0.543 4.880 6.068 1.00 98.25 440 LEU A O 1
ATOM 3388 N N . TYR A 1 441 ? 1.248 5.816 5.089 1.00 98.56 441 TYR A N 1
ATOM 3389 C CA . TYR A 1 441 ? 1.788 4.602 4.487 1.00 98.56 441 TYR A CA 1
ATOM 3390 C C . TYR A 1 441 ? 2.751 3.923 5.454 1.00 98.56 441 TYR A C 1
ATOM 3392 O O . TYR A 1 441 ? 3.616 4.597 6.022 1.00 98.56 441 TYR A O 1
ATOM 3400 N N . ILE A 1 442 ? 2.629 2.603 5.598 1.00 98.62 442 ILE A N 1
ATOM 3401 C CA . ILE A 1 442 ? 3.578 1.763 6.321 1.00 98.62 442 ILE A CA 1
ATOM 3402 C C . ILE A 1 442 ? 4.148 0.696 5.394 1.00 98.62 442 ILE A C 1
ATOM 3404 O O . ILE A 1 442 ? 3.390 -0.105 4.851 1.00 98.62 442 ILE A O 1
ATOM 3408 N N . GLY A 1 443 ? 5.478 0.648 5.307 1.00 97.38 443 GLY A N 1
ATOM 3409 C CA . GLY A 1 443 ? 6.196 -0.331 4.498 1.00 97.38 443 GLY A CA 1
ATOM 3410 C C . GLY A 1 443 ? 7.691 -0.375 4.781 1.00 97.38 443 GLY A C 1
ATOM 3411 O O . GLY A 1 443 ? 8.193 0.249 5.726 1.00 97.38 443 GLY A O 1
ATOM 3412 N N . VAL A 1 444 ? 8.404 -1.137 3.962 1.00 94.56 444 VAL A N 1
ATOM 3413 C CA . VAL A 1 444 ? 9.861 -1.302 4.022 1.00 94.56 444 VAL A CA 1
ATOM 3414 C C . VAL A 1 444 ? 10.527 -0.737 2.771 1.00 94.56 444 VAL A C 1
ATOM 3416 O O . VAL A 1 444 ? 9.885 -0.487 1.761 1.00 94.56 444 VAL A O 1
ATOM 3419 N N . GLU A 1 445 ? 11.834 -0.515 2.861 1.00 91.06 445 GLU A N 1
ATOM 3420 C CA . GLU A 1 445 ? 12.663 -0.161 1.706 1.00 91.06 445 GLU A CA 1
ATOM 3421 C C . GLU A 1 445 ? 12.726 -1.311 0.694 1.00 91.06 445 GLU A C 1
ATOM 3423 O O . GLU A 1 445 ? 12.697 -2.483 1.084 1.00 91.06 445 GLU A O 1
ATOM 3428 N N . ASP A 1 446 ? 12.950 -0.975 -0.578 1.00 87.19 446 ASP A N 1
ATOM 3429 C CA . ASP A 1 446 ? 13.162 -1.950 -1.647 1.00 87.19 446 ASP A CA 1
ATOM 3430 C C . ASP A 1 446 ? 14.177 -3.034 -1.237 1.00 87.19 446 ASP A C 1
ATOM 3432 O O . ASP A 1 446 ? 15.299 -2.765 -0.778 1.00 87.19 446 ASP A O 1
ATOM 3436 N N . HIS A 1 447 ? 13.807 -4.291 -1.473 1.00 85.44 447 HIS A N 1
ATOM 3437 C CA . HIS A 1 447 ? 14.673 -5.451 -1.287 1.00 85.44 447 HIS A CA 1
ATOM 3438 C C . HIS A 1 447 ? 14.936 -6.162 -2.628 1.00 85.44 447 HIS A C 1
ATOM 3440 O O . HIS A 1 447 ? 14.212 -5.954 -3.598 1.00 85.44 447 HIS A O 1
ATOM 3446 N N . PRO A 1 448 ? 15.968 -7.028 -2.732 1.00 85.25 448 PRO A N 1
ATOM 3447 C CA . PRO A 1 448 ? 16.370 -7.637 -4.009 1.00 85.25 448 PRO A CA 1
ATOM 3448 C C . PRO A 1 448 ? 15.298 -8.467 -4.729 1.00 85.25 448 PRO A C 1
ATOM 3450 O O . PRO A 1 448 ? 15.459 -8.758 -5.912 1.00 85.25 448 PRO A O 1
ATOM 3453 N N . ASP A 1 449 ? 14.252 -8.872 -4.009 1.00 85.12 449 ASP A N 1
ATOM 3454 C CA . ASP A 1 449 ? 13.136 -9.657 -4.541 1.00 85.12 449 ASP A CA 1
ATOM 3455 C C . ASP A 1 449 ? 11.948 -8.786 -4.983 1.00 85.12 449 ASP A C 1
ATOM 3457 O O . ASP A 1 449 ? 11.032 -9.307 -5.606 1.00 85.12 449 ASP A O 1
ATOM 3461 N N . TYR A 1 450 ? 11.959 -7.478 -4.703 1.00 86.00 450 TYR A N 1
ATOM 3462 C CA . TYR A 1 450 ? 10.865 -6.572 -5.050 1.00 86.00 450 TYR A CA 1
ATOM 3463 C C . TYR A 1 450 ? 10.596 -6.566 -6.562 1.00 86.00 450 TYR A C 1
ATOM 3465 O O . TYR A 1 450 ? 11.523 -6.454 -7.380 1.00 86.00 450 TYR A O 1
ATOM 3473 N N . HIS A 1 451 ? 9.325 -6.744 -6.935 1.00 81.50 451 HIS A N 1
ATOM 3474 C CA . HIS A 1 451 ? 8.884 -6.946 -8.315 1.00 81.50 451 HIS A CA 1
ATOM 3475 C C . HIS A 1 451 ? 9.703 -8.005 -9.072 1.00 81.50 451 HIS A C 1
ATOM 3477 O O . HIS A 1 451 ? 9.997 -7.847 -10.263 1.00 81.50 451 HIS A O 1
ATOM 3483 N N . GLN A 1 452 ? 10.130 -9.071 -8.391 1.00 87.00 452 GLN A N 1
ATOM 3484 C CA . GLN A 1 452 ? 10.794 -10.221 -9.000 1.00 87.00 452 GLN A CA 1
ATOM 3485 C C . GLN A 1 452 ? 9.977 -11.497 -8.776 1.00 87.00 452 GLN A C 1
ATOM 3487 O O . GLN A 1 452 ? 9.301 -11.626 -7.758 1.00 87.00 452 GLN A O 1
ATOM 3492 N N . PRO A 1 453 ? 10.131 -12.512 -9.648 1.00 87.81 453 PRO A N 1
ATOM 3493 C CA . PRO A 1 453 ? 9.600 -13.850 -9.388 1.00 87.81 453 PRO A CA 1
ATOM 3494 C C . PRO A 1 453 ? 10.082 -14.477 -8.072 1.00 87.81 453 PRO A C 1
ATOM 3496 O O . PRO A 1 453 ? 9.504 -15.441 -7.589 1.00 87.81 453 PRO A O 1
ATOM 3499 N N . SER A 1 454 ? 11.162 -13.953 -7.484 1.00 89.44 454 SER A N 1
ATOM 3500 C CA . SER A 1 454 ? 11.675 -14.419 -6.199 1.00 89.44 454 SER A CA 1
ATOM 3501 C C . SER A 1 454 ? 10.956 -13.838 -4.979 1.00 89.44 454 SER A C 1
ATOM 3503 O O . SER A 1 454 ? 11.280 -14.273 -3.869 1.00 89.44 454 SER A O 1
ATOM 3505 N N . ASP A 1 455 ? 9.983 -12.928 -5.137 1.00 92.19 455 ASP A N 1
ATOM 3506 C CA . ASP A 1 455 ? 9.143 -12.461 -4.026 1.00 92.19 455 ASP A CA 1
ATOM 3507 C C . ASP A 1 455 ? 8.159 -13.552 -3.581 1.00 92.19 455 ASP A C 1
ATOM 3509 O O . ASP A 1 455 ? 7.015 -13.647 -4.026 1.00 92.19 455 ASP A O 1
ATOM 3513 N N . THR A 1 456 ? 8.664 -14.435 -2.726 1.00 95.00 456 THR A N 1
ATOM 3514 C CA . THR A 1 456 ? 8.060 -15.715 -2.361 1.00 95.00 456 THR A CA 1
ATOM 3515 C C . THR A 1 456 ? 8.026 -15.872 -0.845 1.00 95.00 456 THR A C 1
ATOM 3517 O O . THR A 1 456 ? 8.902 -15.387 -0.125 1.00 95.00 456 THR A O 1
ATOM 3520 N N . ALA A 1 457 ? 7.002 -16.563 -0.336 1.00 95.94 457 ALA A N 1
ATOM 3521 C CA . ALA A 1 457 ? 6.741 -16.652 1.102 1.00 95.94 457 ALA A CA 1
ATOM 3522 C C . ALA A 1 457 ? 7.898 -17.262 1.919 1.00 95.94 457 ALA A C 1
ATOM 3524 O O . ALA A 1 457 ? 8.031 -16.960 3.103 1.00 95.94 457 ALA A O 1
ATOM 3525 N N . ASP A 1 458 ? 8.760 -18.096 1.320 1.00 95.50 458 ASP A N 1
ATOM 3526 C CA . ASP A 1 458 ? 9.928 -18.673 2.002 1.00 95.50 458 ASP A CA 1
ATOM 3527 C C . ASP A 1 458 ? 11.037 -17.655 2.303 1.00 95.50 458 ASP A C 1
ATOM 3529 O O . ASP A 1 458 ? 11.926 -17.945 3.108 1.00 95.50 458 ASP A O 1
ATOM 3533 N N . LYS A 1 459 ? 10.987 -16.463 1.696 1.00 93.81 459 LYS A N 1
ATOM 3534 C CA . LYS A 1 459 ? 11.916 -15.360 1.980 1.00 93.81 459 LYS A CA 1
ATOM 3535 C C . LYS A 1 459 ? 11.552 -14.563 3.223 1.00 93.81 459 LYS A C 1
ATOM 3537 O O . LYS A 1 459 ? 12.399 -13.838 3.736 1.00 93.81 459 LYS A O 1
ATOM 3542 N N . ILE A 1 460 ? 10.321 -14.691 3.704 1.00 95.69 460 ILE A N 1
ATOM 3543 C CA . ILE A 1 460 ? 9.832 -13.921 4.842 1.00 95.69 460 ILE A CA 1
ATOM 3544 C C . ILE A 1 460 ? 10.345 -14.544 6.135 1.00 95.69 460 ILE A C 1
ATOM 3546 O O . ILE A 1 460 ? 10.154 -15.735 6.386 1.00 95.69 460 ILE A O 1
ATOM 3550 N N . ASN A 1 461 ? 10.955 -13.723 6.992 1.00 95.50 461 ASN A N 1
ATOM 3551 C CA . ASN A 1 461 ? 11.250 -14.111 8.364 1.00 95.50 461 ASN A CA 1
ATOM 3552 C C . ASN A 1 461 ? 9.974 -13.977 9.223 1.00 95.50 461 ASN A C 1
ATOM 3554 O O . ASN A 1 461 ? 9.526 -12.852 9.463 1.00 95.50 461 ASN A O 1
ATOM 3558 N N . PRO A 1 462 ? 9.401 -15.082 9.745 1.00 93.50 462 PRO A N 1
ATOM 3559 C CA . PRO A 1 462 ? 8.140 -15.022 10.487 1.00 93.50 462 PRO A CA 1
ATOM 3560 C C . PRO A 1 462 ? 8.206 -14.198 11.779 1.00 93.50 462 PRO A C 1
ATOM 3562 O O . PRO A 1 462 ? 7.200 -13.629 12.195 1.00 93.50 462 PRO A O 1
ATOM 3565 N N . GLU A 1 463 ? 9.369 -14.143 12.433 1.00 92.25 463 GLU A N 1
ATOM 3566 C CA . GLU A 1 463 ? 9.554 -13.380 13.670 1.00 92.25 463 GLU A CA 1
ATOM 3567 C C . GLU A 1 463 ? 9.553 -11.877 13.377 1.00 92.25 463 GLU A C 1
ATOM 3569 O O . GLU A 1 463 ? 8.796 -11.121 13.985 1.00 92.25 463 GLU A O 1
ATOM 3574 N N . THR A 1 464 ? 10.335 -11.454 12.385 1.00 94.75 464 THR A N 1
ATOM 3575 C CA . THR A 1 464 ? 10.385 -10.056 11.951 1.00 94.75 464 THR A CA 1
ATOM 3576 C C . THR A 1 464 ? 9.033 -9.582 11.417 1.00 94.75 464 THR A C 1
ATOM 3578 O O . THR A 1 464 ? 8.596 -8.478 11.745 1.00 94.75 464 THR A O 1
ATOM 3581 N N . PHE A 1 465 ? 8.320 -10.426 10.663 1.00 97.75 465 PHE A N 1
ATOM 3582 C CA . PHE A 1 465 ? 6.981 -10.096 10.179 1.00 97.75 465 PHE A CA 1
ATOM 3583 C C . PHE A 1 465 ? 5.973 -9.934 11.329 1.00 97.75 465 PHE A C 1
ATOM 3585 O O . PHE A 1 465 ? 5.162 -9.008 11.322 1.00 97.75 465 PHE A O 1
ATOM 3592 N N . LEU A 1 466 ? 6.063 -10.765 12.373 1.00 96.44 466 LEU A N 1
ATOM 3593 C CA . LEU A 1 466 ? 5.257 -10.589 13.582 1.00 96.44 466 LEU A CA 1
ATOM 3594 C C . LEU A 1 466 ? 5.565 -9.257 14.292 1.00 96.44 466 LEU A C 1
ATOM 3596 O O . LEU A 1 466 ? 4.639 -8.588 14.756 1.00 96.44 466 LEU A O 1
ATOM 3600 N N . TYR A 1 467 ? 6.834 -8.844 14.365 1.00 96.69 467 TYR A N 1
ATOM 3601 C CA . TYR A 1 467 ? 7.211 -7.542 14.930 1.00 96.69 467 TYR A CA 1
ATOM 3602 C C . TYR A 1 467 ? 6.685 -6.369 14.098 1.00 96.69 467 TYR A C 1
ATOM 3604 O O . TYR A 1 467 ? 6.188 -5.394 14.668 1.00 96.69 467 TYR A O 1
ATOM 3612 N N . SER A 1 468 ? 6.715 -6.483 12.771 1.00 97.94 468 SER A N 1
ATOM 3613 C CA . SER A 1 468 ? 6.080 -5.520 11.868 1.00 97.94 468 SER A CA 1
ATOM 3614 C C . SER A 1 468 ? 4.579 -5.406 12.136 1.00 97.94 468 SER A C 1
ATOM 3616 O O . SER A 1 468 ? 4.095 -4.334 12.506 1.00 97.94 468 SER A O 1
ATOM 3618 N N . ALA A 1 469 ? 3.856 -6.529 12.109 1.00 98.50 469 ALA A N 1
ATOM 3619 C CA . ALA A 1 469 ? 2.421 -6.560 12.378 1.00 98.50 469 ALA A CA 1
ATOM 3620 C C . ALA A 1 469 ? 2.070 -6.002 13.768 1.00 98.50 469 ALA A C 1
ATOM 3622 O O . ALA A 1 469 ? 1.073 -5.296 13.921 1.00 98.50 469 ALA A O 1
ATOM 3623 N N . ARG A 1 470 ? 2.895 -6.273 14.790 1.00 97.75 470 ARG A N 1
ATOM 3624 C CA . ARG A 1 470 ? 2.701 -5.715 16.135 1.00 97.75 470 ARG A CA 1
ATOM 3625 C C . ARG A 1 470 ? 2.903 -4.200 16.159 1.00 97.75 470 ARG A C 1
ATOM 3627 O O . ARG A 1 470 ? 2.116 -3.506 16.795 1.00 97.75 470 ARG A O 1
ATOM 3634 N N . THR A 1 471 ? 3.917 -3.693 15.461 1.00 98.19 471 THR A N 1
ATOM 3635 C CA . THR A 1 471 ? 4.177 -2.249 15.332 1.00 98.19 471 THR A CA 1
ATOM 3636 C C . THR A 1 471 ? 3.005 -1.549 14.638 1.00 98.19 471 THR A C 1
ATOM 3638 O O . THR A 1 471 ? 2.503 -0.541 15.133 1.00 98.19 471 THR A O 1
ATOM 3641 N N . ILE A 1 472 ? 2.496 -2.139 13.554 1.00 98.69 472 ILE A N 1
ATOM 3642 C CA . ILE A 1 472 ? 1.330 -1.643 12.812 1.00 98.69 472 ILE A CA 1
ATOM 3643 C C . ILE A 1 472 ? 0.060 -1.682 13.673 1.00 98.69 472 ILE A C 1
ATOM 3645 O O . ILE A 1 472 ? -0.704 -0.722 13.678 1.00 98.69 472 ILE A O 1
ATOM 3649 N N . GLN A 1 473 ? -0.163 -2.742 14.457 1.00 98.62 473 GLN A N 1
ATOM 3650 C CA . GLN A 1 473 ? -1.295 -2.815 15.390 1.00 98.62 473 GLN A CA 1
ATOM 3651 C C . GLN A 1 473 ? -1.251 -1.693 16.435 1.00 98.62 473 GLN A C 1
ATOM 3653 O O . GLN A 1 473 ? -2.286 -1.104 16.745 1.00 98.62 473 GLN A O 1
ATOM 3658 N N . MET A 1 474 ? -0.068 -1.379 16.970 1.00 98.19 474 MET A N 1
ATOM 3659 C CA . MET A 1 474 ? 0.104 -0.268 17.909 1.00 98.19 474 MET A CA 1
ATOM 3660 C C . MET A 1 474 ? -0.208 1.081 17.252 1.00 98.19 474 MET A C 1
ATOM 3662 O O . MET A 1 474 ? -0.902 1.896 17.858 1.00 98.19 474 MET A O 1
ATOM 3666 N N . LEU A 1 475 ? 0.246 1.289 16.011 1.00 98.06 475 LEU A N 1
ATOM 3667 C CA . LEU A 1 475 ? -0.081 2.477 15.220 1.00 98.06 475 LEU A CA 1
ATOM 3668 C C . LEU A 1 475 ? -1.581 2.598 14.954 1.00 98.06 475 LEU A C 1
ATOM 3670 O O . LEU A 1 475 ? -2.161 3.630 15.269 1.00 98.06 475 LEU A O 1
ATOM 3674 N N . ALA A 1 476 ? -2.221 1.545 14.445 1.00 98.50 476 ALA A N 1
ATOM 3675 C CA . ALA A 1 476 ? -3.645 1.553 14.117 1.00 98.50 476 ALA A CA 1
ATOM 3676 C C . ALA A 1 476 ? -4.517 1.881 15.340 1.00 98.50 476 ALA A C 1
ATOM 3678 O O . ALA A 1 476 ? -5.457 2.664 15.237 1.00 98.50 476 ALA A O 1
ATOM 3679 N N . LYS A 1 477 ? -4.178 1.332 16.516 1.00 97.81 477 LYS A N 1
ATOM 3680 C CA . LYS A 1 477 ? -4.855 1.665 17.779 1.00 97.81 477 LYS A CA 1
ATOM 3681 C C . LYS A 1 477 ? -4.687 3.137 18.142 1.00 97.81 477 LYS A C 1
ATOM 3683 O O . LYS A 1 477 ? -5.668 3.802 18.449 1.00 97.81 477 LYS A O 1
ATOM 3688 N N . ALA A 1 478 ? -3.456 3.646 18.097 1.00 97.00 478 ALA A N 1
ATOM 3689 C CA . ALA A 1 478 ? -3.192 5.041 18.428 1.00 97.00 478 ALA A CA 1
ATOM 3690 C C . ALA A 1 478 ? -3.897 5.999 17.448 1.00 97.00 478 ALA A C 1
ATOM 3692 O O . ALA A 1 478 ? -4.411 7.035 17.861 1.00 97.00 478 ALA A O 1
ATOM 3693 N N . MET A 1 479 ? -3.956 5.631 16.163 1.00 97.81 479 MET A N 1
ATOM 3694 C CA . MET A 1 479 ? -4.625 6.393 15.105 1.00 97.81 479 MET A CA 1
ATOM 3695 C C . MET A 1 479 ? -6.140 6.458 15.311 1.00 97.81 479 MET A C 1
ATOM 3697 O O . MET A 1 479 ? -6.709 7.540 15.198 1.00 97.81 479 MET A O 1
ATOM 3701 N N . ASP A 1 480 ? -6.786 5.347 15.674 1.00 97.75 480 ASP A N 1
ATOM 3702 C CA . ASP A 1 480 ? -8.202 5.347 16.064 1.00 97.75 480 ASP A CA 1
ATOM 3703 C C . ASP A 1 480 ? -8.444 6.191 17.330 1.00 97.75 480 ASP A C 1
ATOM 3705 O O . ASP A 1 480 ? -9.360 7.015 17.377 1.00 97.75 480 ASP A O 1
ATOM 3709 N N . GLU A 1 481 ? -7.592 6.042 18.350 1.00 95.81 481 GLU A N 1
ATOM 3710 C CA . GLU A 1 481 ? -7.734 6.764 19.617 1.00 95.81 481 GLU A CA 1
ATOM 3711 C C . GLU A 1 481 ? -7.608 8.286 19.470 1.00 95.81 481 GLU A C 1
ATOM 3713 O O . GLU A 1 481 ? -8.278 9.009 20.217 1.00 95.81 481 GLU A O 1
ATOM 3718 N N . GLN A 1 482 ? -6.772 8.748 18.533 1.00 95.38 482 GLN A N 1
ATOM 3719 C CA . GLN A 1 482 ? -6.450 10.159 18.280 1.00 95.38 482 GLN A CA 1
ATOM 3720 C C . GLN A 1 482 ? -7.073 10.698 16.981 1.00 95.38 482 GLN A C 1
ATOM 3722 O O . GLN A 1 482 ? -6.728 11.800 16.553 1.00 95.38 482 GLN A O 1
ATOM 3727 N N . LEU A 1 483 ? -8.014 9.971 16.363 1.00 94.75 483 LEU A N 1
ATOM 3728 C CA . LEU A 1 483 ? -8.603 10.332 15.067 1.00 94.75 483 LEU A CA 1
ATOM 3729 C C . LEU A 1 483 ? -9.094 11.789 15.032 1.00 94.75 483 LEU A C 1
ATOM 3731 O O . LEU A 1 483 ? -8.735 12.539 14.130 1.00 94.75 483 LEU A O 1
ATOM 3735 N N . ALA A 1 484 ? -9.837 12.213 16.058 1.00 90.62 484 ALA A N 1
ATOM 3736 C CA . ALA A 1 484 ? -10.367 13.574 16.156 1.00 90.62 484 ALA A CA 1
ATOM 3737 C C . ALA A 1 484 ? -9.276 14.661 16.241 1.00 90.62 484 ALA A C 1
ATOM 3739 O O . ALA A 1 484 ? -9.478 15.776 15.761 1.00 90.62 484 ALA A O 1
ATOM 3740 N N . GLU A 1 485 ? -8.127 14.363 16.857 1.00 90.19 485 GLU A N 1
ATOM 3741 C CA . GLU A 1 485 ? -7.002 15.302 16.962 1.00 90.19 485 GLU A CA 1
ATOM 3742 C C . GLU A 1 485 ? -6.292 15.453 15.612 1.00 90.19 485 GLU A C 1
ATOM 3744 O O . GLU A 1 485 ? -5.980 16.573 15.200 1.00 90.19 485 GLU A O 1
ATOM 3749 N N . ILE A 1 486 ? -6.114 14.338 14.896 1.00 90.06 486 ILE A N 1
ATOM 3750 C CA . ILE A 1 486 ? -5.505 14.293 13.561 1.00 90.06 486 ILE A CA 1
ATOM 3751 C C . ILE A 1 486 ? -6.372 15.046 12.542 1.00 90.06 486 ILE A C 1
ATOM 3753 O O . ILE A 1 486 ? -5.864 15.838 11.748 1.00 90.06 486 ILE A O 1
ATOM 3757 N N . THR A 1 487 ? -7.691 14.844 12.564 1.00 88.75 487 THR A N 1
ATOM 3758 C CA . THR A 1 487 ? -8.596 15.476 11.592 1.00 88.75 487 THR A CA 1
ATOM 3759 C C . THR A 1 487 ? -8.777 16.968 11.862 1.00 88.75 487 THR A C 1
ATOM 3761 O O . THR A 1 487 ? -8.814 17.765 10.926 1.00 88.75 487 THR A O 1
ATOM 3764 N N . ALA A 1 488 ? -8.819 17.383 13.134 1.00 83.62 488 ALA A N 1
ATOM 3765 C CA . ALA A 1 488 ? -9.008 18.786 13.505 1.00 83.62 488 ALA A CA 1
ATOM 3766 C C . ALA A 1 488 ? -7.859 19.705 13.056 1.00 83.62 488 ALA A C 1
ATOM 3768 O O . ALA A 1 488 ? -8.077 20.909 12.908 1.00 83.62 488 ALA A O 1
ATOM 3769 N N . SER A 1 489 ? -6.645 19.176 12.854 1.00 72.62 489 SER A N 1
ATOM 3770 C CA . SER A 1 489 ? -5.531 19.970 12.320 1.00 72.62 489 SER A CA 1
ATOM 3771 C C . SER A 1 489 ? -5.655 20.251 10.826 1.00 72.62 489 SER A C 1
ATOM 3773 O O . SER A 1 489 ? -5.207 21.301 10.383 1.00 72.62 489 SER A O 1
ATOM 3775 N N . VAL A 1 490 ? -6.293 19.356 10.066 1.00 73.94 490 VAL A N 1
ATOM 3776 C CA . VAL A 1 490 ? -6.443 19.509 8.610 1.00 73.94 490 VAL A CA 1
ATOM 3777 C C . VAL A 1 490 ? -7.520 20.530 8.256 1.00 73.94 490 VAL A C 1
ATOM 3779 O O . VAL A 1 490 ? -7.385 21.249 7.278 1.00 73.94 490 VAL A O 1
ATOM 3782 N N . GLU A 1 491 ? -8.554 20.682 9.086 1.00 61.84 491 GLU A N 1
ATOM 3783 C CA . GLU A 1 491 ? -9.589 21.709 8.886 1.00 61.84 491 GLU A CA 1
ATOM 3784 C C . GLU A 1 491 ? -9.106 23.151 9.165 1.00 61.84 491 GLU A C 1
ATOM 3786 O O . GLU A 1 491 ? -9.833 24.109 8.888 1.00 61.84 491 GLU A O 1
ATOM 3791 N N . GLN A 1 492 ? -7.920 23.324 9.762 1.00 49.12 492 GLN A N 1
ATOM 3792 C CA . GLN A 1 492 ? -7.377 24.628 10.174 1.00 49.12 492 GLN A CA 1
ATOM 3793 C C . GLN A 1 492 ? -6.345 25.220 9.202 1.00 49.12 492 GLN A C 1
ATOM 3795 O O . GLN A 1 492 ? -5.995 26.395 9.359 1.00 49.12 492 GLN A O 1
ATOM 3800 N N . GLU A 1 493 ? -5.879 24.442 8.223 1.00 45.59 493 GLU A N 1
ATOM 3801 C CA . GLU A 1 493 ? -4.958 24.857 7.150 1.00 45.59 493 GLU A CA 1
ATOM 3802 C C . GLU A 1 493 ? -5.713 25.124 5.840 1.00 45.59 493 GLU A C 1
ATOM 3804 O O . GLU A 1 493 ? -5.320 26.088 5.134 1.00 45.59 493 GLU A O 1
#

pLDDT: mean 83.88, std 19.0, range [24.91, 98.94]

InterPro domains:
  IPR007484 Peptidase M28 [PF04389] (269-473)
  IPR045175 Peptidase M28 family [PTHR12147] (177-481)

Secondary structure (DSSP, 8-state):
--------------HHHHHS-HHHHHHHHHHHHHHHHHHHHHHSPTTSHHHHHHHHHHHHHHHHHHHHHTT-PPP--TT--GGGG--HHHHHHHHHHHHHHHHHHHHHHT-SGGGGTTHHHHHHHHIIIIIIHHHHHTSTTSHHHHHHH---GGG-TT-PPP---------PPPPP--------S-S----SPPP-HHHHHHHHHHHTSGGGGGG-TTSHHHHHHHHHHHHHHHHHTPEE-BTBBTEEEEEEEEEE-TT--EEEEEEEEEEEEE-BTTTBTSSSEEEEEEE----EE---SSS---EE--IIIIIIHHHHHHHHHHHHHHS--SSEEEEEEES-STTTSHHHHHHTT-TTS-GGGEEEEEEE-S-S--TTSEEEEE-TTT-GGGHHHHHHHHHH-SSEEEE-S-SGGGGGG--TTSSTHHHHHTTT--EEEEE----TTTTSTT--GGGS-HHHHHHHHHHHHHHHHHHHHTHHHHHHHHTT-

Radius of gyration: 27.39 Å; chains: 1; bounding box: 69×53×82 Å

Organism: NCBI:txid2292771